Protein 7CDY (pdb70)

B-factor: mean 17.16, std 8.3, range [7.38, 62.44]

Sequence (690 aa):
PTVSQLQDGLEHPWSLAFFLPAEQGLLLITERPGRLRRLLWQQDKGLSPPIAGVPQVYAEGQGGLLEVLPAPDFAASRRVYLSFAEPGEGGKAGTAVGYGRLSDDDARLENFKVIFRQQPKLSVGNHFGGKLAFDRQGYLFIALGENNQRPTAQETDKLQGKLLVRLTAEGAVPPDNPWVVGQAGKRPEVWSYGHRNPQGLALNPWSGAIWEHEHGPRGGDELNIPLPGKNYGWPLATYGINYSGQPIPEAKGERVPGTEEQPLHYWRVSPGLSGMMAFYDGQRFPAWRHSLFIGALAQKALIRLTLEGDKVVAEERLLGDDRGERIREVRSGPDGYLYLLTDERDGKLLKVGASPTVSQLQDGLEHPWSLAFLPAEQGLLITERPGRLRLWQQDKGLSPPIAGVPQVYAEGQGGLLEVLPAPDFAASRRVYLSFAEPGEGGKAGTAVGYGRLSDDDDARLENFKVIFRQQPKLSVGNHFGGKLAFDRQGYLFIALGENNQRRPTAQETDKLQGKLVRLTAEGAVPPDNPWVGQAGKRPEVWSYGHRRNPQGLALNPWSGAIWEHEHGGGGGGDDELNIPLPGKNYGWPLATYGINYSGQPIPEAKGERVPGTEQPLHYWRRVSPGLSGMMAFYDGQRFPAWRHSLFIGALAQKALIRLTLEGDKVVAEERLLGDRGERIREVRSGPDGYLYLLTDERDGKLLKVGAS

Foldseek 3Di:
DDKDFQDWQQAQKFEKADDPDQQAIWIDRFQWFIWGAGNVPGIDDGAADTDFADSAAQFGWHYWDQAPVCVPQQKIKTKGWHADPPQFTAIWMWIFHQDPVNRHGHPIDTQDTFPPGHANHDQRQTDWEAFPVRKIKGAGAQNPPFVVLVQQQGRHQFIFIAHPRNHQDCVQPCHPPPRGDRRGFETAHHHWQEWYQDPPPRFIKTWHDDAQFFTAIARGGGPAHQQTPQAGLEAHPVPHRDVNHPYNDDPRHDHGLDITRHAQQWHAKEAQCDDPAVVRHQWMWTWGQNQAWIWIFHDDDSHGDDIDTGPNPVNFGWHYWYQDPVRWIWTWTRHRGITIMTHDDD/DDKDFQDWQAAQKFEKDDDPDQQAMWIDRFQEFIWGAGNVPGIDDTAADTDAADSAAQFGWHYWDAAPVCVPQQKIKTKGWHDDPPQFTAIWMWIFHQDPVRRYGHPIDTLDTFPPGQANHDARQTDWEAFPVQKIKGAGAQNPPFVVLVQQLGRHQFIFIAHPNNHQDCVQPCRPPPRHDSRGFETAHHHWQEWYQDPPPRFIKTKHDDCKIFIARGGGPAHQQTPQADLHAPPVPHRDVNHVYNDDPRHDHGLDMDNHYLQWHAKEAACDPPAVVLHQWIWTWGQNQAWIWIFRDDDSHGDDIDTHDSVVSFGWHYWYQDPVRWIWTWTRDSGITIMTHDDD

Organism: Serratia sp. (strain FS14) (NCBI:txid1327989)

Nearest PDB structures (foldseek):
  7cdy-assembly1_A  TM=1.003E+00  e=7.917E-71  Serratia sp. FS14
  7cdy-assembly2_B  TM=1.000E+00  e=1.013E-66  Serratia sp. FS14
  7cgz-assembly1_B  TM=1.001E+00  e=2.035E-65  Serratia sp. FS14
  7cgz-assembly1_A  TM=9.939E-01  e=5.706E-59  Serratia sp. FS14
  2g8s-assembly2_B  TM=9.939E-01  e=1.162E-51  Escherichia coli K-12

Secondary structure (DSSP, 8-state):
-EEEEEEEEESSEEEEEEPSTTS-EEEEETTTEEEEEETTTEEPPPPBTPPP---STT-SEEEEEE-TTHHHH-EEEEEEEEE-GGG-EEEEEEEEEE-TTSSBEEEEEEEEE-SS--BSSS-----EEE-TT-PEEEE---TT-GGGGG-TTS-TT-EEEE-TTSPPPTTSTTTT-TTS-TTEEEB---EEEEEEE-TTT--EEEEEE-SBS-EEEE-PPTT-B--TTTB-S-B-TTSSPPTT--BSS-TTSPPPSEEESS---EEEEEEE--SS-GGGTTEEEEEETTTTEEEEEEEETTEEEEEEEE-TTS---EEEEEE-TTS-EEEEE-SSSEEEEEEE--/-EEEEEEEEESSEEEEEEPSTTS-EEEEETTTEEEEEETTTEEPPPPBTPPP---STT-SEEEEEE-TTHHHH-EEEEEEEEE-STT-EEEEEEEEEE-TTSSBEEEEEEEEE-SS--BSSS-----EEE-TT-PEEEE---TT-GGGGG-TTS-TT-EEEE-TTSPPPTTSTTTT-TTS-TTEEEB--SEEEEEEE-TTT--EEEEEE---EEEE-PPTT-B--TTTB-SS--TTSSPPTT--BSS-TT-PPPSEEESS---EEEEEEE--SS-GGGTTEEEEEETTTTEEEEEEEETTEEEEEEEE-GGG---EEEEEE-TTS-EEEEE-SSSEEEEEEE--

Structure (mmCIF, N/CA/C/O backbone):
data_7CDY
#
_entry.id   7CDY
#
_cell.length_a   55.364
_cell.length_b   88.612
_cell.length_c   80.770
_cell.angle_alpha   90.000
_cell.angle_beta   106.422
_cell.angle_gamma   90.000
#
_symmetry.space_group_name_H-M   'P 1 21 1'
#
loop_
_entity.id
_entity.type
_entity.pdbx_description
1 polymer 'glucose dehydrogenase'
2 non-polymer GLYCEROL
3 non-polymer 'CALCIUM ION'
4 water water
#
loop_
_atom_site.group_PDB
_atom_site.id
_atom_site.type_symbol
_atom_site.label_atom_id
_atom_site.label_alt_id
_atom_site.label_comp_id
_atom_site.label_asym_id
_atom_site.label_entity_id
_atom_site.label_seq_id
_atom_site.pdbx_PDB_ins_code
_atom_site.Cartn_x
_atom_site.Cartn_y
_atom_site.Cartn_z
_atom_site.occupancy
_atom_site.B_iso_or_equiv
_atom_site.auth_seq_id
_atom_site.auth_comp_id
_atom_site.auth_asym_id
_atom_site.auth_atom_id
_atom_site.pdbx_PDB_model_num
ATOM 1 N N . PRO A 1 2 ? -12.576 -3.395 -38.874 1.000 26.250 2 PRO A N 1
ATOM 2 C CA . PRO A 1 2 ? -11.720 -3.383 -37.686 1.000 20.380 2 PRO A CA 1
ATOM 3 C C . PRO A 1 2 ? -10.298 -3.806 -38.020 1.000 22.470 2 PRO A C 1
ATOM 4 O O . PRO A 1 2 ? -10.073 -4.460 -39.037 1.000 27.830 2 PRO A O 1
ATOM 16 N N . THR A 1 3 ? -9.348 -3.439 -37.169 1.000 18.840 3 THR A N 1
ATOM 17 C CA . THR A 1 3 ? -7.976 -3.901 -37.315 1.000 19.160 3 THR A CA 1
ATOM 18 C C . THR A 1 3 ? -7.806 -5.202 -36.543 1.000 18.530 3 THR A C 1
ATOM 19 O O . THR A 1 3 ? -8.388 -5.377 -35.469 1.000 18.360 3 THR A O 1
ATOM 30 N N . VAL A 1 4 ? -7.016 -6.118 -37.099 1.000 15.770 4 VAL A N 1
ATOM 31 C CA . VAL A 1 4 ? -6.700 -7.382 -36.442 1.000 15.830 4 VAL A CA 1
ATOM 32 C C . VAL A 1 4 ? -5.201 -7.613 -36.533 1.000 20.340 4 VAL A C 1
ATOM 33 O O . VAL A 1 4 ? -4.628 -7.579 -37.628 1.000 20.610 4 VAL A O 1
ATOM 46 N N . SER A 1 5 ? -4.578 -7.873 -35.390 1.000 15.830 5 SER A N 1
ATOM 47 C CA . SER A 1 5 ? -3.185 -8.281 -35.314 1.000 16.640 5 SER A CA 1
ATOM 48 C C . SER A 1 5 ? -3.133 -9.661 -34.684 1.000 17.030 5 SER A C 1
ATOM 49 O O . SER A 1 5 ? -3.679 -9.869 -33.594 1.000 15.690 5 SER A O 1
ATOM 57 N N . GLN A 1 6 ? -2.494 -10.600 -35.364 1.000 15.060 6 GLN A N 1
ATOM 58 C CA . GLN A 1 6 ? -2.272 -11.924 -34.799 1.000 15.090 6 GLN A CA 1
ATOM 59 C C . GLN A 1 6 ? -1.040 -11.855 -33.910 1.000 15.000 6 GLN A C 1
ATOM 60 O O . GLN A 1 6 ? 0.071 -11.618 -34.395 1.000 19.120 6 GLN A O 1
ATOM 74 N N . LEU A 1 7 ? -1.228 -12.046 -32.606 1.000 13.760 7 LEU A N 1
ATOM 75 C CA . LEU A 1 7 ? -0.129 -11.950 -31.655 1.000 13.780 7 LEU A CA 1
ATOM 76 C C . LEU A 1 7 ? 0.558 -13.278 -31.400 1.000 12.530 7 LEU A C 1
ATOM 77 O O . LEU A 1 7 ? 1.734 -13.287 -31.016 1.000 15.610 7 LEU A O 1
ATOM 93 N N . GLN A 1 8 ? -0.143 -14.393 -31.581 1.000 12.300 8 GLN A N 1
ATOM 94 C CA . GLN A 1 8 ? 0.413 -15.697 -31.263 1.000 12.460 8 GLN A CA 1
ATOM 95 C C . GLN A 1 8 ? -0.387 -16.755 -32.005 1.000 13.140 8 GLN A C 1
ATOM 96 O O . GLN A 1 8 ? -1.599 -16.608 -32.179 1.000 12.680 8 GLN A O 1
ATOM 110 N N . ASP A 1 9 ? 0.294 -17.814 -32.429 1.000 12.600 9 ASP A N 1
ATOM 111 C CA . ASP A 1 9 ? -0.345 -18.983 -33.020 1.000 12.650 9 ASP A CA 1
ATOM 112 C C . ASP A 1 9 ? 0.078 -20.240 -32.266 1.000 12.540 9 ASP A C 1
ATOM 113 O O . ASP A 1 9 ? 0.722 -20.153 -31.214 1.000 14.130 9 ASP A O 1
ATOM 122 N N . GLY A 1 10 ? -0.287 -21.408 -32.785 1.000 13.720 10 GLY A N 1
ATOM 123 C CA . GLY A 1 10 ? 0.152 -22.657 -32.185 1.000 15.290 10 GLY A CA 1
ATOM 124 C C . GLY A 1 10 ? -0.422 -22.956 -30.817 1.000 14.180 10 GLY A C 1
ATOM 125 O O . GLY A 1 10 ? 0.207 -23.672 -30.032 1.000 18.020 10 GLY A O 1
ATOM 129 N N . LEU A 1 11 ? -1.598 -22.424 -30.501 1.000 13.860 11 LEU A N 1
ATOM 130 C CA . LEU A 1 11 ? -2.265 -22.720 -29.239 1.000 14.010 11 LEU A CA 1
ATOM 131 C C . LEU A 1 11 ? -3.298 -23.798 -29.520 1.000 12.000 11 LEU A C 1
ATOM 132 O O . LEU A 1 11 ? -4.159 -23.611 -30.379 1.000 13.170 11 LEU A O 1
ATOM 148 N N . GLU A 1 12 ? -3.216 -24.922 -28.817 1.000 11.730 12 GLU A N 1
ATOM 149 C CA . GLU A 1 12 ? -4.106 -26.047 -29.116 1.000 11.680 12 GLU A CA 1
ATOM 150 C C . GLU A 1 12 ? -5.438 -25.850 -28.399 1.000 10.820 12 GLU A C 1
ATOM 151 O O . GLU A 1 12 ? -5.528 -26.021 -27.175 1.000 11.330 12 GLU A O 1
ATOM 163 N N . HIS A 1 13 ? -6.470 -25.488 -29.151 1.000 10.830 13 HIS A N 1
ATOM 164 C CA . HIS A 1 13 ? -7.793 -25.226 -28.600 1.000 11.050 13 HIS A CA 1
ATOM 165 C C . HIS A 1 13 ? -7.745 -24.328 -27.356 1.000 8.850 13 HIS A C 1
ATOM 166 O O . HIS A 1 13 ? -8.151 -24.731 -26.267 1.000 9.970 13 HIS A O 1
ATOM 181 N N . PRO A 1 14 ? -7.228 -23.114 -27.493 1.000 9.120 14 PRO A N 1
ATOM 182 C CA . PRO A 1 14 ? -7.211 -22.200 -26.348 1.000 9.860 14 PRO A CA 1
ATOM 183 C C . PRO A 1 14 ? -8.632 -21.874 -25.923 1.000 9.060 14 PRO A C 1
ATOM 184 O O . PRO A 1 14 ? -9.559 -21.851 -26.739 1.000 10.590 14 PRO A O 1
ATOM 195 N N . TRP A 1 15 ? -8.810 -21.645 -24.624 1.000 9.440 15 TRP A N 1
ATOM 196 C CA . TRP A 1 15 ? -10.161 -21.519 -24.088 1.000 9.540 15 TRP A CA 1
ATOM 197 C C . TRP A 1 15 ? -10.390 -20.217 -23.346 1.000 8.280 15 TRP A C 1
ATOM 198 O O . TRP A 1 15 ? -11.447 -19.609 -23.499 1.000 9.290 15 TRP A O 1
ATOM 219 N N . SER A 1 16 ? -9.419 -19.762 -22.563 1.000 8.680 16 SER A N 1
ATOM 220 C CA . SER A 1 16 ? -9.593 -18.593 -21.714 1.000 8.680 16 SER A CA 1
ATOM 221 C C . SER A 1 16 ? -8.318 -17.772 -21.736 1.000 8.300 16 SER A C 1
ATOM 222 O O . SER A 1 16 ? -7.218 -18.310 -21.869 1.000 9.100 16 SER A O 1
ATOM 230 N N . LEU A 1 17 ? -8.471 -16.460 -21.590 1.000 8.730 17 LEU A N 1
ATOM 231 C CA . LEU A 1 17 ? -7.320 -15.604 -21.342 1.000 9.140 17 LEU A CA 1
ATOM 232 C C . LEU A 1 17 ? -7.642 -14.616 -20.239 1.000 7.520 17 LEU A C 1
ATOM 233 O O . LEU A 1 17 ? -8.797 -14.255 -20.012 1.000 9.900 17 LEU A O 1
ATOM 249 N N . ALA A 1 18 ? -6.582 -14.128 -19.601 1.000 9.420 18 ALA A N 1
ATOM 250 C CA . ALA A 1 18 ? -6.726 -13.137 -18.548 1.000 9.350 18 ALA A CA 1
ATOM 251 C C . ALA A 1 18 ? -5.483 -12.267 -18.484 1.000 10.910 18 ALA A C 1
ATOM 252 O O . ALA A 1 18 ? -4.359 -12.770 -18.514 1.000 12.320 18 ALA A O 1
ATOM 259 N N A PHE A 1 19 ? -5.688 -10.961 -18.394 0.620 11.220 19 PHE A N 1
ATOM 260 N N B PHE A 1 19 ? -5.690 -10.961 -18.369 0.380 11.300 19 PHE A N 1
ATOM 261 C CA A PHE A 1 19 ? -4.566 -10.043 -18.273 0.620 11.960 19 PHE A CA 1
ATOM 262 C CA B PHE A 1 19 ? -4.572 -10.034 -18.258 0.380 11.970 19 PHE A CA 1
ATOM 263 C C A PHE A 1 19 ? -4.017 -10.027 -16.853 0.620 12.480 19 PHE A C 1
ATOM 264 C C B PHE A 1 19 ? -4.013 -10.016 -16.844 0.380 12.510 19 PHE A C 1
ATOM 265 O O A PHE A 1 19 ? -4.768 -10.091 -15.872 0.620 13.450 19 PHE A O 1
ATOM 266 O O B PHE A 1 19 ? -4.757 -10.064 -15.858 0.380 13.470 19 PHE A O 1
ATOM 299 N N . LEU A 1 20 ? -2.692 -9.956 -16.756 1.000 11.980 20 LEU A N 1
ATOM 300 C CA . LEU A 1 20 ? -1.985 -9.667 -15.527 1.000 14.640 20 LEU A CA 1
ATOM 301 C C . LEU A 1 20 ? -1.711 -8.168 -15.480 1.000 14.710 20 LEU A C 1
ATOM 302 O O . LEU A 1 20 ? -1.835 -7.476 -16.500 1.000 15.420 20 LEU A O 1
ATOM 318 N N . PRO A 1 21 ? -1.366 -7.627 -14.305 1.000 15.590 21 PRO A N 1
ATOM 319 C CA . PRO A 1 21 ? -1.199 -6.172 -14.182 1.000 17.560 21 PRO A CA 1
ATOM 320 C C . PRO A 1 21 ? -0.064 -5.623 -15.038 1.000 20.130 21 PRO A C 1
ATOM 321 O O . PRO A 1 21 ? 0.891 -6.326 -15.383 1.000 19.200 21 PRO A O 1
ATOM 332 N N . ALA A 1 22 ? -0.193 -4.341 -15.374 1.000 22.160 22 ALA A N 1
ATOM 333 C CA . ALA A 1 22 ? 0.843 -3.551 -16.055 1.000 25.470 22 ALA A CA 1
ATOM 334 C C . ALA A 1 22 ? 1.172 -4.223 -17.386 1.000 23.690 22 ALA A C 1
ATOM 335 O O . ALA A 1 22 ? 0.250 -4.510 -18.165 1.000 30.330 22 ALA A O 1
ATOM 342 N N . GLU A 1 23 ? 2.440 -4.482 -17.693 1.000 33.130 23 GLU A N 1
ATOM 343 C CA . GLU A 1 23 ? 2.832 -5.186 -18.906 1.000 30.970 23 GLU A CA 1
ATOM 344 C C . GLU A 1 23 ? 3.363 -6.583 -18.601 1.000 28.680 23 GLU A C 1
ATOM 345 O O . GLU A 1 23 ? 4.236 -7.093 -19.307 1.000 32.000 23 GLU A O 1
ATOM 351 N N . GLN A 1 24 ? 2.836 -7.213 -17.546 1.000 21.370 24 GLN A N 1
ATOM 352 C CA . GLN A 1 24 ? 3.299 -8.532 -17.136 1.000 17.480 24 GLN A CA 1
ATOM 353 C C . GLN A 1 24 ? 2.803 -9.643 -18.049 1.000 17.860 24 GLN A C 1
ATOM 354 O O . GLN A 1 24 ? 3.337 -10.758 -17.991 1.000 20.810 24 GLN A O 1
ATOM 368 N N . GLY A 1 25 ? 1.806 -9.369 -18.868 1.000 17.740 25 GLY A N 1
ATOM 369 C CA . GLY A 1 25 ? 1.377 -10.294 -19.888 1.000 16.050 25 GLY A CA 1
ATOM 370 C C . GLY A 1 25 ? -0.027 -10.820 -19.668 1.000 14.580 25 GLY A C 1
ATOM 371 O O . GLY A 1 25 ? -0.840 -10.253 -18.929 1.000 16.060 25 GLY A O 1
ATOM 375 N N A LEU A 1 26 ? -0.304 -11.942 -20.336 0.500 13.200 26 LEU A N 1
ATOM 376 N N B LEU A 1 26 ? -0.323 -11.928 -20.330 0.500 13.220 26 LEU A N 1
ATOM 377 C CA A LEU A 1 26 ? -1.606 -12.589 -20.376 0.500 13.260 26 LEU A CA 1
ATOM 378 C CA B LEU A 1 26 ? -1.644 -12.511 -20.173 0.500 12.900 26 LEU A CA 1
ATOM 379 C C A LEU A 1 26 ? -1.424 -14.064 -20.046 0.500 11.580 26 LEU A C 1
ATOM 380 C C B LEU A 1 26 ? -1.564 -14.029 -20.154 0.500 11.770 26 LEU A C 1
ATOM 381 O O A LEU A 1 26 ? -0.477 -14.700 -20.520 0.500 11.730 26 LEU A O 1
ATOM 382 O O B LEU A 1 26 ? -0.824 -14.646 -20.929 0.500 12.250 26 LEU A O 1
ATOM 413 N N . LEU A 1 27 ? -2.338 -14.620 -19.254 1.000 9.800 27 LEU A N 1
ATOM 414 C CA . LEU A 1 27 ? -2.396 -16.061 -19.093 1.000 10.220 27 LEU A CA 1
ATOM 415 C C . LEU A 1 27 ? -3.404 -16.623 -20.083 1.000 10.470 27 LEU A C 1
ATOM 416 O O . LEU A 1 27 ? -4.435 -16.000 -20.347 1.000 10.470 27 LEU A O 1
ATOM 432 N N . ILE A 1 28 ? -3.099 -17.802 -20.626 1.000 8.850 28 ILE A N 1
ATOM 433 C CA . ILE A 1 28 ? -3.941 -18.463 -21.618 1.000 8.980 28 ILE A CA 1
ATOM 434 C C . ILE A 1 28 ? -4.052 -19.925 -21.238 1.000 8.890 28 ILE A C 1
ATOM 435 O O . ILE A 1 28 ? -3.037 -20.568 -20.964 1.000 9.530 28 ILE A O 1
ATOM 451 N N . THR A 1 29 ? -5.266 -20.468 -21.259 1.000 8.630 29 THR A N 1
ATOM 452 C CA . THR A 1 29 ? -5.438 -21.905 -21.134 1.000 7.970 29 THR A CA 1
ATOM 453 C C . THR A 1 29 ? -5.561 -22.547 -22.508 1.000 8.080 29 THR A C 1
ATOM 454 O O . THR A 1 29 ? -6.188 -21.997 -23.419 1.000 8.860 29 THR A O 1
ATOM 465 N N . GLU A 1 30 ? -4.956 -23.722 -22.639 1.000 9.220 30 GLU A N 1
ATOM 466 C CA . GLU A 1 30 ? -5.213 -24.628 -23.750 1.000 9.780 30 GLU A CA 1
ATOM 467 C C . GLU A 1 30 ? -6.067 -25.751 -23.181 1.000 9.550 30 GLU A C 1
ATOM 468 O O . GLU A 1 30 ? -5.687 -26.380 -22.179 1.000 9.960 30 GLU A O 1
ATOM 480 N N . ARG A 1 31 ? -7.230 -25.974 -23.789 1.000 8.730 31 ARG A N 1
ATOM 481 C CA . ARG A 1 31 ? -8.172 -26.964 -23.270 1.000 9.620 31 ARG A CA 1
ATOM 482 C C . ARG A 1 31 ? -7.559 -28.329 -22.979 1.000 10.020 31 ARG A C 1
ATOM 483 O O . ARG A 1 31 ? -7.938 -28.934 -21.962 1.000 9.670 31 ARG A O 1
ATOM 504 N N . PRO A 1 32 ? -6.630 -28.868 -23.778 1.000 10.500 32 PRO A N 1
ATOM 505 C CA . PRO A 1 32 ? -6.048 -30.172 -23.425 1.000 10.430 32 PRO A CA 1
ATOM 506 C C . PRO A 1 32 ? -5.404 -30.235 -22.047 1.000 11.650 32 PRO A C 1
ATOM 507 O O . PRO A 1 32 ? -5.185 -31.346 -21.543 1.000 13.900 32 PRO A O 1
ATOM 518 N N . GLY A 1 33 ? -5.066 -29.096 -21.432 1.000 10.170 33 GLY A N 1
ATOM 519 C CA . GLY A 1 33 ? -4.654 -29.100 -20.038 1.000 10.260 33 GLY A CA 1
ATOM 520 C C . GLY A 1 33 ? -3.415 -28.301 -19.692 1.000 11.910 33 GLY A C 1
ATOM 521 O O . GLY A 1 33 ? -2.745 -28.624 -18.708 1.000 13.980 33 GLY A O 1
ATOM 525 N N . ARG A 1 34 ? -3.096 -27.254 -20.448 1.000 10.360 34 ARG A N 1
ATOM 526 C CA . ARG A 1 34 ? -1.897 -26.463 -20.199 1.000 11.300 34 ARG A CA 1
ATOM 527 C C . ARG A 1 34 ? -2.241 -24.999 -19.966 1.000 9.910 34 ARG A C 1
ATOM 528 O O . ARG A 1 34 ? -3.168 -24.455 -20.575 1.000 10.320 34 ARG A O 1
ATOM 549 N N . LEU A 1 35 ? -1.468 -24.366 -19.080 1.000 9.150 35 LEU A N 1
ATOM 550 C CA . LEU A 1 35 ? -1.549 -22.937 -18.811 1.000 9.110 35 LEU A CA 1
ATOM 551 C C . LEU A 1 35 ? -0.256 -22.288 -19.291 1.000 9.730 35 LEU A C 1
ATOM 552 O O . LEU A 1 35 ? 0.835 -22.784 -18.996 1.000 11.010 35 LEU A O 1
ATOM 568 N N A ARG A 1 36 ? -0.385 -21.204 -20.048 0.500 9.150 36 ARG A N 1
ATOM 569 N N B ARG A 1 36 ? -0.367 -21.181 -20.008 0.500 9.140 36 ARG A N 1
ATOM 570 C CA A ARG A 1 36 ? 0.747 -20.496 -20.626 0.500 9.860 36 ARG A CA 1
ATOM 571 C CA B ARG A 1 36 ? 0.810 -20.493 -20.515 0.500 9.780 36 ARG A CA 1
ATOM 572 C C A ARG A 1 36 ? 0.683 -19.029 -20.229 0.500 9.600 36 ARG A C 1
ATOM 573 C C B ARG A 1 36 ? 0.696 -18.998 -20.265 0.500 9.640 36 ARG A C 1
ATOM 574 O O A ARG A 1 36 ? -0.377 -18.502 -19.883 0.500 10.900 36 ARG A O 1
ATOM 575 O O B ARG A 1 36 ? -0.396 -18.446 -20.122 0.500 10.470 36 ARG A O 1
ATOM 616 N N A LEU A 1 37 ? 1.832 -18.360 -20.297 0.500 10.790 37 LEU A N 1
ATOM 617 N N B LEU A 1 37 ? 1.850 -18.344 -20.226 0.500 10.780 37 LEU A N 1
ATOM 618 C CA A LEU A 1 37 ? 1.915 -16.914 -20.130 0.500 11.420 37 LEU A CA 1
ATOM 619 C CA B LEU A 1 37 ? 1.933 -16.896 -20.120 0.500 11.410 37 LEU A CA 1
ATOM 620 C C A LEU A 1 37 ? 2.465 -16.324 -21.421 0.500 11.350 37 LEU A C 1
ATOM 621 C C B LEU A 1 37 ? 2.447 -16.351 -21.446 0.500 11.320 37 LEU A C 1
ATOM 622 O O A LEU A 1 37 ? 3.548 -16.716 -21.870 0.500 12.640 37 LEU A O 1
ATOM 623 O O B LEU A 1 37 ? 3.487 -16.800 -21.941 0.500 12.660 37 LEU A O 1
ATOM 654 N N . TRP A 1 38 ? 1.730 -15.388 -22.014 1.000 11.140 38 TRP A N 1
ATOM 655 C CA . TRP A 1 38 ? 2.175 -14.686 -23.213 1.000 11.100 38 TRP A CA 1
ATOM 656 C C . TRP A 1 38 ? 2.513 -13.251 -22.837 1.000 12.790 38 TRP A C 1
ATOM 657 O O . TRP A 1 38 ? 1.761 -12.599 -22.109 1.000 14.030 38 TRP A O 1
ATOM 678 N N . GLN A 1 39 ? 3.652 -12.761 -23.327 1.000 15.400 39 GLN A N 1
ATOM 679 C CA . GLN A 1 39 ? 4.003 -11.364 -23.149 1.000 16.650 39 GLN A CA 1
ATOM 680 C C . GLN A 1 39 ? 4.609 -10.840 -24.443 1.000 18.470 39 GLN A C 1
ATOM 681 O O . GLN A 1 39 ? 5.259 -11.582 -25.186 1.000 19.290 39 GLN A O 1
ATOM 695 N N . GLN A 1 40 ? 4.374 -9.553 -24.707 1.000 19.640 40 GLN A N 1
ATOM 696 C CA . GLN A 1 40 ? 4.698 -8.999 -26.019 1.000 22.010 40 GLN A CA 1
ATOM 697 C C . GLN A 1 40 ? 6.185 -9.122 -26.339 1.000 26.810 40 GLN A C 1
ATOM 698 O O . GLN A 1 40 ? 6.559 -9.410 -27.480 1.000 25.680 40 GLN A O 1
ATOM 712 N N . ASP A 1 41 ? 7.051 -8.911 -25.356 1.000 22.270 41 ASP A N 1
ATOM 713 C CA . ASP A 1 41 ? 8.480 -9.045 -25.625 1.000 32.640 41 ASP A CA 1
ATOM 714 C C . ASP A 1 41 ? 8.979 -10.477 -25.493 1.000 35.980 41 ASP A C 1
ATOM 715 O O . ASP A 1 41 ? 9.901 -10.870 -26.217 1.000 44.720 41 ASP A O 1
ATOM 724 N N . LYS A 1 42 ? 8.389 -11.270 -24.601 1.000 25.690 42 LYS A N 1
ATOM 725 C CA . LYS A 1 42 ? 8.900 -12.600 -24.308 1.000 23.120 42 LYS A CA 1
ATOM 726 C C . LYS A 1 42 ? 8.216 -13.716 -25.093 1.000 25.490 42 LYS A C 1
ATOM 727 O O . LYS A 1 42 ? 8.687 -14.855 -25.048 1.000 26.420 42 LYS A O 1
ATOM 746 N N . GLY A 1 43 ? 7.128 -13.434 -25.810 1.000 21.330 43 GLY A N 1
ATOM 747 C CA . GLY A 1 43 ? 6.460 -14.519 -26.510 1.000 20.450 43 GLY A CA 1
ATOM 748 C C . GLY A 1 43 ? 5.690 -15.425 -25.556 1.000 13.780 43 GLY A C 1
ATOM 749 O O . GLY A 1 43 ? 5.297 -15.025 -24.460 1.000 15.250 43 GLY A O 1
ATOM 753 N N . LEU A 1 44 ? 5.508 -16.673 -25.972 1.000 13.280 44 LEU A N 1
ATOM 754 C CA . LEU A 1 44 ? 4.716 -17.656 -25.238 1.000 14.120 44 LEU A CA 1
ATOM 755 C C . LEU A 1 44 ? 5.615 -18.543 -24.381 1.000 14.010 44 LEU A C 1
ATOM 756 O O . LEU A 1 44 ? 6.584 -19.124 -24.888 1.000 13.800 44 LEU A O 1
ATOM 772 N N . SER A 1 45 ? 5.280 -18.668 -23.089 1.000 11.960 45 SER A N 1
ATOM 773 C CA . SER A 1 45 ? 6.079 -19.478 -22.174 1.000 11.310 45 SER A CA 1
ATOM 774 C C . SER A 1 45 ? 5.856 -20.966 -22.433 1.000 11.840 45 SER A C 1
ATOM 775 O O . SER A 1 45 ? 4.861 -21.361 -23.051 1.000 11.880 45 SER A O 1
ATOM 783 N N . PRO A 1 46 ? 6.732 -21.822 -21.908 1.000 11.410 46 PRO A N 1
ATOM 784 C CA . PRO A 1 46 ? 6.404 -23.245 -21.797 1.000 11.730 46 PRO A CA 1
ATOM 785 C C . PRO A 1 46 ? 5.216 -23.439 -20.868 1.000 11.480 46 PRO A C 1
ATOM 786 O O . PRO A 1 46 ? 4.779 -22.494 -20.194 1.000 11.820 46 PRO A O 1
ATOM 797 N N . PRO A 1 47 ? 4.663 -24.641 -20.800 1.000 10.910 47 PRO A N 1
ATOM 798 C CA . PRO A 1 47 ? 3.551 -24.881 -19.867 1.000 12.730 47 PRO A CA 1
ATOM 799 C C . PRO A 1 47 ? 3.963 -24.608 -18.426 1.000 12.240 47 PRO A C 1
ATOM 800 O O . PRO A 1 47 ? 5.039 -25.012 -17.980 1.000 12.840 47 PRO A O 1
ATOM 811 N N . ILE A 1 48 ? 3.099 -23.899 -17.703 1.000 10.460 48 ILE A N 1
ATOM 812 C CA . ILE A 1 48 ? 3.339 -23.600 -16.300 1.000 10.270 48 ILE A CA 1
ATOM 813 C C . ILE A 1 48 ? 3.116 -24.853 -15.464 1.000 11.230 48 ILE A C 1
ATOM 814 O O . ILE A 1 48 ? 2.178 -25.625 -15.698 1.000 12.210 48 ILE A O 1
ATOM 830 N N . ALA A 1 49 ? 3.998 -25.081 -14.491 1.000 11.110 49 ALA A N 1
ATOM 831 C CA . ALA A 1 49 ? 3.918 -26.259 -13.635 1.000 11.250 49 ALA A CA 1
ATOM 832 C C . ALA A 1 49 ? 2.817 -26.108 -12.582 1.000 11.420 49 ALA A C 1
ATOM 833 O O . ALA A 1 49 ? 2.368 -25.004 -12.269 1.000 11.370 49 ALA A O 1
ATOM 840 N N . GLY A 1 50 ? 2.365 -27.244 -12.050 1.000 12.520 50 GLY A N 1
ATOM 841 C CA . GLY A 1 50 ? 1.429 -27.242 -10.935 1.000 13.690 50 GLY A CA 1
ATOM 842 C C . GLY A 1 50 ? -0.035 -27.143 -11.304 1.000 11.610 50 GLY A C 1
ATOM 843 O O . GLY A 1 50 ? -0.876 -26.990 -10.411 1.000 14.220 50 GLY A O 1
ATOM 847 N N . VAL A 1 51 ? -0.360 -27.201 -12.587 1.000 11.090 51 VAL A N 1
ATOM 848 C CA . VAL A 1 51 ? -1.733 -27.103 -13.074 1.000 11.590 51 VAL A CA 1
ATOM 849 C C . VAL A 1 51 ? -2.425 -28.441 -12.828 1.000 12.410 51 VAL A C 1
ATOM 850 O O . VAL A 1 51 ? -1.800 -29.495 -13.014 1.000 13.170 51 VAL A O 1
ATOM 863 N N . PRO A 1 52 ? -3.697 -28.461 -12.426 1.000 10.790 52 PRO A N 1
ATOM 864 C CA . PRO A 1 52 ? -4.376 -29.745 -12.199 1.000 11.200 52 PRO A CA 1
ATOM 865 C C . PRO A 1 52 ? -4.472 -30.557 -13.483 1.000 10.360 52 PRO A C 1
ATOM 866 O O . PRO A 1 52 ? -4.551 -30.010 -14.583 1.000 11.370 5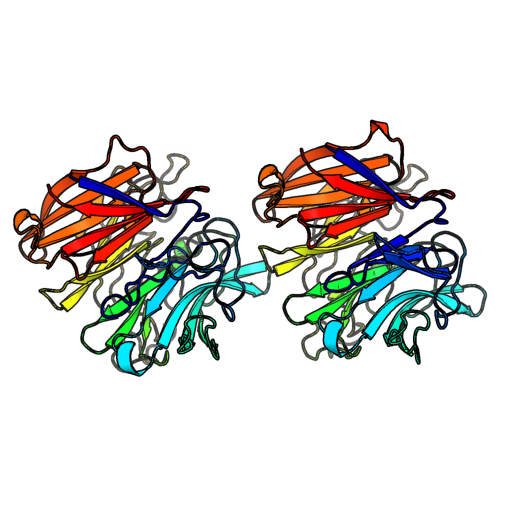2 PRO A O 1
ATOM 877 N N . GLN A 1 53 ? -4.461 -31.877 -13.333 1.000 11.220 53 GLN A N 1
ATOM 878 C CA . GLN A 1 53 ? -4.867 -32.739 -14.433 1.000 10.240 53 GLN A CA 1
ATOM 879 C C . GLN A 1 53 ? -6.370 -32.597 -14.651 1.000 10.270 53 GLN A C 1
ATOM 880 O O . GLN A 1 53 ? -7.121 -32.230 -13.740 1.000 11.830 53 GLN A O 1
ATOM 894 N N . VAL A 1 54 ? -6.811 -32.850 -15.887 1.000 9.370 54 VAL A N 1
ATOM 895 C CA . VAL A 1 54 ? -8.171 -32.527 -16.293 1.000 10.300 54 VAL A CA 1
ATOM 896 C C . VAL A 1 54 ? -8.793 -33.714 -17.021 1.000 10.130 54 VAL A C 1
ATOM 897 O O . VAL A 1 54 ? -8.115 -34.660 -17.422 1.000 10.950 54 VAL A O 1
ATOM 910 N N . TYR A 1 55 ? -10.103 -33.626 -17.221 1.000 10.370 55 TYR A N 1
ATOM 911 C CA . TYR A 1 55 ? -10.842 -34.543 -18.083 1.000 9.380 55 TYR A CA 1
ATOM 912 C C . TYR A 1 55 ? -10.862 -33.902 -19.464 1.000 9.980 55 TYR A C 1
ATOM 913 O O . TYR A 1 55 ? -11.705 -33.050 -19.761 1.000 11.120 55 TYR A O 1
ATOM 931 N N . ALA A 1 56 ? -9.908 -34.290 -20.301 1.000 10.390 56 ALA A N 1
ATOM 932 C CA . ALA A 1 56 ? -9.714 -33.658 -21.606 1.000 10.210 56 ALA A CA 1
ATOM 933 C C . ALA A 1 56 ? -10.406 -34.467 -22.698 1.000 11.370 56 ALA A C 1
ATOM 934 O O . ALA A 1 56 ? -9.775 -34.977 -23.632 1.000 12.920 56 ALA A O 1
ATOM 941 N N . GLU A 1 57 ? -11.716 -34.561 -22.576 1.000 11.010 57 GLU A N 1
ATOM 942 C CA . GLU A 1 57 ? -12.556 -35.302 -23.542 1.000 10.840 57 GLU A CA 1
ATOM 943 C C . GLU A 1 57 ? -13.705 -34.391 -23.990 1.000 11.980 57 GLU A C 1
ATOM 944 O O . GLU A 1 57 ? -14.210 -33.637 -23.190 1.000 12.710 57 GLU A O 1
ATOM 956 N N . GLY A 1 58 ? -14.065 -34.464 -25.276 1.000 13.300 58 GLY A N 1
ATOM 957 C CA . GLY A 1 58 ? -15.169 -33.643 -25.809 1.000 13.750 58 GLY A CA 1
ATOM 958 C C . GLY A 1 58 ? -14.929 -32.149 -25.629 1.000 12.510 58 GLY A C 1
ATOM 959 O O . GLY A 1 58 ? -13.961 -31.657 -26.142 1.000 14.870 58 GLY A O 1
ATOM 963 N N . GLN A 1 59 ? -15.870 -31.478 -24.966 1.000 13.110 59 GLN A N 1
ATOM 964 C CA . GLN A 1 59 ? -15.771 -30.023 -24.678 1.000 13.400 59 GLN A CA 1
ATOM 965 C C . GLN A 1 59 ? -15.046 -29.793 -23.346 1.000 12.300 59 GLN A C 1
ATOM 966 O O . GLN A 1 59 ? -14.927 -28.651 -22.963 1.000 13.690 59 GLN A O 1
ATOM 980 N N . GLY A 1 60 ? -14.597 -30.839 -22.650 1.000 11.150 60 GLY A N 1
ATOM 981 C CA . GLY A 1 60 ? -13.971 -30.628 -21.367 1.000 10.230 60 GLY A CA 1
ATOM 982 C C . GLY A 1 60 ? -12.463 -30.504 -21.436 1.000 9.750 60 GLY A C 1
ATOM 983 O O . GLY A 1 60 ? -11.812 -30.889 -22.405 1.000 11.010 60 GLY A O 1
ATOM 987 N N . GLY A 1 61 ? -11.905 -29.968 -20.362 1.000 9.150 61 GLY A N 1
ATOM 988 C CA . GLY A 1 61 ? -10.468 -29.907 -20.174 1.000 9.370 61 GLY A CA 1
ATOM 989 C C . GLY A 1 61 ? -10.138 -28.790 -19.212 1.000 8.870 61 GLY A C 1
ATOM 990 O O . GLY A 1 61 ? -10.870 -28.570 -18.239 1.000 9.670 61 GLY A O 1
ATOM 994 N N . LEU A 1 62 ? -9.056 -28.065 -19.473 1.000 8.010 62 LEU A N 1
ATOM 995 C CA . LEU A 1 62 ? -8.749 -26.879 -18.693 1.000 8.630 62 LEU A CA 1
ATOM 996 C C . LEU A 1 62 ? -9.513 -25.721 -19.311 1.000 8.600 62 LEU A C 1
ATOM 997 O O . LEU A 1 62 ? -9.412 -25.488 -20.524 1.000 10.030 62 LEU A O 1
ATOM 1013 N N . LEU A 1 63 ? -10.316 -25.037 -18.491 1.000 8.230 63 LEU A N 1
ATOM 1014 C CA . LEU A 1 63 ? -11.279 -24.054 -18.971 1.000 8.640 63 LEU A CA 1
ATOM 1015 C C . LEU A 1 63 ? -10.851 -22.636 -18.590 1.000 8.410 63 LEU A C 1
ATOM 1016 O O . LEU A 1 63 ? -9.935 -22.097 -19.217 1.000 9.820 63 LEU A O 1
ATOM 1032 N N . GLU A 1 64 ? -11.484 -22.003 -17.600 1.000 8.330 64 GLU A N 1
ATOM 1033 C CA . GLU A 1 64 ? -11.222 -20.593 -17.324 1.000 7.960 64 GLU A CA 1
ATOM 1034 C C . GLU A 1 64 ? -9.952 -20.397 -16.507 1.000 8.030 64 GLU A C 1
ATOM 1035 O O . GLU A 1 64 ? -9.657 -21.175 -15.597 1.000 9.020 64 GLU A O 1
ATOM 1047 N N . VAL A 1 65 ? -9.239 -19.308 -16.795 1.000 8.680 65 VAL A N 1
ATOM 1048 C CA . VAL A 1 65 ? -8.210 -18.768 -15.912 1.000 9.310 65 VAL A CA 1
ATOM 1049 C C . VAL A 1 65 ? -8.650 -17.374 -15.484 1.000 8.180 65 VAL A C 1
ATOM 1050 O O . VAL A 1 65 ? -9.045 -16.553 -16.319 1.000 10.340 65 VAL A O 1
ATOM 1063 N N . LEU A 1 66 ? -8.610 -17.113 -14.177 1.000 8.190 66 LEU A N 1
ATOM 1064 C CA . LEU A 1 66 ? -9.049 -15.829 -13.635 1.000 9.870 66 LEU A CA 1
ATOM 1065 C C . LEU A 1 66 ? -8.179 -15.427 -12.450 1.000 9.580 66 LEU A C 1
ATOM 1066 O O . LEU A 1 66 ? -8.346 -15.951 -11.335 1.000 8.940 66 LEU A O 1
AT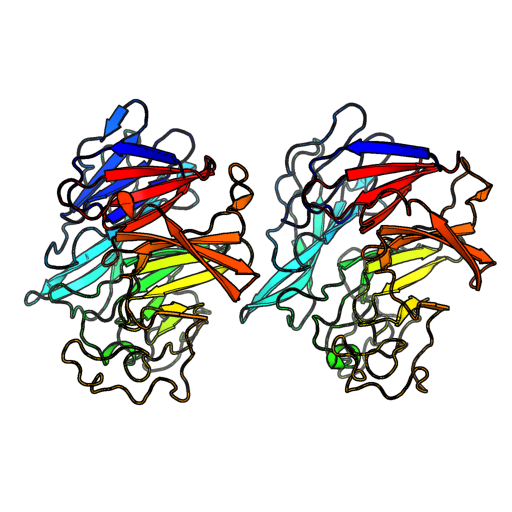OM 1082 N N . PRO A 1 67 ? -7.253 -14.497 -12.650 1.000 9.220 67 PRO A N 1
ATOM 1083 C CA . PRO A 1 67 ? -6.535 -13.912 -11.516 1.000 10.080 67 PRO A CA 1
ATOM 1084 C C . PRO A 1 67 ? -7.509 -13.290 -10.533 1.000 11.520 67 PRO A C 1
ATOM 1085 O O . PRO A 1 67 ? -8.566 -12.772 -10.898 1.000 10.450 67 PRO A O 1
ATOM 1096 N N . ALA A 1 68 ? -7.160 -13.378 -9.258 1.000 10.190 68 ALA A N 1
ATOM 1097 C CA . ALA A 1 68 ? -7.961 -12.717 -8.241 1.000 9.600 68 ALA A CA 1
ATOM 1098 C C . ALA A 1 68 ? -7.952 -11.206 -8.477 1.000 10.430 68 ALA A C 1
ATOM 1099 O O . ALA A 1 68 ? -7.004 -10.664 -9.067 1.000 11.080 68 ALA A O 1
ATOM 1106 N N . PRO A 1 69 ? -8.991 -10.493 -8.024 1.000 11.080 69 PRO A N 1
ATOM 1107 C CA . PRO A 1 69 ? -8.979 -9.030 -8.173 1.000 12.710 69 PRO A CA 1
ATOM 1108 C C . PRO A 1 69 ? -7.737 -8.391 -7.582 1.000 12.590 69 PRO A C 1
ATOM 1109 O O . PRO A 1 69 ? -7.232 -7.403 -8.133 1.000 15.080 69 PRO A O 1
ATOM 1120 N N . ASP A 1 70 ? -7.192 -8.967 -6.507 1.000 11.300 70 ASP A N 1
ATOM 1121 C CA . ASP A 1 70 ? -5.992 -8.451 -5.855 1.000 11.720 70 ASP A CA 1
ATOM 1122 C C . ASP A 1 70 ? -4.719 -9.177 -6.281 1.000 12.370 70 ASP A C 1
ATOM 1123 O O . ASP A 1 70 ? -3.772 -9.254 -5.489 1.000 12.090 70 ASP A O 1
ATOM 1132 N N . PHE A 1 71 ? -4.666 -9.676 -7.524 1.000 11.900 71 PHE A N 1
ATOM 1133 C CA . PHE A 1 71 ? -3.509 -10.439 -7.994 1.000 11.070 71 PHE A CA 1
ATOM 1134 C C . PHE A 1 71 ? -2.189 -9.705 -7.765 1.000 12.320 71 PHE A C 1
ATOM 1135 O O . PHE A 1 71 ? -1.181 -10.335 -7.437 1.000 11.160 71 PHE A O 1
ATOM 1152 N N . ALA A 1 72 ? -2.160 -8.385 -7.971 1.000 12.300 72 ALA A N 1
ATOM 1153 C CA . ALA A 1 72 ? -0.909 -7.650 -7.794 1.000 14.700 72 ALA A CA 1
ATOM 1154 C C . ALA A 1 72 ? -0.300 -7.926 -6.426 1.000 13.300 72 ALA A C 1
ATOM 1155 O O . ALA A 1 72 ? 0.924 -8.058 -6.294 1.000 15.510 72 ALA A O 1
ATOM 1162 N N . ALA A 1 73 ? -1.142 -8.050 -5.405 1.000 12.290 73 ALA A N 1
ATOM 1163 C CA . ALA A 1 73 ? -0.706 -8.395 -4.059 1.000 12.520 73 ALA A CA 1
ATOM 1164 C C . ALA A 1 73 ? -0.578 -9.905 -3.845 1.000 11.990 73 ALA A C 1
ATOM 1165 O O . ALA A 1 73 ? 0.468 -10.382 -3.392 1.000 11.940 73 ALA A O 1
ATOM 1172 N N . SER A 1 74 ? -1.620 -10.682 -4.177 1.000 11.860 74 SER A N 1
ATOM 1173 C CA . SER A 1 74 ? -1.690 -12.085 -3.764 1.000 9.550 74 SER A CA 1
ATOM 1174 C C . SER A 1 74 ? -1.118 -13.059 -4.788 1.000 9.100 74 SER A C 1
ATOM 1175 O O . SER A 1 74 ? -0.787 -14.193 -4.425 1.000 10.310 74 SER A O 1
ATOM 1183 N N . ARG A 1 75 ? -1.025 -12.643 -6.049 1.000 8.910 75 ARG A N 1
ATOM 1184 C CA . ARG A 1 75 ? -0.678 -13.516 -7.168 1.000 10.210 75 ARG A CA 1
ATOM 1185 C C . ARG A 1 75 ? -1.593 -14.735 -7.268 1.000 9.780 75 ARG A C 1
ATOM 1186 O O . ARG A 1 75 ? -1.237 -15.745 -7.879 1.000 9.790 75 ARG A O 1
ATOM 1207 N N . ARG A 1 76 ? -2.794 -14.654 -6.705 1.000 9.230 76 ARG A N 1
ATOM 1208 C CA . ARG A 1 76 ? -3.710 -15.784 -6.724 1.000 9.190 76 ARG A CA 1
ATOM 1209 C C . ARG A 1 76 ? -4.381 -15.916 -8.091 1.000 8.380 76 ARG A C 1
ATOM 1210 O O . ARG A 1 76 ? -4.828 -14.927 -8.673 1.000 9.200 76 ARG A O 1
ATOM 1231 N N . VAL A 1 77 ? -4.444 -17.151 -8.583 1.000 8.660 77 VAL A N 1
ATOM 1232 C CA . VAL A 1 77 ? -5.024 -17.460 -9.888 1.000 9.080 77 VAL A CA 1
ATOM 1233 C C . VAL A 1 77 ? -6.052 -18.567 -9.697 1.000 8.550 77 VAL A C 1
ATOM 1234 O O . VAL A 1 77 ? -5.717 -19.655 -9.213 1.000 9.360 77 VAL A O 1
ATOM 1247 N N . TYR A 1 78 ? -7.301 -18.286 -10.078 1.000 8.160 78 TYR A N 1
ATOM 1248 C CA . TYR A 1 78 ? -8.364 -19.285 -10.096 1.000 8.340 78 TYR A CA 1
ATOM 1249 C C . TYR A 1 78 ? -8.405 -19.986 -11.450 1.000 7.380 78 TYR A C 1
ATOM 1250 O O . TYR A 1 78 ? -8.139 -19.373 -12.497 1.000 9.100 78 TYR A O 1
ATOM 1268 N N . LEU A 1 79 ? -8.748 -21.280 -11.427 1.000 8.230 79 LEU A N 1
ATOM 1269 C CA . LEU A 1 79 ? -8.950 -22.064 -12.643 1.000 8.390 79 LEU A CA 1
ATOM 1270 C C . LEU A 1 79 ? -10.246 -22.839 -12.525 1.000 8.160 79 LEU A C 1
ATOM 1271 O O . LEU A 1 79 ? -10.584 -23.332 -11.445 1.000 9.010 79 LEU A O 1
ATOM 1287 N N . SER A 1 80 ? -10.960 -22.971 -13.635 1.000 8.850 80 SER A N 1
ATOM 1288 C CA . SER A 1 80 ? -12.028 -23.949 -13.731 1.000 7.400 80 SER A CA 1
ATOM 1289 C C . SER A 1 80 ? -11.614 -25.033 -14.718 1.000 7.760 80 SER A C 1
ATOM 1290 O O . SER A 1 80 ? -10.795 -24.792 -15.619 1.000 8.640 80 SER A O 1
ATOM 1298 N N . PHE A 1 81 ? -12.145 -26.242 -14.527 1.000 7.630 81 PHE A N 1
ATOM 1299 C CA . PHE A 1 81 ? -11.750 -27.374 -15.360 1.000 7.750 81 PHE A CA 1
ATOM 1300 C C . PHE A 1 81 ? -12.762 -28.496 -15.229 1.000 9.100 81 PHE A C 1
ATOM 1301 O O . PHE A 1 81 ? -13.511 -28.579 -14.255 1.000 9.470 81 PHE A O 1
ATOM 1318 N N . ALA A 1 82 ? -12.783 -29.362 -16.237 1.000 8.470 82 ALA A N 1
ATOM 1319 C CA . ALA A 1 82 ? -13.530 -30.604 -16.122 1.000 10.000 82 ALA A CA 1
ATOM 1320 C C . ALA A 1 82 ? -12.686 -31.591 -15.329 1.000 9.430 82 ALA A C 1
ATOM 1321 O O . ALA A 1 82 ? -11.499 -31.778 -15.623 1.000 9.370 82 ALA A O 1
ATOM 1328 N N . GLU A 1 83 ? -13.295 -32.214 -14.322 1.000 9.250 83 GLU A N 1
ATOM 1329 C CA . GLU A 1 83 ? -12.600 -33.096 -13.402 1.000 10.580 83 GLU A CA 1
ATOM 1330 C C . GLU A 1 83 ? -13.246 -34.476 -13.425 1.000 10.150 83 GLU A C 1
ATOM 1331 O O . GLU A 1 83 ? -14.470 -34.581 -13.252 1.000 11.250 83 GLU A O 1
ATOM 1343 N N . PRO A 1 84 ? -12.477 -35.546 -13.630 1.000 10.640 84 PRO A N 1
ATOM 1344 C CA . PRO A 1 84 ? -13.058 -36.892 -13.628 1.000 11.130 84 PRO A CA 1
ATOM 1345 C C . PRO A 1 84 ? -13.577 -37.267 -12.254 1.000 13.320 84 PRO A C 1
ATOM 1346 O O . PRO A 1 84 ? -13.163 -36.735 -11.228 1.000 14.760 84 PRO A O 1
ATOM 1357 N N . GLY A 1 85 ? -14.487 -38.219 -12.248 1.000 15.600 85 GLY A N 1
ATOM 1358 C CA . GLY A 1 85 ? -14.995 -38.710 -10.989 1.000 17.700 85 GLY A CA 1
ATOM 1359 C C . GLY A 1 85 ? -15.402 -40.156 -11.035 1.000 24.160 85 GLY A C 1
ATOM 1360 O O . GLY A 1 85 ? -14.946 -40.916 -11.895 1.000 24.530 85 GLY A O 1
ATOM 1364 N N . GLU A 1 86 ? -16.275 -40.533 -10.107 1.000 33.490 86 GLU A N 1
ATOM 1365 C CA . GLU A 1 86 ? -16.753 -41.902 -10.006 1.000 33.360 86 GLU A CA 1
ATOM 1366 C C . GLU A 1 86 ? -17.583 -42.274 -11.226 1.000 28.510 86 GLU A C 1
ATOM 1367 O O . GLU A 1 86 ? -18.221 -41.428 -11.862 1.000 30.410 86 GLU A O 1
ATOM 1373 N N . GLY A 1 87 ? -17.563 -43.562 -11.552 1.000 26.890 87 GLY A N 1
ATOM 1374 C CA . GLY A 1 87 ? -18.382 -44.090 -12.623 1.000 28.740 87 GLY A CA 1
ATOM 1375 C C . GLY A 1 87 ? -18.016 -43.620 -14.010 1.000 26.020 87 GLY A C 1
ATOM 1376 O O . GLY A 1 87 ? -18.804 -43.818 -14.936 1.000 36.340 87 GLY A O 1
ATOM 1380 N N . GLY A 1 88 ? -16.845 -43.014 -14.188 1.000 24.550 88 GLY A N 1
ATOM 1381 C CA . GLY A 1 88 ? -16.486 -42.488 -15.488 1.000 28.420 88 GLY A CA 1
ATOM 1382 C C . GLY A 1 88 ? -17.318 -41.302 -15.923 1.000 27.920 88 GLY A C 1
ATOM 1383 O O . GLY A 1 88 ? -17.506 -41.093 -17.126 1.000 32.380 88 GLY A O 1
ATOM 1387 N N . LYS A 1 89 ? -17.849 -40.536 -14.973 1.000 19.060 89 LYS A N 1
ATOM 1388 C CA . LYS A 1 89 ? -18.528 -39.280 -15.257 1.000 17.790 89 LYS A CA 1
ATOM 1389 C C . LYS A 1 89 ? -17.700 -38.139 -14.689 1.000 16.810 89 LYS A C 1
ATOM 1390 O O . LYS A 1 89 ? -17.047 -38.282 -13.651 1.000 22.550 89 LYS A O 1
ATOM 1409 N N . ALA A 1 90 ? -17.755 -36.999 -15.359 1.000 13.420 90 ALA A N 1
ATOM 1410 C CA . ALA A 1 90 ? -16.992 -35.825 -14.975 1.000 11.590 90 ALA A CA 1
ATOM 1411 C C . ALA A 1 90 ? -17.926 -34.676 -14.610 1.000 9.350 90 ALA A C 1
ATOM 1412 O O . ALA A 1 90 ? -19.123 -34.685 -14.917 1.000 10.920 90 ALA A O 1
ATOM 1419 N N . GLY A 1 91 ? -17.356 -33.668 -13.951 1.000 9.250 91 GLY A N 1
ATOM 1420 C CA . GLY A 1 91 ? -18.073 -32.445 -13.663 1.000 10.320 91 GLY A CA 1
ATOM 1421 C C . GLY A 1 91 ? -17.090 -31.308 -13.526 1.000 8.150 91 GLY A C 1
ATOM 1422 O O . GLY A 1 91 ? -15.881 -31.513 -13.425 1.000 9.870 91 GLY A O 1
ATOM 1426 N N . THR A 1 92 ? -17.621 -30.094 -13.520 1.000 8.400 92 THR A N 1
ATOM 1427 C CA . THR A 1 92 ? -16.772 -28.919 -13.416 1.000 8.610 92 THR A CA 1
ATOM 1428 C C . THR A 1 92 ? -16.239 -28.751 -11.996 1.000 9.260 92 THR A C 1
ATOM 1429 O O . THR A 1 92 ? -16.925 -29.055 -11.014 1.000 10.950 92 THR A O 1
ATOM 1440 N N . ALA A 1 93 ? -14.994 -28.286 -11.888 1.000 7.840 93 ALA A N 1
ATOM 1441 C CA . ALA A 1 93 ? -14.390 -27.950 -10.608 1.000 8.580 93 ALA A CA 1
ATOM 1442 C C . ALA A 1 93 ? -13.705 -26.600 -10.729 1.000 8.610 93 ALA A C 1
ATOM 1443 O O . ALA A 1 93 ? -13.330 -26.174 -11.831 1.000 8.960 93 ALA A O 1
ATOM 1450 N N . VAL A 1 94 ? -13.577 -25.913 -9.595 1.000 9.300 94 VAL A N 1
ATOM 1451 C CA . VAL A 1 94 ? -12.939 -24.605 -9.526 1.000 9.110 94 VAL A CA 1
ATOM 1452 C C . VAL A 1 94 ? -11.957 -24.636 -8.364 1.000 8.160 94 VAL A C 1
ATOM 1453 O O . VAL A 1 94 ? -12.292 -25.132 -7.275 1.000 8.990 94 VAL A O 1
ATOM 1466 N N . GLY A 1 95 ? -10.746 -24.133 -8.587 1.000 8.590 95 GLY A N 1
ATOM 1467 C CA . GLY A 1 95 ? -9.770 -24.037 -7.521 1.000 9.570 95 GLY A CA 1
ATOM 1468 C C . GLY A 1 95 ? -8.905 -22.812 -7.711 1.000 8.850 95 GLY A C 1
ATOM 1469 O O . GLY A 1 95 ? -9.093 -22.037 -8.651 1.000 9.960 95 GLY A O 1
ATOM 1473 N N . TYR A 1 96 ? -7.927 -22.652 -6.820 1.000 8.810 96 TYR A N 1
ATOM 1474 C CA . TYR A 1 96 ? -6.945 -21.604 -7.014 1.000 9.780 96 TYR A CA 1
ATOM 1475 C C . TYR A 1 96 ? -5.592 -22.056 -6.499 1.000 10.010 96 TYR A C 1
ATOM 1476 O O . TYR A 1 96 ? -5.490 -22.961 -5.665 1.000 10.180 96 TYR A O 1
ATOM 1494 N N . GLY A 1 97 ? -4.559 -21.423 -7.041 1.000 8.930 97 GLY A N 1
ATOM 1495 C CA . GLY A 1 97 ? -3.211 -21.495 -6.515 1.000 10.040 97 GLY A CA 1
ATOM 1496 C C . GLY A 1 97 ? -2.562 -20.135 -6.611 1.000 10.510 97 GLY A C 1
ATOM 1497 O O . GLY A 1 97 ? -3.227 -19.143 -6.939 1.000 11.150 97 GLY A O 1
ATOM 1501 N N . ARG A 1 98 ? -1.269 -20.053 -6.309 1.000 10.820 98 ARG A N 1
ATOM 1502 C CA . ARG A 1 98 ? -0.540 -18.798 -6.399 1.000 11.330 98 ARG A CA 1
ATOM 1503 C C . ARG A 1 98 ? 0.482 -18.906 -7.519 1.000 11.080 98 ARG A C 1
ATOM 1504 O O . ARG A 1 98 ? 1.303 -19.831 -7.521 1.000 12.400 98 ARG A O 1
ATOM 1525 N N . LEU A 1 99 ? 0.449 -17.965 -8.452 1.000 9.930 99 LEU A N 1
ATOM 1526 C CA . LEU A 1 99 ? 1.462 -17.958 -9.498 1.000 10.400 99 LEU A CA 1
ATOM 1527 C C . LEU A 1 99 ? 2.789 -17.511 -8.893 1.000 13.120 99 LEU A C 1
ATOM 1528 O O . LEU A 1 99 ? 2.878 -16.432 -8.297 1.000 11.200 99 LEU A O 1
ATOM 1544 N N . SER A 1 100 ? 3.818 -18.339 -9.041 1.000 10.860 100 SER A N 1
ATOM 1545 C CA . SER A 1 100 ? 5.100 -18.025 -8.419 1.000 11.740 100 SER A CA 1
ATOM 1546 C C . SER A 1 100 ? 5.649 -16.710 -8.968 1.000 11.700 100 SER A C 1
ATOM 1547 O O . SER A 1 100 ? 5.317 -16.276 -10.068 1.000 12.450 100 SER A O 1
ATOM 1555 N N . ASP A 1 101 ? 6.536 -16.087 -8.184 1.000 13.480 101 ASP A N 1
ATOM 1556 C CA . ASP A 1 101 ? 7.080 -14.783 -8.556 1.000 13.010 101 ASP A CA 1
ATOM 1557 C C . ASP A 1 101 ? 7.764 -14.812 -9.917 1.000 12.800 101 ASP A C 1
ATOM 1558 O O . ASP A 1 101 ? 7.737 -13.810 -10.640 1.000 15.260 101 ASP A O 1
ATOM 1567 N N . ASP A 1 102 ? 8.386 -15.934 -10.271 1.000 13.400 102 ASP A N 1
ATOM 1568 C CA . ASP A 1 102 ? 9.077 -16.063 -11.548 1.000 15.060 102 ASP A CA 1
ATOM 1569 C C . ASP A 1 102 ? 8.193 -16.560 -12.691 1.000 13.910 102 ASP A C 1
ATOM 1570 O O . ASP A 1 102 ? 8.704 -16.792 -13.792 1.000 16.550 102 ASP A O 1
ATOM 1579 N N . ASP A 1 103 ? 6.888 -16.729 -12.463 1.000 13.080 103 ASP A N 1
ATOM 1580 C CA . ASP A 1 103 ? 5.899 -17.182 -13.443 1.000 12.430 103 ASP A CA 1
ATOM 1581 C C . ASP A 1 103 ? 6.033 -18.653 -13.830 1.000 13.360 103 ASP A C 1
ATOM 1582 O O . ASP A 1 103 ? 5.347 -19.094 -14.762 1.000 13.580 103 ASP A O 1
ATOM 1591 N N . ALA A 1 104 ? 6.887 -19.431 -13.157 1.000 12.110 104 ALA A N 1
ATOM 1592 C CA . ALA A 1 104 ? 7.145 -20.795 -13.607 1.000 14.090 104 ALA A CA 1
ATOM 1593 C C . ALA A 1 104 ? 6.129 -21.806 -13.095 1.000 12.460 104 ALA A C 1
ATOM 1594 O O . ALA A 1 104 ? 5.956 -22.862 -13.717 1.000 12.620 104 ALA A O 1
ATOM 1601 N N . ARG A 1 105 ? 5.494 -21.542 -11.954 1.000 11.460 105 ARG A N 1
ATOM 1602 C CA . ARG A 1 105 ? 4.723 -22.579 -11.291 1.000 12.830 105 ARG A CA 1
ATOM 1603 C C . ARG A 1 105 ? 3.484 -21.991 -10.636 1.000 11.940 105 ARG A C 1
ATOM 1604 O O . ARG A 1 105 ? 3.532 -20.911 -10.045 1.000 12.300 105 ARG A O 1
ATOM 1610 N N . LEU A 1 106 ? 2.385 -22.729 -10.721 1.000 12.040 106 LEU A N 1
ATOM 1611 C CA . LEU A 1 106 ? 1.207 -22.466 -9.905 1.000 12.810 106 LEU A CA 1
ATOM 1612 C C . LEU A 1 106 ? 1.403 -23.225 -8.599 1.000 13.230 106 LEU A C 1
ATOM 1613 O O . LEU A 1 106 ? 1.490 -24.457 -8.595 1.000 16.610 106 LEU A O 1
ATOM 1629 N N . GLU A 1 107 ? 1.511 -22.485 -7.499 1.000 11.920 107 GLU A N 1
ATOM 1630 C CA . GLU A 1 107 ? 1.862 -23.058 -6.202 1.000 15.180 107 GLU A CA 1
ATOM 1631 C C . GLU A 1 107 ? 0.601 -23.465 -5.442 1.000 13.250 107 GLU A C 1
ATOM 1632 O O . GLU A 1 107 ? -0.356 -22.690 -5.366 1.000 13.110 107 GLU A O 1
ATOM 1644 N N . ASN A 1 108 ? 0.603 -24.675 -4.881 1.000 13.430 108 ASN A N 1
ATOM 1645 C CA . ASN A 1 108 ? -0.404 -25.088 -3.895 1.000 13.900 108 ASN A CA 1
ATOM 1646 C C . ASN A 1 108 ? -1.830 -25.058 -4.442 1.000 12.530 108 ASN A C 1
ATOM 1647 O O . ASN A 1 108 ? -2.762 -24.672 -3.734 1.000 13.220 108 ASN A O 1
ATOM 1658 N N . PHE A 1 109 ? -2.015 -25.460 -5.700 1.000 11.850 109 PHE A N 1
ATOM 1659 C CA . PHE A 1 109 ? -3.363 -25.436 -6.258 1.000 10.870 109 PHE A CA 1
ATOM 1660 C C . PHE A 1 109 ? -4.282 -26.357 -5.460 1.000 12.060 109 PHE A C 1
ATOM 1661 O O . PHE A 1 109 ? -3.937 -27.508 -5.178 1.000 13.980 109 PHE A O 1
ATOM 1678 N N . LYS A 1 110 ? -5.480 -25.865 -5.138 1.000 10.000 110 LYS A N 1
ATOM 1679 C CA . LYS A 1 110 ? -6.470 -26.665 -4.428 1.000 12.870 110 LYS A CA 1
ATOM 1680 C C . LYS A 1 110 ? -7.867 -26.341 -4.937 1.000 10.790 110 LYS A C 1
ATOM 1681 O O . LYS A 1 110 ? -8.179 -25.180 -5.203 1.000 11.410 110 LYS A O 1
ATOM 1700 N N . VAL A 1 111 ? -8.700 -27.377 -5.051 1.000 11.230 111 VAL A N 1
ATOM 1701 C CA . VAL A 1 111 ? -10.093 -27.201 -5.443 1.000 10.640 111 VAL A CA 1
ATOM 1702 C C . VAL A 1 111 ? -10.889 -26.620 -4.282 1.000 11.210 111 VAL A C 1
ATOM 1703 O O . VAL A 1 111 ? -10.742 -27.039 -3.123 1.000 12.910 111 VAL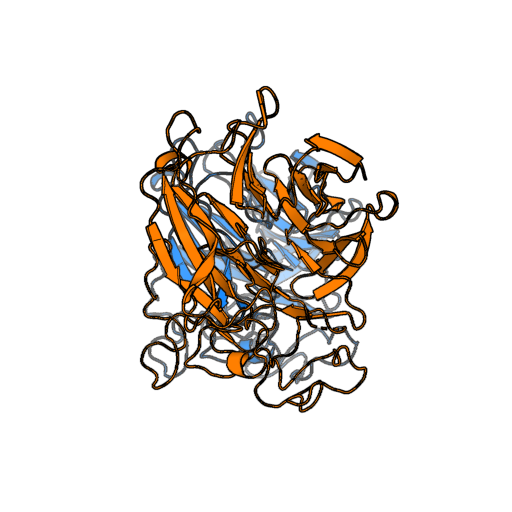 A O 1
ATOM 1716 N N . ILE A 1 112 ? -11.748 -25.654 -4.587 1.000 10.090 112 ILE A N 1
ATOM 1717 C CA . ILE A 1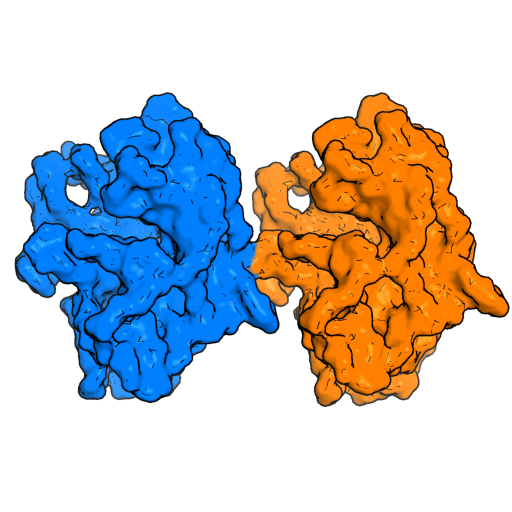 112 ? -12.621 -25.026 -3.600 1.000 11.550 112 ILE A CA 1
ATOM 1718 C C . ILE A 1 112 ? -14.094 -25.281 -3.869 1.000 11.330 112 ILE A C 1
ATOM 1719 O O . ILE A 1 112 ? -14.930 -24.963 -3.007 1.000 12.720 112 ILE A O 1
ATOM 1735 N N . PHE A 1 113 ? -14.450 -25.799 -5.042 1.000 9.900 113 PHE A N 1
ATOM 1736 C CA . PHE A 1 113 ? -15.841 -26.038 -5.399 1.000 8.720 113 PHE A CA 1
ATOM 1737 C C . PHE A 1 113 ? -15.888 -27.120 -6.465 1.000 10.410 113 PHE A C 1
ATOM 1738 O O . PHE A 1 113 ? -15.095 -27.094 -7.416 1.000 10.560 113 PHE A O 1
ATOM 1755 N N . ARG A 1 114 ? -16.854 -28.027 -6.334 1.000 9.940 114 ARG A N 1
ATOM 1756 C CA . ARG A 1 114 ? -17.072 -29.078 -7.316 1.000 12.090 114 ARG A CA 1
ATOM 1757 C C . ARG A 1 114 ? -18.544 -29.143 -7.658 1.000 10.440 114 ARG A C 1
ATOM 1758 O O . ARG A 1 114 ? -19.395 -29.179 -6.764 1.000 12.440 114 ARG A O 1
ATOM 1779 N N . GLN A 1 115 ? -18.841 -29.176 -8.947 1.000 10.680 115 GLN A N 1
ATOM 1780 C CA . GLN A 1 115 ? -20.173 -29.535 -9.387 1.000 9.680 115 GLN A CA 1
ATOM 1781 C C . GLN A 1 115 ? -20.481 -30.959 -8.939 1.000 10.500 115 GLN A C 1
ATOM 1782 O O . GLN A 1 115 ? -19.687 -31.882 -9.162 1.000 12.540 115 GLN A O 1
ATOM 1796 N N . GLN A 1 116 ? -21.643 -31.143 -8.313 1.000 10.950 116 GLN A N 1
ATOM 1797 C CA . GLN A 1 116 ? -22.107 -32.453 -7.909 1.000 11.570 116 GLN A CA 1
ATOM 1798 C C . GLN A 1 116 ? -23.595 -32.548 -8.211 1.000 12.140 116 GLN A C 1
ATOM 1799 O O . GLN A 1 116 ? -24.322 -31.555 -8.066 1.000 13.090 116 GLN A O 1
ATOM 1813 N N . PRO A 1 117 ? -24.076 -33.718 -8.643 1.000 11.430 117 PRO A N 1
ATOM 1814 C CA . PRO A 1 117 ? -23.273 -34.894 -8.983 1.000 14.430 117 PRO A CA 1
ATOM 1815 C C . PRO A 1 117 ? -22.464 -34.651 -10.255 1.000 12.550 117 PRO A C 1
ATOM 1816 O O . PRO A 1 117 ? -22.657 -33.643 -10.935 1.000 14.600 117 PRO A O 1
ATOM 1827 N N . LYS A 1 118 ? -21.533 -35.545 -10.554 1.000 12.180 118 LYS A N 1
ATOM 1828 C CA . LYS A 1 118 ? -20.814 -35.506 -11.821 1.000 12.850 118 LYS A CA 1
ATOM 1829 C C . LYS A 1 118 ? -21.597 -36.331 -12.836 1.000 13.440 118 LYS A C 1
ATOM 1830 O O . LYS A 1 118 ? -21.770 -37.541 -12.650 1.000 15.540 118 LYS A O 1
ATOM 1849 N N . LEU A 1 119 ? -22.084 -35.684 -13.907 1.000 11.770 119 LEU A N 1
ATOM 1850 C CA . LEU A 1 119 ? -22.927 -36.371 -14.874 1.000 12.630 119 LEU A CA 1
ATOM 1851 C C . LEU A 1 119 ? -22.446 -36.275 -16.314 1.000 12.730 119 LEU A C 1
ATOM 1852 O O . LEU A 1 119 ? -23.100 -36.836 -17.200 1.000 15.450 119 LEU A O 1
ATOM 1868 N N . SER A 1 120 ? -21.348 -35.578 -16.585 1.000 11.160 120 SER A N 1
ATOM 1869 C CA . SER A 1 120 ? -20.921 -35.362 -17.957 1.000 12.010 120 SER A CA 1
ATOM 1870 C C . SER A 1 120 ? -20.068 -36.510 -18.480 1.000 11.040 120 SER A C 1
ATOM 1871 O O . SER A 1 120 ? -19.279 -37.110 -17.745 1.000 12.900 120 SER A O 1
ATOM 1879 N N . VAL A 1 121 ? -20.211 -36.785 -19.777 1.000 13.280 121 VAL A N 1
ATOM 1880 C CA . VAL A 1 121 ? -19.282 -37.630 -20.518 1.000 13.650 121 VAL A CA 1
ATOM 1881 C C . VAL A 1 121 ? -18.557 -36.834 -21.596 1.000 15.170 121 VAL A C 1
ATOM 1882 O O . VAL A 1 121 ? -18.039 -37.407 -22.562 1.000 18.840 121 VAL A O 1
ATOM 1895 N N . GLY A 1 122 ? -18.512 -35.514 -21.450 1.000 13.210 122 GLY A N 1
ATOM 1896 C CA . GLY A 1 122 ? -17.777 -34.681 -22.378 1.000 13.070 122 GLY A CA 1
ATOM 1897 C C . GLY A 1 122 ? -18.433 -33.362 -22.736 1.000 12.490 122 GLY A C 1
ATOM 1898 O O . GLY A 1 122 ? -17.774 -32.478 -23.287 1.000 14.040 122 GLY A O 1
ATOM 1902 N N . ASN A 1 123 ? -19.718 -33.204 -22.428 1.000 11.970 123 ASN A N 1
ATOM 1903 C CA . ASN A 1 123 ? -20.451 -32.014 -22.838 1.000 12.410 123 ASN A CA 1
ATOM 1904 C C . ASN A 1 123 ? -20.987 -31.205 -21.655 1.000 10.320 123 ASN A C 1
ATOM 1905 O O . ASN A 1 123 ? -21.248 -31.739 -20.571 1.000 12.300 123 ASN A O 1
ATOM 1916 N N . HIS A 1 124 ? -21.125 -29.897 -21.883 1.000 11.640 124 HIS A N 1
ATOM 1917 C CA . HIS A 1 124 ? -21.905 -28.976 -21.040 1.000 8.910 124 HIS A CA 1
ATOM 1918 C C . HIS A 1 124 ? -21.336 -28.838 -19.626 1.000 9.870 124 HIS A C 1
ATOM 1919 O O . HIS A 1 124 ? -22.014 -29.062 -18.616 1.000 10.140 124 HIS A O 1
ATOM 1934 N N . PHE A 1 125 ? -20.065 -28.439 -19.568 1.000 8.700 125 PHE A N 1
ATOM 1935 C CA . PHE A 1 125 ? -19.436 -28.082 -18.308 1.000 9.300 125 PHE A CA 1
ATOM 1936 C C . PHE A 1 125 ? -19.706 -26.638 -17.915 1.000 8.820 125 PHE A C 1
ATOM 1937 O O . PHE A 1 125 ? -19.562 -26.291 -16.738 1.000 11.370 125 PHE A O 1
ATOM 1954 N N . GLY A 1 126 ? -20.085 -25.787 -18.863 1.000 9.920 126 GLY A N 1
ATOM 1955 C CA . GLY A 1 126 ? -20.037 -24.357 -18.586 1.000 10.690 126 GLY A CA 1
ATOM 1956 C C . GLY A 1 126 ? -18.593 -23.958 -18.354 1.000 10.500 126 GLY A C 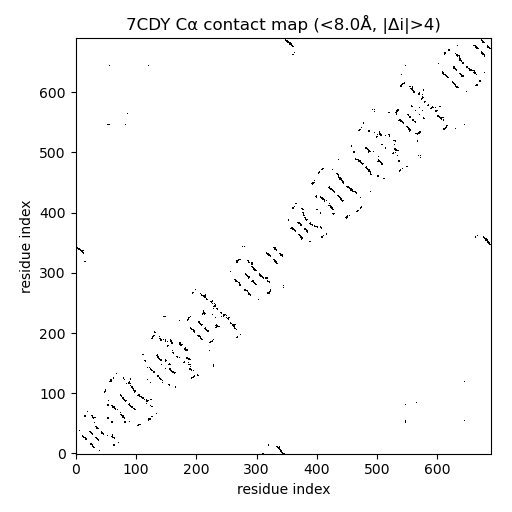1
ATOM 1957 O O . GLY A 1 126 ? -17.704 -24.257 -19.164 1.000 13.550 126 GLY A O 1
ATOM 1961 N N . GLY A 1 127 ? -18.320 -23.304 -17.230 1.000 9.570 127 GLY A N 1
ATOM 1962 C CA . GLY A 1 127 ? -16.949 -23.087 -16.800 1.000 10.400 127 GLY A CA 1
ATOM 1963 C C . GLY A 1 127 ? -16.520 -21.644 -16.687 1.000 9.630 127 GLY A C 1
ATOM 1964 O O . GLY A 1 127 ? -15.435 -21.385 -16.140 1.000 10.400 127 GLY A O 1
ATOM 1968 N N . LYS A 1 128 ? -17.297 -20.686 -17.172 1.000 9.650 128 LYS A N 1
ATOM 1969 C CA . LYS A 1 128 ? -16.875 -19.297 -17.052 1.000 9.620 128 LYS A CA 1
ATOM 1970 C C . LYS A 1 128 ? -16.945 -18.826 -15.600 1.000 9.820 128 LYS A C 1
ATOM 1971 O O . LYS A 1 128 ? -17.760 -19.302 -14.799 1.000 10.230 128 LYS A O 1
ATOM 1990 N N . LEU A 1 129 ? -16.064 -17.885 -15.274 1.000 8.410 129 LEU A N 1
ATOM 1991 C CA . LEU A 1 129 ? -15.937 -17.328 -13.931 1.000 8.210 129 LEU A CA 1
ATOM 1992 C C . LEU A 1 129 ? -15.962 -15.812 -14.029 1.000 9.780 129 LEU A C 1
ATOM 1993 O O . LEU A 1 129 ? -15.507 -15.239 -15.024 1.000 10.480 129 LEU A O 1
ATOM 2009 N N . ALA A 1 130 ? -16.451 -15.149 -12.974 1.000 10.210 130 ALA A N 1
ATOM 2010 C CA . ALA A 1 130 ? -16.383 -13.695 -12.923 1.000 9.790 130 ALA A CA 1
ATOM 2011 C C . ALA A 1 130 ? -16.532 -13.228 -11.484 1.000 9.360 130 ALA A C 1
ATOM 2012 O O . ALA A 1 130 ? -17.354 -13.764 -10.733 1.000 11.630 130 ALA A O 1
ATOM 2019 N N . PHE A 1 131 ? -15.765 -12.205 -11.122 1.000 9.180 131 PHE A N 1
ATOM 2020 C CA . PHE A 1 131 ? -15.940 -11.561 -9.830 1.000 10.730 131 PHE A CA 1
ATOM 2021 C C . PHE A 1 131 ? -16.911 -10.388 -9.955 1.000 11.800 131 PHE A C 1
ATOM 2022 O O . PHE A 1 131 ? -16.956 -9.697 -10.973 1.000 13.030 131 PHE A O 1
ATOM 2039 N N . ASP A 1 132 ? -17.707 -10.174 -8.910 1.000 12.810 132 ASP A N 1
ATOM 2040 C CA . ASP A 1 132 ? -18.530 -8.973 -8.846 1.000 14.120 132 ASP A CA 1
ATOM 2041 C C . ASP A 1 132 ? -17.760 -7.847 -8.143 1.000 12.110 132 ASP A C 1
ATOM 2042 O O . ASP A 1 132 ? -16.589 -7.994 -7.794 1.000 16.050 132 ASP A O 1
ATOM 2051 N N . ARG A 1 133 ? -18.426 -6.707 -7.922 1.000 18.100 133 ARG A N 1
ATOM 2052 C CA . ARG A 1 133 ? -17.737 -5.543 -7.357 1.000 18.270 133 ARG A CA 1
ATOM 2053 C C . ARG A 1 133 ? -17.255 -5.781 -5.930 1.000 20.780 133 ARG A C 1
ATOM 2054 O O . ARG A 1 133 ? -16.279 -5.153 -5.500 1.000 22.960 133 ARG A O 1
ATOM 2075 N N . GLN A 1 134 ? -17.916 -6.668 -5.185 1.000 19.220 134 GLN A N 1
ATOM 2076 C CA . GLN A 1 134 ? -17.556 -6.967 -3.803 1.000 19.440 134 GLN A CA 1
ATOM 2077 C C . GLN A 1 134 ? -16.596 -8.140 -3.681 1.000 22.760 134 GLN A C 1
ATOM 2078 O O . GLN A 1 134 ? -16.296 -8.572 -2.563 1.000 22.130 134 GLN A O 1
ATOM 2092 N N . GLY A 1 135 ? -16.117 -8.674 -4.797 1.000 16.220 135 GLY A N 1
ATOM 2093 C CA . GLY A 1 135 ? -15.194 -9.779 -4.732 1.000 17.350 135 GLY A CA 1
ATOM 2094 C C . GLY A 1 135 ? -15.823 -11.141 -4.553 1.000 11.760 135 GLY A C 1
ATOM 2095 O O . GLY A 1 135 ? -15.103 -12.095 -4.244 1.000 14.900 135 GLY A O 1
ATOM 2099 N N . TYR A 1 136 ? -17.137 -11.271 -4.737 1.000 12.600 136 TYR A N 1
ATOM 2100 C CA . TYR A 1 136 ? -17.744 -12.596 -4.759 1.000 11.230 136 TYR A CA 1
ATOM 2101 C C . TYR A 1 136 ? -17.501 -13.255 -6.112 1.000 9.710 136 TYR A C 1
ATOM 2102 O O . TYR A 1 136 ? -17.443 -12.589 -7.155 1.000 11.600 136 TYR A O 1
ATOM 2120 N N . LEU A 1 137 ? -17.347 -14.571 -6.083 1.000 9.410 137 LEU A N 1
ATOM 2121 C CA . LEU A 1 137 ? -17.014 -15.349 -7.270 1.000 10.150 137 LEU A CA 1
ATOM 2122 C C . LEU A 1 137 ? -18.276 -15.974 -7.846 1.000 10.150 137 LEU A C 1
ATOM 2123 O O . LEU A 1 137 ? -18.953 -16.751 -7.165 1.000 10.450 137 LEU A O 1
ATOM 2139 N N . PHE A 1 138 ? -18.584 -15.644 -9.101 1.000 9.130 138 PHE A N 1
ATOM 2140 C CA . PHE A 1 138 ? -19.657 -16.287 -9.850 1.000 9.390 138 PHE A CA 1
ATOM 2141 C C . PHE A 1 138 ? -19.107 -17.383 -10.758 1.000 8.600 138 PHE A C 1
ATOM 2142 O O . PHE A 1 138 ? -18.080 -17.203 -11.423 1.000 9.320 138 PHE A O 1
ATOM 2159 N N . ILE A 1 139 ? -19.788 -18.525 -10.766 1.000 9.110 139 ILE A N 1
ATOM 2160 C CA . ILE A 1 139 ? -19.367 -19.705 -11.513 1.000 9.740 139 ILE A CA 1
ATOM 2161 C C . ILE A 1 139 ? -20.556 -20.178 -12.341 1.000 8.420 139 ILE A C 1
ATOM 2162 O O . ILE A 1 139 ? -21.611 -20.504 -11.786 1.000 10.750 139 ILE A O 1
ATOM 2178 N N . ALA A 1 140 ? -20.382 -20.256 -13.661 1.000 9.240 140 ALA A N 1
ATOM 2179 C CA . ALA A 1 140 ? -21.452 -20.668 -14.569 1.000 10.290 140 ALA A CA 1
ATOM 2180 C C . ALA A 1 140 ? -21.284 -22.147 -14.897 1.000 9.650 140 ALA A C 1
ATOM 2181 O O . ALA A 1 140 ? -20.231 -22.559 -15.396 1.000 13.170 140 ALA A O 1
ATOM 2188 N N . LEU A 1 141 ? -22.318 -22.942 -14.639 1.000 9.180 141 LEU A N 1
ATOM 2189 C CA . LEU A 1 141 ? -22.263 -24.390 -14.806 1.000 8.870 141 LEU A CA 1
ATOM 2190 C C . LEU A 1 141 ? -23.289 -24.876 -15.818 1.000 9.390 141 LEU A C 1
ATOM 2191 O O . LEU A 1 141 ? -24.474 -24.535 -15.726 1.000 10.660 141 LEU A O 1
ATOM 2207 N N . GLY A 1 142 ? -22.835 -25.697 -16.776 1.000 9.270 142 GLY A N 1
ATOM 2208 C CA . GLY A 1 142 ? -23.753 -26.379 -17.662 1.000 9.640 142 GLY A CA 1
ATOM 2209 C C . GLY A 1 142 ? -24.443 -27.540 -16.965 1.000 8.370 142 GLY A C 1
ATOM 2210 O O . GLY A 1 142 ? -24.130 -27.918 -15.837 1.000 9.580 142 GLY A O 1
ATOM 2214 N N . GLU A 1 143 ? -25.423 -28.113 -17.662 1.000 8.940 143 GLU A N 1
ATOM 2215 C CA . GLU A 1 143 ? -26.190 -29.253 -17.081 1.000 7.880 143 GLU A CA 1
ATOM 2216 C C . GLU A 1 143 ? -25.641 -30.621 -17.530 1.000 11.010 143 GLU A C 1
ATOM 2217 O O . GLU A 1 143 ? -26.359 -31.576 -17.376 1.000 9.050 143 GLU A O 1
ATOM 2229 N N . ASN A 1 144 ? -24.394 -30.671 -18.032 1.000 8.410 144 ASN A N 1
ATOM 2230 C CA . ASN A 1 144 ? -23.706 -31.930 -18.314 1.000 8.690 144 ASN A CA 1
ATOM 2231 C C . ASN A 1 144 ? -24.405 -32.757 -19.393 1.000 11.950 144 ASN A C 1
ATOM 2232 O O . ASN A 1 144 ? -24.121 -33.964 -19.529 1.000 12.280 144 ASN A O 1
ATOM 2243 N N . ASN A 1 145 ? -25.323 -32.145 -20.145 1.000 10.470 145 ASN A N 1
ATOM 2244 C CA . ASN A 1 145 ? -26.135 -32.800 -21.169 1.000 11.030 145 ASN A CA 1
ATOM 2245 C C . ASN A 1 145 ? -27.212 -33.708 -20.588 1.000 13.320 145 ASN A C 1
ATOM 2246 O O . ASN A 1 145 ? -27.692 -34.612 -21.273 1.000 15.360 145 ASN A O 1
ATOM 2257 N N . GLN A 1 146 ? -27.609 -33.481 -19.341 1.000 11.030 146 GLN A N 1
ATOM 2258 C CA . GLN A 1 146 ? -28.771 -34.136 -18.737 1.000 11.650 146 GLN A CA 1
ATOM 2259 C C . GLN A 1 146 ? -29.819 -33.040 -18.536 1.000 12.130 146 GLN A C 1
ATOM 2260 O O . GLN A 1 146 ? -29.877 -32.396 -17.489 1.000 11.920 146 GLN A O 1
ATOM 2274 N N . ARG A 1 147 ? -30.650 -32.831 -19.556 1.000 12.210 147 ARG A N 1
ATOM 2275 C CA . ARG A 1 147 ? -31.471 -31.619 -19.632 1.000 10.340 147 ARG A CA 1
ATOM 2276 C C . ARG A 1 147 ? -32.307 -31.333 -18.387 1.000 11.070 147 ARG A C 1
ATOM 2277 O O . ARG A 1 147 ? -32.277 -30.188 -17.903 1.000 11.230 147 ARG A O 1
ATOM 2298 N N . PRO A 1 148 ? -33.071 -32.285 -17.832 1.000 11.960 148 PRO A N 1
ATOM 2299 C CA . PRO A 1 148 ? -33.956 -31.937 -16.707 1.000 12.270 148 PRO A CA 1
ATOM 2300 C C . PRO A 1 148 ? -33.225 -31.512 -15.451 1.000 11.430 148 PRO A C 1
ATOM 2301 O O . PRO A 1 148 ? -33.838 -30.858 -14.596 1.000 12.250 148 PRO A O 1
ATOM 2312 N N . THR A 1 149 ? -31.941 -31.851 -15.308 1.000 11.220 149 THR A N 1
ATOM 2313 C CA . THR A 1 149 ? -31.251 -31.542 -14.060 1.000 10.720 149 THR A CA 1
ATOM 2314 C C . THR A 1 149 ? -31.076 -30.041 -13.842 1.000 10.280 149 THR A C 1
ATOM 2315 O O . THR A 1 149 ? -30.886 -29.617 -12.697 1.000 11.150 149 THR A O 1
ATOM 2326 N N . ALA A 1 150 ? -31.185 -29.223 -14.898 1.000 9.990 150 ALA A N 1
ATOM 2327 C CA . ALA A 1 150 ? -31.088 -27.775 -14.723 1.000 10.180 150 ALA A CA 1
ATOM 2328 C C . ALA A 1 150 ? -32.200 -27.241 -13.828 1.000 10.320 150 ALA A C 1
ATOM 2329 O O . ALA A 1 150 ? -32.024 -26.212 -13.168 1.000 10.690 150 ALA A O 1
ATOM 2336 N N . GLN A 1 151 ? -33.345 -27.929 -13.785 1.000 10.160 151 GLN A N 1
ATOM 2337 C CA . GLN A 1 151 ? -34.483 -27.534 -12.967 1.000 10.700 151 GLN A CA 1
ATOM 2338 C C . GLN A 1 151 ? -34.411 -28.085 -11.554 1.000 11.210 151 GLN A C 1
ATOM 2339 O O . GLN A 1 151 ? -35.187 -27.648 -10.699 1.000 13.760 151 GLN A O 1
ATOM 2353 N N . GLU A 1 152 ? -33.520 -29.030 -11.283 1.000 10.360 152 GLU A N 1
ATOM 2354 C CA . GLU A 1 152 ? -33.524 -29.739 -10.011 1.000 11.070 152 GLU A CA 1
ATOM 2355 C C . GLU A 1 152 ? -32.718 -28.949 -8.987 1.000 12.770 152 GLU A C 1
ATOM 2356 O O . GLU A 1 152 ? -31.537 -28.654 -9.200 1.000 12.200 152 GLU A O 1
ATOM 2368 N N . THR A 1 153 ? -33.366 -28.579 -7.882 1.000 12.230 153 THR A N 1
ATOM 2369 C CA . THR A 1 153 ? -32.741 -27.673 -6.928 1.000 13.130 153 THR A CA 1
ATOM 2370 C C . THR A 1 153 ? -31.653 -28.338 -6.099 1.000 11.580 153 THR A C 1
ATOM 2371 O O . THR A 1 153 ? -30.859 -27.629 -5.474 1.000 13.950 153 THR A O 1
ATOM 2382 N N . ASP A 1 154 ? -31.595 -29.667 -6.079 1.000 11.760 154 ASP A N 1
ATOM 2383 C CA . ASP A 1 154 ? -30.577 -30.389 -5.329 1.000 13.660 154 ASP A CA 1
ATOM 2384 C C . ASP A 1 154 ? -29.376 -30.788 -6.182 1.000 13.150 154 ASP A C 1
ATOM 2385 O O . ASP A 1 154 ? -28.506 -31.519 -5.703 1.000 15.240 154 ASP A O 1
ATOM 2394 N N . LYS A 1 155 ? -29.304 -30.317 -7.429 1.000 12.990 155 LYS A N 1
ATOM 2395 C CA . LYS A 1 155 ? -28.223 -30.664 -8.344 1.000 12.730 155 LYS A CA 1
ATOM 2396 C C . LYS A 1 155 ? -27.557 -29.399 -8.864 1.000 10.730 155 LYS A C 1
ATOM 2397 O O . LYS A 1 155 ? -28.229 -28.405 -9.142 1.000 13.170 155 LYS A O 1
ATOM 2416 N N . LEU A 1 156 ? -26.231 -29.436 -9.005 1.000 10.660 156 LEU A N 1
ATOM 2417 C CA . LEU A 1 156 ? -25.476 -28.269 -9.447 1.000 10.340 156 LEU A CA 1
ATOM 2418 C C . LEU A 1 156 ? -25.356 -28.167 -10.970 1.000 11.890 156 LEU A C 1
ATOM 2419 O O . LEU A 1 156 ? -24.566 -27.364 -11.481 1.000 14.800 156 LEU A O 1
ATOM 2435 N N . GLN A 1 157 ? -26.166 -28.915 -11.699 1.000 11.290 157 GLN A N 1
ATOM 2436 C CA . GLN A 1 157 ? -26.245 -28.811 -13.146 1.000 10.240 157 GLN A CA 1
ATOM 2437 C C . GLN A 1 157 ? -27.088 -27.611 -13.550 1.000 9.370 157 GLN A C 1
ATOM 2438 O O . GLN A 1 157 ? -28.169 -27.381 -12.998 1.000 10.300 157 GLN A O 1
ATOM 2452 N N . GLY A 1 158 ? -26.633 -26.881 -14.568 1.000 9.130 158 GLY A N 1
ATOM 2453 C CA . GLY A 1 158 ? -27.440 -25.803 -15.129 1.000 11.160 158 GLY A CA 1
ATOM 2454 C C . GLY A 1 158 ? -27.693 -24.672 -14.163 1.000 9.800 158 GLY A C 1
ATOM 2455 O O . GLY A 1 158 ? -28.781 -24.083 -14.163 1.000 9.810 158 GLY A O 1
ATOM 2459 N N . LYS A 1 159 ? -26.713 -24.373 -13.325 1.000 10.090 159 LYS A N 1
ATOM 2460 C CA . LYS A 1 159 ? -26.826 -23.367 -12.286 1.000 9.220 159 LYS A CA 1
ATOM 2461 C C . LYS A 1 159 ? -25.737 -22.322 -12.469 1.000 10.290 159 LYS A C 1
ATOM 2462 O O . LYS A 1 159 ? -24.635 -22.615 -12.956 1.000 11.930 159 LYS A O 1
ATOM 2481 N N . LEU A 1 160 ? -26.054 -21.094 -12.093 1.000 8.430 160 LEU A N 1
ATOM 2482 C CA A LEU A 1 160 ? -25.053 -20.089 -11.775 0.590 9.640 160 LEU A CA 1
ATOM 2483 C CA B LEU A 1 160 ? -25.047 -20.094 -11.774 0.410 9.630 160 LEU A CA 1
ATOM 2484 C C . LEU A 1 160 ? -24.865 -20.113 -10.265 1.000 8.470 160 LEU A C 1
ATOM 2485 O O . LEU A 1 160 ? -25.851 -20.110 -9.521 1.000 10.760 160 LEU A O 1
ATOM 2515 N N . VAL A 1 161 ? -23.612 -20.160 -9.815 1.000 8.190 161 VAL A N 1
ATOM 2516 C CA . VAL A 1 161 ? -23.271 -20.293 -8.404 1.000 8.710 161 VAL A CA 1
ATOM 2517 C C . VAL A 1 161 ? -22.555 -19.021 -7.969 1.000 9.220 161 VAL A C 1
ATOM 2518 O O . VAL A 1 161 ? -21.815 -18.421 -8.754 1.000 9.880 161 VAL A O 1
ATOM 2531 N N . ARG A 1 162 ? -22.796 -18.588 -6.725 1.000 9.280 162 ARG A N 1
ATOM 2532 C CA . ARG A 1 162 ? -22.072 -17.465 -6.128 1.000 9.690 162 ARG A CA 1
ATOM 2533 C C . ARG A 1 162 ? -21.438 -17.919 -4.825 1.000 10.420 162 ARG A C 1
ATOM 2534 O O . ARG A 1 162 ? -22.139 -18.415 -3.931 1.000 10.740 162 ARG A O 1
ATOM 2555 N N . LEU A 1 163 ? -20.121 -17.728 -4.705 1.000 9.500 163 LEU A N 1
ATOM 2556 C CA . LEU A 1 163 ? -19.341 -18.112 -3.532 1.000 9.600 163 LEU A CA 1
ATOM 2557 C C . LEU A 1 163 ? -18.480 -16.944 -3.070 1.000 11.370 163 LEU A C 1
ATOM 2558 O O . LEU A 1 163 ? -18.280 -15.964 -3.787 1.000 10.440 163 LEU A O 1
ATOM 2574 N N . THR A 1 164 ? -17.948 -17.072 -1.853 1.000 11.300 164 THR A N 1
ATOM 2575 C CA . THR A 1 164 ? -16.901 -16.154 -1.422 1.000 10.820 164 THR A CA 1
ATOM 2576 C C . THR A 1 164 ? -15.596 -16.471 -2.147 1.000 14.510 164 THR A C 1
ATOM 2577 O O . THR A 1 164 ? -15.465 -17.480 -2.847 1.000 12.000 164 THR A O 1
ATOM 2588 N N . ALA A 1 165 ? -14.603 -15.604 -1.924 1.000 13.570 165 ALA A N 1
ATOM 2589 C CA . ALA A 1 165 ? -13.267 -15.802 -2.481 1.000 14.400 165 ALA A CA 1
ATOM 2590 C C . ALA A 1 165 ? -12.654 -17.139 -2.085 1.000 12.790 165 ALA A C 1
ATOM 2591 O O . ALA A 1 165 ? -11.761 -17.636 -2.788 1.000 13.690 165 ALA A O 1
ATOM 2598 N N . GLU A 1 166 ? -13.078 -17.718 -0.967 1.000 11.400 166 GLU A N 1
ATOM 2599 C CA . GLU A 1 166 ? -12.556 -18.990 -0.497 1.000 11.450 166 GLU A CA 1
ATOM 2600 C C . GLU A 1 166 ? -13.468 -20.160 -0.823 1.000 11.670 166 GLU A C 1
ATOM 2601 O O . GLU A 1 166 ? -13.197 -21.283 -0.390 1.000 14.790 166 GLU A O 1
ATOM 2613 N N . GLY A 1 167 ? -14.552 -19.925 -1.553 1.000 11.590 167 GLY A N 1
ATOM 2614 C CA . GLY A 1 167 ? -15.477 -20.988 -1.885 1.000 11.950 167 GLY A CA 1
ATOM 2615 C C . GLY A 1 167 ? -16.560 -21.243 -0.862 1.000 12.080 167 GLY A C 1
ATOM 2616 O O . GLY A 1 167 ? -17.288 -22.229 -0.996 1.000 13.940 167 GLY A O 1
ATOM 2620 N N . ALA A 1 168 ? -16.697 -20.389 0.150 1.000 11.280 168 ALA A N 1
ATOM 2621 C CA . ALA A 1 168 ? -17.759 -20.571 1.124 1.000 13.160 168 ALA A CA 1
ATOM 2622 C C . ALA A 1 168 ? -19.078 -20.028 0.580 1.000 13.150 168 ALA A C 1
ATOM 2623 O O . ALA A 1 168 ? -19.112 -19.228 -0.353 1.000 12.440 168 ALA A O 1
ATOM 2630 N N . VAL A 1 169 ? -20.176 -20.464 1.192 1.000 13.420 169 VAL A N 1
ATOM 2631 C CA . VAL A 1 169 ? -21.511 -19.994 0.822 1.000 14.750 169 VAL A CA 1
ATOM 2632 C C . VAL A 1 169 ? -21.805 -18.662 1.499 1.000 14.400 169 VAL A C 1
ATOM 2633 O O . VAL A 1 169 ? -21.814 -18.598 2.740 1.000 15.230 169 VAL A O 1
ATOM 2646 N N . PRO A 1 170 ? -22.069 -17.591 0.757 1.000 12.320 170 PRO A N 1
ATOM 2647 C CA . PRO A 1 170 ? -22.549 -16.353 1.376 1.000 14.950 170 PRO A CA 1
ATOM 2648 C C . PRO A 1 170 ? -23.919 -16.567 1.994 1.000 16.010 170 PRO A C 1
ATOM 2649 O O . PRO A 1 170 ? -24.808 -17.171 1.370 1.000 15.610 170 PRO A O 1
ATOM 2660 N N . PRO A 1 171 ? -24.141 -16.085 3.220 1.000 15.020 171 PRO A N 1
ATOM 2661 C CA . PRO A 1 171 ? -25.403 -16.404 3.911 1.000 14.720 171 PRO A CA 1
ATOM 2662 C C . PRO A 1 171 ? -26.633 -15.750 3.303 1.000 14.500 171 PRO A C 1
ATOM 2663 O O . PRO A 1 171 ? -27.750 -16.146 3.656 1.000 16.370 171 PRO A O 1
ATOM 2674 N N . ASP A 1 172 ? -26.482 -14.766 2.423 1.000 12.660 172 ASP A N 1
ATOM 2675 C CA . ASP A 1 172 ? -27.626 -14.171 1.748 1.000 15.910 172 ASP A CA 1
ATOM 2676 C C . ASP A 1 172 ? -27.886 -14.767 0.367 1.000 13.510 172 ASP A C 1
ATOM 2677 O O . ASP A 1 172 ? -28.716 -14.230 -0.378 1.000 16.160 172 ASP A O 1
ATOM 2686 N N . ASN A 1 173 ? -27.216 -15.867 0.015 1.000 12.820 173 ASN A N 1
ATOM 2687 C CA . ASN A 1 173 ? -27.586 -16.573 -1.205 1.000 11.060 173 ASN A CA 1
ATOM 2688 C C . ASN A 1 173 ? -29.056 -16.994 -1.111 1.000 13.310 173 ASN A C 1
ATOM 2689 O O . ASN A 1 173 ? -29.567 -17.269 -0.019 1.000 13.610 173 ASN A O 1
ATOM 2700 N N . PRO A 1 174 ? -29.753 -17.072 -2.245 1.000 10.840 174 PRO A N 1
ATOM 2701 C CA . PRO A 1 174 ? -31.229 -17.137 -2.205 1.000 12.420 174 PRO A CA 1
ATOM 2702 C C . PRO A 1 174 ? -31.787 -18.393 -1.577 1.000 12.640 174 PRO A C 1
ATOM 2703 O O . PRO A 1 174 ? -32.904 -18.348 -1.036 1.000 14.350 174 PRO A O 1
ATOM 2714 N N . TRP A 1 175 ? -31.075 -19.511 -1.637 1.000 11.620 175 TRP A N 1
ATOM 2715 C CA . TRP A 1 175 ? -31.588 -20.793 -1.184 1.000 13.020 175 TRP A CA 1
ATOM 2716 C C . TRP A 1 175 ? -31.016 -21.237 0.162 1.000 13.550 175 TRP A C 1
ATOM 2717 O O . TRP A 1 175 ? -31.290 -22.363 0.590 1.000 14.520 175 TRP A O 1
ATOM 2738 N N A VAL A 1 176 ? -30.226 -20.396 0.832 0.160 13.210 176 VAL A N 1
ATOM 2739 N N B VAL A 1 176 ? -30.233 -20.384 0.834 0.840 13.150 176 VAL A N 1
ATOM 2740 C CA A VAL A 1 176 ? -29.654 -20.815 2.104 0.160 13.680 176 VAL A CA 1
ATOM 2741 C CA B VAL A 1 176 ? -29.664 -20.749 2.131 0.840 13.580 176 VAL A CA 1
ATOM 2742 C C A VAL A 1 176 ? -30.767 -21.149 3.087 0.160 14.950 176 VAL A C 1
ATOM 2743 C C B VAL A 1 176 ? -30.772 -21.125 3.109 0.840 14.810 176 VAL A C 1
ATOM 2744 O O A VAL A 1 176 ? -31.791 -20.457 3.172 0.160 15.180 176 VAL A O 1
ATOM 2745 O O B VAL A 1 176 ? -31.792 -20.431 3.223 0.840 15.110 176 VAL A O 1
ATOM 2770 N N . GLY A 1 177 ? -30.581 -22.246 3.808 1.000 15.020 177 GLY A N 1
ATOM 2771 C CA . GLY A 1 177 ? -31.534 -22.694 4.797 1.000 18.960 177 GLY A CA 1
ATOM 2772 C C . GLY A 1 177 ? -32.782 -23.366 4.263 1.000 17.600 177 GLY A C 1
ATOM 2773 O O . GLY A 1 177 ? -33.654 -23.724 5.065 1.000 21.200 177 GLY A O 1
ATOM 2777 N N . GLN A 1 178 ? -32.909 -23.552 2.947 1.000 17.260 178 GLN A N 1
ATOM 2778 C CA . GLN A 1 178 ? -34.122 -24.102 2.344 1.000 17.910 178 GLN A CA 1
ATOM 2779 C C . GLN A 1 178 ? -33.913 -25.571 1.996 1.000 20.100 178 GLN A C 1
ATOM 2780 O O . GLN A 1 178 ? -32.988 -25.915 1.251 1.000 17.740 178 GLN A O 1
ATOM 2794 N N . ALA A 1 179 ? -34.783 -26.431 2.527 1.000 20.650 179 ALA A N 1
ATOM 2795 C CA . ALA A 1 179 ? -34.590 -27.869 2.415 1.000 21.600 179 ALA A CA 1
ATOM 2796 C C . ALA A 1 179 ? -34.621 -28.311 0.957 1.000 18.420 179 ALA A C 1
ATOM 2797 O O . ALA A 1 179 ? -35.451 -27.852 0.168 1.000 21.770 179 ALA A O 1
ATOM 2804 N N . GLY A 1 180 ? -33.703 -29.211 0.605 1.000 22.300 180 GLY A N 1
ATOM 2805 C CA . GLY A 1 180 ? -33.663 -29.783 -0.728 1.000 21.340 180 GLY A CA 1
ATOM 2806 C C . GLY A 1 180 ? -33.079 -28.894 -1.803 1.000 18.220 180 GLY A C 1
ATOM 2807 O O . GLY A 1 180 ? -33.245 -29.199 -2.991 1.000 19.530 180 GLY A O 1
ATOM 2811 N N . LYS A 1 181 ? -32.411 -27.806 -1.428 1.000 16.590 181 LYS A N 1
ATOM 2812 C CA . LYS A 1 181 ? -31.839 -26.870 -2.382 1.000 14.890 181 LYS A CA 1
ATOM 2813 C C . LYS A 1 181 ? -30.367 -26.673 -2.063 1.000 14.200 181 LYS A C 1
ATOM 2814 O O . LYS A 1 181 ? -29.993 -26.543 -0.895 1.000 15.710 181 LYS A O 1
ATOM 2833 N N . ARG A 1 182 ? -29.534 -26.656 -3.096 1.000 13.080 182 ARG A N 1
ATOM 2834 C CA . ARG A 1 182 ? -28.105 -26.418 -2.900 1.000 11.670 182 ARG A CA 1
ATOM 2835 C C . ARG A 1 182 ? -27.864 -24.946 -2.584 1.000 12.010 182 ARG A C 1
ATOM 2836 O O . ARG A 1 182 ? -28.230 -24.070 -3.386 1.000 11.770 182 ARG A O 1
ATOM 2857 N N . PRO A 1 183 ? -27.235 -24.625 -1.450 1.000 11.560 183 PRO A N 1
ATOM 2858 C CA . PRO A 1 183 ? -27.117 -23.218 -1.046 1.000 11.130 183 PRO A CA 1
ATOM 2859 C C . PRO A 1 183 ? -26.109 -22.419 -1.861 1.000 10.360 183 PRO A C 1
ATOM 2860 O O . PRO A 1 183 ? -26.119 -21.185 -1.780 1.000 10.950 183 PRO A O 1
ATOM 2871 N N . GLU A 1 184 ? -25.274 -23.081 -2.667 1.000 10.540 184 GLU A N 1
ATOM 2872 C CA . GLU A 1 184 ? -24.338 -22.381 -3.546 1.000 11.100 184 GLU A CA 1
ATOM 2873 C C . GLU A 1 184 ? -25.026 -21.654 -4.700 1.000 9.330 184 GLU A C 1
ATOM 2874 O O . GLU A 1 184 ? -24.404 -20.788 -5.325 1.000 10.530 184 GLU A O 1
ATOM 2886 N N . VAL A 1 185 ? -26.292 -21.957 -4.984 1.000 9.500 185 VAL A N 1
ATOM 2887 C CA . VAL A 1 185 ? -26.915 -21.555 -6.244 1.000 9.450 185 VAL A CA 1
ATOM 2888 C C . VAL A 1 185 ? -27.348 -20.099 -6.197 1.000 8.870 185 VAL A C 1
ATOM 2889 O O . VAL A 1 185 ? -27.970 -19.638 -5.226 1.000 11.730 185 VAL A O 1
ATOM 2902 N N . TRP A 1 186 ? -27.070 -19.374 -7.279 1.000 9.250 186 TRP A N 1
ATOM 2903 C CA . TRP A 1 186 ? -27.603 -18.044 -7.527 1.000 10.530 186 TRP A CA 1
ATOM 2904 C C . TRP A 1 186 ? -28.854 -18.107 -8.390 1.000 9.150 186 TRP A C 1
ATOM 2905 O O . TRP A 1 186 ? -29.899 -17.574 -8.011 1.000 10.650 186 TRP A O 1
ATOM 2926 N N . SER A 1 187 ? -28.771 -18.752 -9.558 1.000 9.000 187 SER A N 1
ATOM 2927 C CA . SER A 1 187 ? -29.907 -18.918 -10.459 1.000 8.710 187 SER A CA 1
ATOM 2928 C C . SER A 1 187 ? -29.841 -20.298 -11.096 1.000 8.180 187 SER A C 1
ATOM 2929 O O . SER A 1 187 ? -28.802 -20.964 -11.082 1.000 8.260 187 SER A O 1
ATOM 2937 N N . TYR A 1 188 ? -30.966 -20.724 -11.668 1.000 8.960 188 TYR A N 1
ATOM 2938 C CA . TYR A 1 188 ? -31.074 -22.079 -12.190 1.000 8.650 188 TYR A CA 1
ATOM 2939 C C . TYR A 1 188 ? -31.779 -22.062 -13.541 1.000 8.320 188 TYR A C 1
ATOM 2940 O O . TYR A 1 188 ? -32.160 -21.008 -14.049 1.000 8.960 188 TYR A O 1
ATOM 2958 N N . GLY A 1 189 ? -31.931 -23.243 -14.140 1.000 8.620 189 GLY A N 1
ATOM 2959 C CA . GLY A 1 189 ? -32.532 -23.321 -15.461 1.000 8.960 189 GLY A CA 1
ATOM 2960 C C . GLY A 1 189 ? -31.664 -22.812 -16.589 1.000 8.600 189 GLY A C 1
ATOM 2961 O O . GLY A 1 189 ? -32.185 -22.236 -17.555 1.000 9.180 189 GLY A O 1
ATOM 2965 N N . HIS A 1 190 ? -30.352 -23.028 -16.501 1.000 8.210 190 HIS A N 1
ATOM 2966 C CA . HIS A 1 190 ? -29.404 -22.680 -17.548 1.000 8.810 190 HIS A CA 1
ATOM 2967 C C . HIS A 1 190 ? -28.979 -23.939 -18.299 1.000 8.260 190 HIS A C 1
ATOM 2968 O O . HIS A 1 190 ? -28.986 -25.043 -17.746 1.000 10.200 190 HIS A O 1
ATOM 2983 N N . ARG A 1 191 ? -28.633 -23.767 -19.582 1.000 9.360 191 ARG A N 1
ATOM 2984 C CA . ARG A 1 191 ? -28.231 -24.905 -20.407 1.000 9.250 191 ARG A CA 1
ATOM 2985 C C . ARG A 1 191 ? -26.714 -25.112 -20.430 1.000 9.110 191 ARG A C 1
ATOM 2986 O O . ARG A 1 191 ? -26.202 -25.997 -19.737 1.000 10.540 191 ARG A O 1
ATOM 3007 N N . ASN A 1 192 ? -25.978 -24.344 -21.237 1.000 9.470 192 ASN A N 1
ATOM 3008 C CA . ASN A 1 192 ? -24.519 -24.417 -21.250 1.000 8.790 192 ASN A CA 1
ATOM 3009 C C . ASN A 1 192 ? -23.945 -23.020 -21.386 1.000 8.910 192 ASN A C 1
ATOM 3010 O O . ASN A 1 192 ? -23.750 -22.515 -22.501 1.000 9.770 192 ASN A O 1
ATOM 3021 N N . PRO A 1 193 ? -23.662 -22.362 -20.261 1.000 8.170 193 PRO A N 1
ATOM 3022 C CA . PRO A 1 193 ? -23.214 -20.958 -20.294 1.000 9.500 193 PRO A CA 1
ATOM 3023 C C . PRO A 1 193 ? -21.729 -20.855 -20.599 1.000 9.140 193 PRO A C 1
ATOM 3024 O O . PRO A 1 193 ? -20.892 -21.357 -19.842 1.000 12.510 193 PRO A O 1
ATOM 3035 N N . GLN A 1 194 ? -21.401 -20.162 -21.692 1.000 8.800 194 GLN A N 1
ATOM 3036 C CA . GLN A 1 194 ? -20.014 -19.883 -22.033 1.000 8.500 194 GLN A CA 1
ATOM 3037 C C . GLN A 1 194 ? -19.738 -18.382 -22.094 1.000 8.530 194 GLN A C 1
ATOM 3038 O O . GLN A 1 194 ? -18.741 -17.953 -22.689 1.000 9.570 194 GLN A O 1
ATOM 3052 N N . GLY A 1 195 ? -20.566 -17.576 -21.425 1.000 8.620 195 GLY A N 1
ATOM 3053 C CA . GLY A 1 195 ? -20.284 -16.166 -21.255 1.000 9.450 195 GLY A CA 1
ATOM 3054 C C . GLY A 1 195 ? -20.715 -15.710 -19.878 1.000 7.940 195 GLY A C 1
ATOM 3055 O O . GLY A 1 195 ? -21.814 -16.063 -19.433 1.000 8.890 195 GLY A O 1
ATOM 3059 N N . LEU A 1 196 ? -19.875 -14.924 -19.208 1.000 9.790 196 LEU A N 1
ATOM 3060 C CA . LEU A 1 196 ? -20.208 -14.419 -17.877 1.000 9.190 196 LEU A CA 1
ATOM 3061 C C . LEU A 1 196 ? -19.371 -13.177 -17.625 1.000 9.230 196 LEU A C 1
ATOM 3062 O O . LEU A 1 196 ? -18.138 -13.252 -17.652 1.000 10.130 196 LEU A O 1
ATOM 3078 N N . ALA A 1 197 ? -20.012 -12.047 -17.351 1.000 9.800 197 ALA A N 1
ATOM 3079 C CA . ALA A 1 197 ? -19.229 -10.827 -17.195 1.000 9.890 197 ALA A CA 1
ATOM 3080 C C . ALA A 1 197 ? -19.990 -9.790 -16.387 1.000 10.280 197 ALA A C 1
ATOM 3081 O O . ALA A 1 197 ? -21.220 -9.723 -16.429 1.000 11.920 197 ALA A O 1
ATOM 3088 N N . LEU A 1 198 ? -19.230 -8.962 -15.677 1.000 12.450 198 LEU A N 1
ATOM 3089 C CA . LEU A 1 198 ? -19.776 -7.888 -14.859 1.000 12.670 198 LEU A CA 1
ATOM 3090 C C . LEU A 1 198 ? -19.984 -6.649 -15.719 1.000 12.030 198 LEU A C 1
ATOM 3091 O O . LEU A 1 198 ? -19.039 -6.145 -16.334 1.000 13.380 198 LEU A O 1
ATOM 3107 N N . ASN A 1 199 ? -21.213 -6.165 -15.768 1.000 12.040 199 ASN A N 1
ATOM 3108 C CA . ASN A 1 199 ? -21.498 -4.912 -16.457 1.000 13.240 199 ASN A CA 1
ATOM 3109 C C . ASN A 1 199 ? -20.802 -3.783 -15.699 1.000 14.030 199 ASN A C 1
ATOM 3110 O O . ASN A 1 199 ? -21.101 -3.562 -14.515 1.000 15.400 199 ASN A O 1
ATOM 3121 N N . PRO A 1 200 ? -19.863 -3.063 -16.322 1.000 13.970 200 PRO A N 1
ATOM 3122 C CA . PRO A 1 200 ? -19.067 -2.072 -15.580 1.000 16.710 200 PRO A CA 1
ATOM 3123 C C . PRO A 1 200 ? -19.843 -0.830 -15.197 1.000 18.280 200 PRO A C 1
ATOM 3124 O O . PRO A 1 200 ? -19.367 -0.057 -14.355 1.000 25.020 200 PRO A O 1
ATOM 3135 N N . TRP A 1 201 ? -21.018 -0.619 -15.772 1.000 16.080 201 TRP A N 1
ATOM 3136 C CA . TRP A 1 201 ? -21.831 0.551 -15.481 1.000 18.520 201 TRP A CA 1
ATOM 3137 C C . TRP A 1 201 ? -22.902 0.283 -14.437 1.000 22.910 201 TRP A C 1
ATOM 3138 O O . TRP A 1 201 ? -23.132 1.131 -13.568 1.000 24.000 201 TRP A O 1
ATOM 3159 N N . SER A 1 202 ? -23.540 -0.893 -14.472 1.000 18.680 202 SER A N 1
ATOM 3160 C CA . SER A 1 202 ? -24.604 -1.202 -13.522 1.000 17.340 202 SER A CA 1
ATOM 3161 C C . SER A 1 202 ? -24.133 -2.042 -12.346 1.000 16.630 202 SER A C 1
ATOM 3162 O O . SER A 1 202 ? -24.819 -2.078 -11.318 1.000 19.140 202 SER A O 1
ATOM 3170 N N . GLY A 1 203 ? -23.025 -2.762 -12.487 1.000 15.080 203 GLY A N 1
ATOM 3171 C CA . GLY A 1 203 ? -22.601 -3.675 -11.450 1.000 16.200 203 GLY A CA 1
ATOM 3172 C C . GLY A 1 203 ? -23.302 -5.011 -11.450 1.000 14.090 203 GLY A C 1
ATOM 3173 O O . GLY A 1 203 ? -23.071 -5.814 -10.540 1.000 16.550 203 GLY A O 1
ATOM 3177 N N . ALA A 1 204 ? -24.131 -5.289 -12.450 1.000 13.490 204 ALA A N 1
ATOM 3178 C CA . ALA A 1 204 ? -24.827 -6.566 -12.537 1.000 11.650 204 ALA A CA 1
ATOM 3179 C C . ALA A 1 204 ? -24.020 -7.577 -13.341 1.000 10.760 204 ALA A C 1
ATOM 3180 O O . ALA A 1 204 ? -23.402 -7.238 -14.356 1.000 12.690 204 ALA A O 1
ATOM 3187 N N . ILE A 1 205 ? -24.053 -8.830 -12.891 1.000 10.350 205 ILE A N 1
ATOM 3188 C CA . ILE A 1 205 ? -23.537 -9.943 -13.685 1.000 10.140 205 ILE A CA 1
ATOM 3189 C C . ILE A 1 205 ? -24.492 -10.243 -14.833 1.000 10.840 205 ILE A C 1
ATOM 3190 O O . ILE A 1 205 ? -25.702 -10.406 -14.627 1.000 11.350 205 ILE A O 1
ATOM 3206 N N . TRP A 1 206 ? -23.956 -10.313 -16.050 1.000 10.040 206 TRP A N 1
ATOM 3207 C CA . TRP A 1 206 ? -24.677 -10.792 -17.223 1.000 9.830 206 TRP A CA 1
ATOM 3208 C C . TRP A 1 206 ? -24.088 -12.131 -17.653 1.000 9.940 206 TRP A C 1
ATOM 3209 O O . TRP A 1 206 ? -22.925 -12.450 -17.363 1.000 9.750 206 TRP A O 1
ATOM 3230 N N . GLU A 1 207 ? -24.898 -12.908 -18.373 1.000 9.560 207 GLU A N 1
ATOM 3231 C CA . GLU A 1 207 ? -24.556 -14.279 -18.724 1.000 9.010 207 GLU A CA 1
ATOM 3232 C C . GLU A 1 207 ? -25.054 -14.556 -20.131 1.000 9.260 207 GLU A C 1
ATOM 3233 O O . GLU A 1 207 ? -26.044 -13.966 -20.573 1.000 10.180 207 GLU A O 1
ATOM 3245 N N . HIS A 1 208 ? -24.384 -15.466 -20.837 1.000 8.190 208 HIS A N 1
ATOM 3246 C CA . HIS A 1 208 ? -24.964 -15.987 -22.071 1.000 7.750 208 HIS A CA 1
ATOM 3247 C C . HIS A 1 208 ? -24.760 -17.494 -22.150 1.000 8.320 208 HIS A C 1
ATOM 3248 O O . HIS A 1 208 ? -23.912 -18.065 -21.456 1.000 8.440 208 HIS A O 1
ATOM 3263 N N . GLU A 1 209 ? -25.563 -18.144 -22.993 1.000 8.510 209 GLU A N 1
ATOM 3264 C CA . GLU A 1 209 ? -25.528 -19.599 -23.046 1.000 8.240 209 GLU A CA 1
ATOM 3265 C C . GLU A 1 209 ? -25.972 -20.082 -24.416 1.000 8.360 209 GLU A C 1
ATOM 3266 O O . GLU A 1 209 ? -26.747 -19.423 -25.111 1.000 8.700 209 GLU A O 1
ATOM 3278 N N . HIS A 1 210 ? -25.503 -21.276 -24.758 1.000 8.850 210 HIS A N 1
ATOM 3279 C CA . HIS A 1 210 ? -25.909 -21.960 -25.976 1.000 8.140 210 HIS A CA 1
ATOM 3280 C C . HIS A 1 210 ? -27.314 -22.512 -25.825 1.000 7.960 210 HIS A C 1
ATOM 3281 O O . HIS A 1 210 ? -27.653 -23.120 -24.797 1.000 8.490 210 HIS A O 1
ATOM 3296 N N . GLY A 1 211 ? -28.127 -22.317 -26.859 1.000 8.250 211 GLY A N 1
ATOM 3297 C CA . GLY A 1 211 ? -29.295 -23.137 -27.049 1.000 9.520 211 GLY A CA 1
ATOM 3298 C C . GLY A 1 211 ? -28.915 -24.425 -27.722 1.000 9.860 211 GLY A C 1
ATOM 3299 O O . GLY A 1 211 ? -27.747 -24.669 -28.042 1.000 10.260 211 GLY A O 1
ATOM 3303 N N . PRO A 1 212 ? -29.906 -25.286 -27.936 1.000 9.390 212 PRO A N 1
ATOM 3304 C CA . PRO A 1 212 ? -29.654 -26.539 -28.663 1.000 10.290 212 PRO A CA 1
ATOM 3305 C C . PRO A 1 212 ? -29.575 -26.273 -30.162 1.000 10.040 212 PRO A C 1
ATOM 3306 O O . PRO A 1 212 ? -28.642 -25.598 -30.610 1.000 12.340 212 PRO A O 1
ATOM 3317 N N . ARG A 1 213 ? -30.526 -26.761 -30.957 1.000 11.150 213 ARG A N 1
ATOM 3318 C CA . ARG A 1 213 ? -30.575 -26.355 -32.360 1.000 12.310 213 ARG A CA 1
ATOM 3319 C C . ARG A 1 213 ? -31.342 -25.040 -32.405 1.000 10.380 213 ARG A C 1
ATOM 3320 O O . ARG A 1 213 ? -32.576 -25.009 -32.468 1.000 11.950 213 ARG A O 1
ATOM 3341 N N . GLY A 1 214 ? -30.600 -23.938 -32.341 1.000 11.590 214 GLY A N 1
ATOM 3342 C CA . GLY A 1 214 ? -31.187 -22.628 -32.190 1.000 9.800 214 GLY A CA 1
ATOM 3343 C C . GLY A 1 214 ? -31.360 -22.226 -30.734 1.000 8.910 214 GLY A C 1
ATOM 3344 O O . GLY A 1 214 ? -31.259 -23.031 -29.801 1.000 10.500 214 GLY A O 1
ATOM 3348 N N . GLY A 1 215 ? -31.623 -20.936 -30.550 1.000 9.240 215 GLY A N 1
ATOM 3349 C CA . GLY A 1 215 ? -32.026 -20.420 -29.256 1.000 9.550 215 GLY A CA 1
ATOM 3350 C C . GLY A 1 215 ? -30.925 -20.023 -28.293 1.000 9.100 215 GLY A C 1
ATOM 3351 O O . GLY A 1 215 ? -31.148 -20.063 -27.074 1.000 10.530 215 GLY A O 1
ATOM 3355 N N . ASP A 1 216 ? -29.758 -19.604 -28.780 1.000 8.860 216 ASP A N 1
ATOM 3356 C CA . ASP A 1 216 ? -28.757 -19.031 -27.883 1.000 9.240 216 ASP A CA 1
ATOM 3357 C C . ASP A 1 216 ? -29.350 -17.806 -27.192 1.000 8.330 216 ASP A C 1
ATOM 3358 O O . ASP A 1 216 ? -30.215 -17.118 -27.746 1.000 9.750 216 ASP A O 1
ATOM 3367 N N . GLU A 1 217 ? -28.885 -17.527 -25.971 1.000 8.490 217 GLU A N 1
ATOM 3368 C CA . GLU A 1 217 ? -29.520 -16.528 -25.116 1.000 8.810 217 GLU A CA 1
ATOM 3369 C C . GLU A 1 217 ? -28.500 -15.681 -24.378 1.000 8.220 217 GLU A C 1
ATOM 3370 O O . GLU A 1 217 ? -27.451 -16.169 -23.946 1.000 9.690 217 GLU A O 1
ATOM 3382 N N . LEU A 1 218 ? -28.882 -14.423 -24.158 1.000 8.290 218 LEU A N 1
ATOM 3383 C CA . LEU A 1 218 ? -28.226 -13.512 -23.227 1.000 10.590 218 LEU A CA 1
ATOM 3384 C C . LEU A 1 218 ? -29.203 -13.211 -22.094 1.000 8.910 218 LEU A C 1
ATOM 3385 O O . LEU A 1 218 ? -30.353 -12.846 -22.356 1.000 10.190 218 LEU A O 1
ATOM 3401 N N . ASN A 1 219 ? -28.759 -13.384 -20.842 1.000 9.310 219 ASN A N 1
ATOM 3402 C CA . ASN A 1 219 ? -29.587 -13.214 -19.649 1.000 9.840 219 ASN A CA 1
ATOM 3403 C C . ASN A 1 219 ? -28.925 -12.260 -18.660 1.000 10.360 219 ASN A C 1
ATOM 3404 O O . ASN A 1 219 ? -27.701 -12.118 -18.631 1.000 9.940 219 ASN A O 1
ATOM 3415 N N . ILE A 1 220 ? -29.741 -11.636 -17.811 1.000 10.170 220 ILE A N 1
ATOM 3416 C CA . ILE A 1 220 ? -29.259 -10.938 -16.615 1.000 11.520 220 ILE A CA 1
ATOM 3417 C C . ILE A 1 220 ? -29.773 -11.716 -15.408 1.000 11.350 220 ILE A C 1
ATOM 3418 O O . ILE A 1 220 ? -30.915 -11.507 -14.975 1.000 13.250 220 ILE A O 1
ATOM 3434 N N . PRO A 1 221 ? -28.998 -12.642 -14.853 1.000 10.770 221 PRO A N 1
ATOM 3435 C CA . PRO A 1 221 ? -29.567 -13.601 -13.888 1.000 11.070 221 PRO A CA 1
ATOM 3436 C C . PRO A 1 221 ? -29.800 -12.989 -12.515 1.000 11.950 221 PRO A C 1
ATOM 3437 O O . PRO A 1 221 ? -28.878 -12.467 -11.882 1.000 11.390 221 PRO A O 1
ATOM 3448 N N . LEU A 1 222 ? -31.026 -13.098 -12.046 1.000 11.080 222 LEU A N 1
ATOM 3449 C CA . LEU A 1 222 ? -31.446 -12.602 -10.745 1.000 12.130 222 LEU A CA 1
ATOM 3450 C C . LEU A 1 222 ? -31.486 -13.732 -9.716 1.000 11.750 222 LEU A C 1
ATOM 3451 O O . LEU A 1 222 ? -31.744 -14.889 -10.057 1.000 10.780 222 LEU A O 1
ATOM 3467 N N . PRO A 1 223 ? -31.231 -13.428 -8.439 1.000 10.980 223 PRO A N 1
ATOM 3468 C CA . PRO A 1 223 ? -31.085 -14.495 -7.436 1.000 10.970 223 PRO A CA 1
ATOM 3469 C C . PRO A 1 223 ? -32.389 -15.241 -7.195 1.000 10.550 223 PRO A C 1
ATOM 3470 O O . PRO A 1 223 ? -33.445 -14.633 -6.985 1.000 13.560 223 PRO A O 1
ATOM 3481 N N . GLY A 1 224 ? -32.311 -16.557 -7.254 1.000 10.600 224 GLY A N 1
ATOM 3482 C CA . GLY A 1 224 ? -33.450 -17.454 -7.033 1.000 11.100 224 GLY A CA 1
ATOM 3483 C C . GLY A 1 224 ? -34.327 -17.627 -8.269 1.000 11.560 224 GLY A C 1
ATOM 3484 O O . GLY A 1 224 ? -35.234 -18.343 -8.180 1.000 13.820 224 GLY A O 1
ATOM 3488 N N . LYS A 1 225 ? -33.994 -16.984 -9.371 1.000 10.780 225 LYS A N 1
ATOM 3489 C CA . LYS A 1 225 ? -34.829 -17.053 -10.595 1.000 10.610 225 LYS A CA 1
ATOM 3490 C C . LYS A 1 225 ? -34.462 -18.250 -11.489 1.000 9.940 225 LYS A C 1
ATOM 3491 O O . LYS A 1 225 ? -33.347 -18.712 -11.509 1.000 10.080 225 LYS A O 1
ATOM 3510 N N . ASN A 1 226 ? -35.468 -18.681 -12.202 1.000 9.760 226 ASN A N 1
ATOM 3511 C CA . ASN A 1 226 ? -35.449 -19.830 -13.131 1.000 9.940 226 ASN A CA 1
ATOM 3512 C C . ASN A 1 226 ? -35.347 -19.299 -14.562 1.000 10.340 226 ASN A C 1
ATOM 3513 O O . ASN A 1 226 ? -36.266 -18.678 -14.984 1.000 10.540 226 ASN A O 1
ATOM 3524 N N . TYR A 1 227 ? -34.305 -19.673 -15.299 1.000 9.130 227 TYR A N 1
ATOM 3525 C CA . TYR A 1 227 ? -34.036 -19.240 -16.702 1.000 8.800 227 TYR A CA 1
ATOM 3526 C C . TYR A 1 227 ? -34.674 -20.202 -17.730 1.000 9.680 227 TYR A C 1
ATOM 3527 O O . TYR A 1 227 ? -34.542 -20.073 -18.914 1.000 9.670 227 TYR A O 1
ATOM 3545 N N . GLY A 1 228 ? -35.370 -21.183 -17.174 1.000 9.600 228 GLY A N 1
ATOM 3546 C CA . GLY A 1 228 ? -36.328 -22.051 -17.889 1.000 9.830 228 GLY A CA 1
ATOM 3547 C C . GLY A 1 228 ? -35.844 -23.316 -18.557 1.000 9.740 228 GLY A C 1
ATOM 3548 O O . GLY A 1 228 ? -36.680 -24.132 -18.870 1.000 10.110 228 GLY A O 1
ATOM 3552 N N . TRP A 1 229 ? -34.551 -23.472 -18.764 1.000 9.050 229 TRP A N 1
ATOM 3553 C CA . TRP A 1 229 ? -34.114 -24.681 -19.509 1.000 8.970 229 TRP A CA 1
ATOM 3554 C C . TRP A 1 229 ? -34.424 -25.924 -18.684 1.000 9.420 229 TRP A C 1
ATOM 3555 O O . TRP A 1 229 ? -34.101 -25.929 -17.521 1.000 9.420 229 TRP A O 1
ATOM 3576 N N . PRO A 1 230 ? -34.985 -27.016 -19.241 1.000 9.100 230 PRO A N 1
ATOM 3577 C CA . PRO A 1 230 ? -35.424 -27.231 -20.626 1.000 9.240 230 PRO A CA 1
ATOM 3578 C C . PRO A 1 230 ? -36.931 -27.080 -20.837 1.000 9.970 230 PRO A C 1
ATOM 3579 O O . PRO A 1 230 ? -37.426 -27.476 -21.894 1.000 10.790 230 PRO A O 1
ATOM 3590 N N . LEU A 1 231 ? -37.642 -26.509 -19.857 1.000 9.940 231 LEU A N 1
ATOM 3591 C CA . LEU A 1 231 ? -39.083 -26.290 -20.005 1.000 9.720 231 LEU A CA 1
ATOM 3592 C C . LEU A 1 231 ? -39.385 -25.162 -20.977 1.000 9.560 231 LEU A C 1
ATOM 3593 O O . LEU A 1 231 ? -40.417 -25.190 -21.667 1.000 11.070 231 LEU A O 1
ATOM 3609 N N . ALA A 1 232 ? -38.523 -24.155 -21.034 1.000 10.150 232 ALA A N 1
ATOM 3610 C CA . ALA A 1 232 ? -38.660 -23.043 -21.960 1.000 10.580 232 ALA A CA 1
ATOM 3611 C C . ALA A 1 232 ? -37.393 -22.954 -22.796 1.000 9.110 232 ALA A C 1
ATOM 3612 O O . ALA A 1 232 ? -36.282 -23.069 -22.257 1.000 10.600 232 ALA A O 1
ATOM 3619 N N . THR A 1 233 ? -37.557 -22.787 -24.110 1.000 9.700 233 THR A N 1
ATOM 3620 C CA . THR A 1 233 ? -36.407 -22.643 -24.996 1.000 9.970 233 THR A CA 1
ATOM 3621 C C . THR A 1 233 ? -36.851 -22.025 -26.312 1.000 9.960 233 THR A C 1
ATOM 3622 O O . THR A 1 233 ? -38.004 -22.186 -26.729 1.000 11.160 233 THR A O 1
ATOM 3633 N N . TYR A 1 234 ? -35.937 -21.287 -26.941 1.000 9.950 234 TYR A N 1
ATOM 3634 C CA . TYR A 1 234 ? -36.111 -20.805 -28.306 1.000 10.680 234 TYR A CA 1
ATOM 3635 C C . TYR A 1 234 ? -35.512 -21.745 -29.345 1.000 11.790 234 TYR A C 1
ATOM 3636 O O . TYR A 1 234 ? -35.577 -21.439 -30.543 1.000 13.570 234 TYR A O 1
ATOM 3654 N N . GLY A 1 235 ? -34.968 -22.890 -28.938 1.000 10.550 235 GLY A N 1
ATOM 3655 C CA . GLY A 1 235 ? -34.413 -23.857 -29.854 1.000 10.930 235 GLY A CA 1
ATOM 3656 C C . GLY A 1 235 ? -35.256 -25.122 -29.934 1.000 11.340 235 GLY A C 1
ATOM 3657 O O . GLY A 1 235 ? -36.279 -25.281 -29.267 1.000 12.610 235 GLY A O 1
ATOM 3661 N N . ILE A 1 236 ? -34.794 -26.031 -30.792 1.000 10.220 236 ILE A N 1
ATOM 3662 C CA . ILE A 1 236 ? -35.367 -27.363 -30.947 1.000 11.450 236 ILE A CA 1
ATOM 3663 C C . ILE A 1 236 ? -34.240 -28.377 -30.776 1.000 11.380 236 ILE A C 1
ATOM 3664 O O . ILE A 1 236 ? -33.083 -28.008 -30.608 1.000 10.850 236 ILE A O 1
ATOM 3680 N N . ASN A 1 237 ? -34.583 -29.664 -30.782 1.000 12.110 237 ASN A N 1
ATOM 3681 C CA . ASN A 1 237 ? -33.532 -30.663 -30.684 1.000 13.260 237 ASN A CA 1
ATOM 3682 C C . ASN A 1 237 ? -32.800 -30.800 -32.022 1.000 12.520 237 ASN A C 1
ATOM 3683 O O . ASN A 1 237 ? -33.295 -30.392 -33.082 1.000 14.150 237 ASN A O 1
ATOM 3694 N N . TYR A 1 238 ? -31.585 -31.364 -31.954 1.000 16.100 238 TYR A N 1
ATOM 3695 C CA . TYR A 1 238 ? -30.726 -31.437 -33.137 1.000 15.920 238 TYR A CA 1
ATOM 3696 C C . TYR A 1 238 ? -31.360 -32.257 -34.257 1.000 19.740 238 TYR A C 1
ATOM 3697 O O . TYR A 1 238 ? -31.096 -32.003 -35.438 1.000 20.720 238 TYR A O 1
ATOM 3715 N N . SER A 1 239 ? -32.219 -33.215 -33.908 1.000 16.650 239 SER A N 1
ATOM 3716 C CA . SER A 1 239 ? -32.937 -34.007 -34.899 1.000 20.550 239 SER A CA 1
ATOM 3717 C C . SER A 1 239 ? -33.942 -33.184 -35.684 1.000 24.120 239 SER A C 1
ATOM 3718 O O . SER A 1 239 ? -34.380 -33.619 -36.756 1.000 25.020 239 SER A O 1
ATOM 3726 N N . GLY A 1 240 ? -34.326 -32.017 -35.180 1.000 18.230 240 GLY A N 1
ATOM 3727 C CA . GLY A 1 240 ? -35.415 -31.257 -35.742 1.000 18.000 240 GLY A CA 1
ATOM 3728 C C . GLY A 1 240 ? -36.727 -31.430 -35.011 1.000 17.100 240 GLY A C 1
ATOM 3729 O O . GLY A 1 240 ? -37.667 -30.679 -35.279 1.000 20.140 240 GLY A O 1
ATOM 3733 N N . GLN A 1 241 ? -36.817 -32.402 -34.106 1.000 17.300 241 GLN A N 1
ATOM 3734 C CA . GLN A 1 241 ? -37.966 -32.536 -33.227 1.000 17.130 241 GLN A CA 1
ATOM 3735 C C . GLN A 1 241 ? -37.843 -31.563 -32.056 1.000 14.970 241 GLN A C 1
ATOM 3736 O O . GLN A 1 241 ? -36.744 -31.124 -31.722 1.000 15.690 241 GLN A O 1
ATOM 3750 N N . PRO A 1 242 ? -38.957 -31.209 -31.414 1.000 13.900 242 PRO A N 1
ATOM 3751 C CA . PRO A 1 242 ? -38.881 -30.350 -30.225 1.000 14.520 242 PRO A CA 1
ATOM 3752 C C . PRO A 1 242 ? -38.050 -30.988 -29.121 1.000 15.560 242 PRO A C 1
ATOM 3753 O O . PRO A 1 242 ? -37.955 -32.212 -29.002 1.000 16.110 242 PRO A O 1
ATOM 3764 N N . ILE A 1 243 ? -37.447 -30.133 -28.303 1.000 13.110 243 ILE A N 1
ATOM 3765 C CA . ILE A 1 243 ? -36.861 -30.620 -27.050 1.000 12.980 243 ILE A CA 1
ATOM 3766 C C . ILE A 1 243 ? -37.964 -31.304 -26.245 1.000 11.880 243 ILE A C 1
ATOM 3767 O O . ILE A 1 243 ? -39.044 -30.713 -26.056 1.000 13.150 243 ILE A O 1
ATOM 3783 N N . PRO A 1 244 ? -37.765 -32.545 -25.782 1.000 14.240 244 PRO A N 1
ATOM 3784 C CA . PRO A 1 244 ? -38.887 -33.314 -25.213 1.000 16.310 244 PRO A CA 1
ATOM 3785 C C . PRO A 1 244 ? -39.556 -32.666 -24.017 1.000 16.290 244 PRO A C 1
ATOM 3786 O O . PRO A 1 244 ? -40.772 -32.827 -23.845 1.000 17.900 244 PRO A O 1
ATOM 3797 N N . GLU A 1 245 ? -38.803 -31.965 -23.174 1.000 12.730 245 GLU A N 1
ATOM 3798 C CA . GLU A 1 245 ? -39.332 -31.359 -21.959 1.000 12.060 245 GLU A CA 1
ATOM 3799 C C . GLU A 1 245 ? -39.951 -29.987 -22.192 1.000 12.330 245 GLU A C 1
ATOM 3800 O O . GLU A 1 245 ? -40.575 -29.441 -21.279 1.000 14.490 245 GLU A O 1
ATOM 3812 N N . ALA A 1 246 ? -39.795 -29.420 -23.384 1.000 10.840 246 ALA A N 1
ATOM 3813 C CA . ALA A 1 246 ? -40.155 -28.023 -23.588 1.000 11.040 246 ALA A CA 1
ATOM 3814 C C . ALA A 1 246 ? -41.668 -27.849 -23.638 1.000 13.030 246 ALA A C 1
ATOM 3815 O O . ALA A 1 246 ? -42.381 -28.601 -24.312 1.000 15.920 246 ALA A O 1
ATOM 3822 N N . LYS A 1 247 ? -42.152 -26.835 -22.932 1.000 12.340 247 LYS A N 1
ATOM 3823 C CA . LYS A 1 247 ? -43.560 -26.474 -22.950 1.000 14.400 247 LYS A CA 1
ATOM 3824 C C . LYS A 1 247 ? -43.832 -25.231 -23.775 1.000 15.980 247 LYS A C 1
ATOM 3825 O O . LYS A 1 247 ? -44.998 -24.944 -24.070 1.000 17.370 247 LYS A O 1
ATOM 3844 N N . GLY A 1 248 ? -42.802 -24.489 -24.153 1.000 15.470 248 GLY A N 1
ATOM 3845 C CA . GLY A 1 248 ? -43.007 -23.294 -24.944 1.000 15.790 248 GLY A CA 1
ATOM 3846 C C . GLY A 1 248 ? -41.734 -22.483 -25.030 1.000 12.330 248 GLY A C 1
ATOM 3847 O O . GLY A 1 248 ? -40.703 -22.833 -24.452 1.000 12.910 248 GLY A O 1
ATOM 3851 N N . GLU A 1 249 ? -41.827 -21.395 -25.789 1.000 11.880 249 GLU A N 1
ATOM 3852 C CA . GLU A 1 249 ? -40.791 -20.371 -25.768 1.000 12.130 249 GLU A CA 1
ATOM 3853 C C . GLU A 1 249 ? -40.920 -19.495 -24.530 1.000 12.090 249 GLU A C 1
ATOM 3854 O O . GLU A 1 249 ? -39.911 -19.014 -24.000 1.000 12.790 249 GLU A O 1
ATOM 3866 N N . ARG A 1 250 ? -42.148 -19.278 -24.069 1.000 13.580 250 ARG A N 1
ATOM 3867 C CA . ARG A 1 250 ? -42.450 -18.529 -22.857 1.000 13.210 250 ARG A CA 1
ATOM 3868 C C . ARG A 1 250 ? -43.209 -19.449 -21.917 1.000 17.270 250 ARG A C 1
ATOM 3869 O O . ARG A 1 250 ? -44.223 -20.047 -22.306 1.000 17.080 250 ARG A O 1
ATOM 3890 N N . VAL A 1 251 ? -42.729 -19.557 -20.679 1.000 12.520 251 VAL A N 1
ATOM 3891 C CA . VAL A 1 251 ? -43.294 -20.462 -19.691 1.000 12.640 251 VAL A CA 1
ATOM 3892 C C . VAL A 1 251 ? -43.419 -19.680 -18.389 1.000 13.400 251 VAL A C 1
ATOM 3893 O O . VAL A 1 251 ? -42.423 -19.144 -17.895 1.000 12.330 251 VAL A O 1
ATOM 3906 N N . PRO A 1 252 ? -44.611 -19.566 -17.803 1.000 11.020 252 PRO A N 1
ATOM 3907 C CA . PRO A 1 252 ? -44.747 -18.761 -16.586 1.000 12.360 252 PRO A CA 1
ATOM 3908 C C . PRO A 1 252 ? -43.925 -19.354 -15.455 1.000 13.980 252 PRO A C 1
ATOM 3909 O O . PRO A 1 252 ? -43.768 -20.572 -15.343 1.000 15.250 252 PRO A O 1
ATOM 3920 N N . GLY A 1 253 ? -43.386 -18.466 -14.624 1.000 13.140 253 GLY A N 1
ATOM 3921 C CA . GLY A 1 253 ? -42.451 -18.855 -13.593 1.000 15.750 253 GLY A CA 1
ATOM 3922 C C . GLY A 1 253 ? -41.019 -18.972 -14.064 1.000 14.360 253 GLY A C 1
ATOM 3923 O O . GLY A 1 253 ? -40.140 -19.273 -13.249 1.000 14.990 253 GLY A O 1
ATOM 3927 N N . THR A 1 254 ? -40.753 -18.735 -15.348 1.000 11.800 254 THR A N 1
ATOM 3928 C CA . THR A 1 254 ? -39.404 -18.725 -15.886 1.000 11.330 254 THR A CA 1
ATOM 3929 C C . THR A 1 254 ? -39.138 -17.372 -16.521 1.000 11.730 254 THR A C 1
ATOM 3930 O O . THR A 1 254 ? -40.039 -16.748 -17.091 1.000 14.200 254 THR A O 1
ATOM 3941 N N A GLU A 1 255 ? -37.890 -16.922 -16.419 0.570 10.670 255 GLU A N 1
ATOM 3942 N N B GLU A 1 255 ? -37.893 -16.921 -16.428 0.430 10.680 255 GLU A N 1
ATOM 3943 C CA A GLU A 1 255 ? -37.499 -15.598 -16.877 0.570 11.630 255 GLU A CA 1
ATOM 3944 C CA B GLU A 1 255 ? -37.530 -15.582 -16.864 0.430 11.630 255 GLU A CA 1
ATOM 3945 C C A GLU A 1 255 ? -37.076 -15.644 -18.338 0.570 11.600 255 GLU A C 1
ATOM 3946 C C B GLU A 1 255 ? -37.018 -15.597 -18.298 0.430 11.630 255 GLU A C 1
ATOM 3947 O O A GLU A 1 255 ? -36.354 -16.553 -18.767 0.570 10.940 255 GLU A O 1
ATOM 3948 O O B GLU A 1 255 ? -36.201 -16.444 -18.676 0.430 10.610 255 GLU A O 1
ATOM 3971 N N . GLN A 1 256 ? -37.495 -14.641 -19.088 1.000 11.930 256 GLN A N 1
ATOM 3972 C CA . GLN A 1 256 ? -37.107 -14.552 -20.483 1.000 12.210 256 GLN A CA 1
ATOM 3973 C C . GLN A 1 256 ? -35.665 -14.067 -20.612 1.000 13.850 256 GLN A C 1
ATOM 3974 O O . GLN A 1 256 ? -35.155 -13.345 -19.750 1.000 13.280 256 GLN A O 1
ATOM 3988 N N . PRO A 1 257 ? -34.984 -14.451 -21.685 1.000 11.680 257 PRO A N 1
ATOM 3989 C CA . PRO A 1 257 ? -33.682 -13.840 -21.967 1.000 11.880 257 PRO A CA 1
ATOM 3990 C C . PRO A 1 257 ? -33.833 -12.360 -22.272 1.000 13.160 257 PRO A C 1
ATOM 3991 O O . PRO A 1 257 ? -34.900 -11.882 -22.669 1.000 15.390 257 PRO A O 1
ATOM 4002 N N . LEU A 1 258 ? -32.760 -11.621 -22.024 1.000 12.740 258 LEU A N 1
ATOM 4003 C CA . LEU A 1 258 ? -32.687 -10.236 -22.460 1.000 14.270 258 LEU A CA 1
ATOM 4004 C C . LEU A 1 258 ? -32.680 -10.158 -23.979 1.000 13.950 258 LEU A C 1
ATOM 4005 O O . LEU A 1 258 ? -33.302 -9.269 -24.579 1.000 15.960 258 LEU A O 1
ATOM 4021 N N . HIS A 1 259 ? -31.993 -11.099 -24.617 1.000 12.040 259 HIS A N 1
ATOM 4022 C CA . HIS A 1 259 ? -31.853 -11.144 -26.056 1.000 12.020 259 HIS A CA 1
ATOM 4023 C C . HIS A 1 259 ? -31.634 -12.598 -26.432 1.000 11.780 259 HIS A C 1
ATOM 4024 O O . HIS A 1 259 ? -31.035 -13.361 -25.668 1.000 11.980 259 HIS A O 1
ATOM 4039 N N . TYR A 1 260 ? -32.127 -12.990 -27.601 1.000 12.040 260 TYR A N 1
ATOM 4040 C CA . TYR A 1 260 ? -31.988 -14.375 -28.028 1.000 11.490 260 TYR A CA 1
ATOM 4041 C C . TYR A 1 260 ? -31.748 -14.440 -29.527 1.000 11.550 260 TYR A C 1
ATOM 4042 O O . TYR A 1 260 ? -32.040 -13.497 -30.266 1.000 13.290 260 TYR A O 1
ATOM 4060 N N . TRP A 1 261 ? -31.226 -15.581 -29.967 1.000 9.380 261 TRP A N 1
ATOM 4061 C CA . TRP A 1 261 ? -30.914 -15.829 -31.370 1.000 9.380 261 TRP A CA 1
ATOM 4062 C C . TRP A 1 261 ? -31.610 -17.114 -31.787 1.000 10.060 261 TRP A C 1
ATOM 4063 O O . TRP A 1 261 ? -31.196 -18.210 -31.393 1.000 10.920 261 TRP A O 1
ATOM 4084 N N . ARG A 1 262 ? -32.646 -16.991 -32.618 1.000 10.130 262 ARG A N 1
ATOM 4085 C CA . ARG A 1 262 ? -33.331 -18.189 -33.090 1.000 10.510 262 ARG A CA 1
ATOM 4086 C C . ARG A 1 262 ? -32.417 -19.083 -33.920 1.000 10.760 262 ARG A C 1
ATOM 4087 O O . ARG A 1 262 ? -32.541 -20.311 -33.873 1.000 12.810 262 ARG A O 1
ATOM 4108 N N . VAL A 1 263 ? -31.471 -18.503 -34.653 1.000 9.880 263 VAL A N 1
ATOM 4109 C CA . VAL A 1 263 ? -30.414 -19.265 -35.305 1.000 10.700 263 VAL A CA 1
ATOM 4110 C C . VAL A 1 263 ? -29.144 -19.061 -34.486 1.000 10.590 263 VAL A C 1
ATOM 4111 O O . VAL A 1 263 ? -28.696 -17.923 -34.300 1.000 11.100 263 VAL A O 1
ATOM 4124 N N . SER A 1 264 ? -28.596 -20.147 -33.954 1.000 10.680 264 SER A N 1
ATOM 4125 C CA . SER A 1 264 ? -27.493 -20.041 -32.981 1.000 10.790 264 SER A CA 1
ATOM 4126 C C . SER A 1 264 ? -26.175 -19.626 -33.614 1.000 10.320 264 SER A C 1
ATOM 4127 O O . SER A 1 264 ? -25.659 -20.344 -34.475 1.000 11.510 264 SER A O 1
ATOM 4135 N N . PRO A 1 265 ? -25.567 -18.518 -33.187 1.000 9.550 265 PRO A N 1
ATOM 4136 C CA . PRO A 1 265 ? -24.181 -18.252 -33.602 1.000 10.180 265 PRO A CA 1
ATOM 4137 C C . PRO A 1 265 ? -23.164 -19.126 -32.890 1.000 9.680 265 PRO A C 1
ATOM 4138 O O . PRO A 1 265 ? -22.031 -19.246 -33.384 1.000 10.480 265 PRO A O 1
ATOM 4149 N N . GLY A 1 266 ? -23.533 -19.735 -31.754 1.000 9.270 266 GLY A N 1
ATOM 4150 C CA . GLY A 1 266 ? -22.591 -20.447 -30.915 1.000 10.370 266 GLY A CA 1
ATOM 4151 C C . GLY A 1 266 ? -21.865 -19.496 -29.983 1.000 9.340 266 GLY A C 1
ATOM 4152 O O . GLY A 1 266 ? -20.639 -19.387 -30.045 1.000 8.600 266 GLY A O 1
ATOM 4156 N N . LEU A 1 267 ? -22.604 -18.815 -29.103 1.000 9.180 267 LEU A N 1
ATOM 4157 C CA . LEU A 1 267 ? -22.028 -17.747 -28.290 1.000 8.710 267 LEU A CA 1
ATOM 4158 C C . LEU A 1 267 ? -20.939 -18.273 -27.365 1.000 9.040 267 LEU A C 1
ATOM 4159 O O . LEU A 1 267 ? -21.130 -19.267 -26.660 1.000 9.220 267 LEU A O 1
ATOM 4175 N N . SER A 1 268 ? -19.809 -17.571 -27.338 1.000 8.970 268 SER A N 1
ATOM 4176 C CA . SER A 1 268 ? -18.684 -17.971 -26.501 1.000 9.310 268 SER A CA 1
ATOM 4177 C C . SER A 1 268 ? -17.836 -16.752 -26.200 1.000 8.780 268 SER A C 1
ATOM 4178 O O . SER A 1 268 ? -17.383 -16.066 -27.122 1.000 9.490 268 SER A O 1
ATOM 4186 N N . GLY A 1 269 ? -17.609 -16.489 -24.914 1.000 9.120 269 GLY A N 1
ATOM 4187 C CA . GLY A 1 269 ? -16.840 -15.312 -24.547 1.000 9.820 269 GLY A CA 1
ATOM 4188 C C . GLY A 1 269 ? -17.700 -14.065 -24.516 1.000 9.240 269 GLY A C 1
ATOM 4189 O O . GLY A 1 269 ? -18.648 -13.927 -25.300 1.000 9.390 269 GLY A O 1
ATOM 4193 N N A MET A 1 270 ? -17.353 -13.133 -23.628 0.360 10.260 270 MET A N 1
ATOM 4194 N N B MET A 1 270 ? -17.414 -13.151 -23.594 0.640 10.350 270 MET A N 1
ATOM 4195 C CA A MET A 1 270 ? -18.170 -11.952 -23.389 0.360 11.450 270 MET A CA 1
ATOM 4196 C CA B MET A 1 270 ? -18.167 -11.907 -23.558 0.640 11.670 270 MET A CA 1
ATOM 4197 C C A MET A 1 270 ? -17.285 -10.867 -22.792 0.360 9.350 270 MET A C 1
ATOM 4198 C C B MET A 1 270 ? -17.381 -10.862 -22.787 0.640 9.360 270 MET A C 1
ATOM 4199 O O A MET A 1 270 ? -16.498 -11.148 -21.883 0.360 10.550 270 MET A O 1
ATOM 4200 O O B MET A 1 270 ? -16.777 -11.163 -21.755 0.640 9.990 270 MET A O 1
ATOM 4227 N N . ALA A 1 271 ? -17.403 -9.639 -23.301 1.000 9.800 271 ALA A N 1
ATOM 4228 C CA . ALA A 1 271 ? -16.703 -8.514 -22.692 1.000 11.420 271 ALA A CA 1
ATOM 4229 C C . ALA A 1 271 ? -17.447 -7.222 -22.987 1.000 9.200 271 ALA A C 1
ATOM 4230 O O . ALA A 1 271 ? -17.815 -6.968 -24.137 1.000 11.120 271 ALA A O 1
ATOM 4237 N N . PHE A 1 272 ? -17.646 -6.400 -21.959 1.000 11.220 272 PHE A N 1
ATOM 4238 C CA . PHE A 1 272 ? -18.155 -5.044 -22.117 1.000 10.430 272 PHE A CA 1
ATOM 4239 C C . PHE A 1 272 ? -16.995 -4.101 -22.414 1.000 12.610 272 PHE A C 1
ATOM 4240 O O . PHE A 1 272 ? -15.936 -4.186 -21.783 1.000 14.620 272 PHE A O 1
ATOM 4257 N N . TYR A 1 273 ? -17.183 -3.195 -23.375 1.000 12.470 273 TYR A N 1
ATOM 4258 C CA . TYR A 1 273 ? -16.123 -2.259 -23.744 1.000 13.150 273 TYR A CA 1
ATOM 4259 C C . TYR A 1 273 ? -16.316 -0.950 -22.981 1.000 15.420 273 TYR A C 1
ATOM 4260 O O . TYR A 1 273 ? -17.274 -0.213 -23.228 1.000 16.100 273 TYR A O 1
ATOM 4278 N N . ASP A 1 274 ? -15.393 -0.668 -22.058 1.000 16.990 274 ASP A N 1
ATOM 4279 C CA . ASP A 1 274 ? -15.399 0.550 -21.253 1.000 19.170 274 ASP A CA 1
ATOM 4280 C C . ASP A 1 274 ? -14.076 1.300 -21.385 1.000 23.700 274 ASP A C 1
ATOM 4281 O O . ASP A 1 274 ? -13.668 2.029 -20.475 1.000 24.870 274 ASP A O 1
ATOM 4290 N N . GLY A 1 275 ? -13.385 1.120 -22.512 1.000 19.740 275 GLY A N 1
ATOM 4291 C CA . GLY A 1 275 ? -12.122 1.788 -22.745 1.000 20.060 275 GLY A CA 1
ATOM 4292 C C . GLY A 1 275 ? -12.306 3.179 -23.322 1.000 21.000 275 GLY A C 1
ATOM 4293 O O . GLY A 1 275 ? -13.414 3.637 -23.590 1.000 23.450 275 GLY A O 1
ATOM 4297 N N . GLN A 1 276 ? -11.175 3.864 -23.511 1.000 21.580 276 GLN A N 1
ATOM 4298 C CA . GLN A 1 276 ? -11.171 5.184 -24.124 1.000 28.030 276 GLN A CA 1
ATOM 4299 C C . GLN A 1 276 ? -10.589 5.199 -25.528 1.000 26.700 276 GLN A C 1
ATOM 4300 O O . GLN A 1 276 ? -10.793 6.177 -26.252 1.000 25.950 276 GLN A O 1
ATOM 4314 N N . ARG A 1 277 ? -9.876 4.145 -25.930 1.000 20.200 277 ARG A N 1
ATOM 4315 C CA . ARG A 1 277 ? -9.187 4.175 -27.215 1.000 22.200 277 ARG A CA 1
ATOM 4316 C C . ARG A 1 277 ? -10.165 4.264 -28.380 1.000 22.750 277 ARG A C 1
ATOM 4317 O O . ARG A 1 277 ? -9.920 4.989 -29.350 1.000 21.580 277 ARG A O 1
ATOM 4338 N N . PHE A 1 278 ? -11.276 3.527 -28.312 1.000 21.430 278 PHE A N 1
ATOM 4339 C CA . PHE A 1 278 ? -12.262 3.467 -29.390 1.000 21.030 278 PHE A CA 1
ATOM 4340 C C . PHE A 1 278 ? -13.599 3.927 -28.824 1.000 25.640 278 PHE A C 1
ATOM 4341 O O . PHE A 1 278 ? -14.440 3.103 -28.430 1.000 19.840 278 PHE A O 1
ATOM 4358 N N . PRO A 1 279 ? -13.830 5.242 -28.768 1.000 23.420 279 PRO A N 1
ATOM 4359 C CA . PRO A 1 279 ? -15.059 5.746 -28.133 1.000 22.720 279 PRO A CA 1
ATOM 4360 C C . PRO A 1 279 ? -16.336 5.212 -28.754 1.000 21.540 279 PRO A C 1
ATOM 4361 O O . PRO A 1 279 ? -17.344 5.075 -28.050 1.000 23.350 279 PRO A O 1
ATOM 4372 N N . ALA A 1 280 ? -16.321 4.892 -30.050 1.000 23.190 280 ALA A N 1
ATOM 4373 C CA . ALA A 1 280 ? -17.514 4.361 -30.698 1.000 24.640 280 ALA A CA 1
ATOM 4374 C C . ALA A 1 280 ? -17.921 3.010 -30.131 1.000 22.480 280 ALA A C 1
ATOM 4375 O O . ALA A 1 280 ? -19.088 2.621 -30.252 1.000 22.700 280 ALA A O 1
ATOM 4382 N N . TRP A 1 281 ? -16.988 2.290 -29.517 1.000 19.770 281 TRP A N 1
ATOM 4383 C CA . TRP A 1 281 ? -17.277 0.983 -28.950 1.000 17.050 281 TRP A CA 1
ATOM 4384 C C . TRP A 1 281 ? -17.753 1.051 -27.508 1.000 17.910 281 TRP A C 1
ATOM 4385 O O . TRP A 1 281 ? -18.177 0.024 -26.968 1.000 18.100 281 TRP A O 1
ATOM 4406 N N . ARG A 1 282 ? -17.687 2.217 -26.867 1.000 19.180 282 ARG A N 1
ATOM 4407 C CA . ARG A 1 282 ? -18.129 2.316 -25.484 1.000 17.880 282 ARG A CA 1
ATOM 4408 C C . ARG A 1 282 ? -19.613 1.988 -25.390 1.000 16.900 282 ARG A C 1
ATOM 4409 O O . ARG A 1 282 ? -20.396 2.311 -26.288 1.000 18.620 282 ARG A O 1
ATOM 4430 N N . HIS A 1 283 ? -19.986 1.299 -24.311 1.000 15.080 283 HIS A N 1
ATOM 4431 C CA . HIS A 1 283 ? -21.358 0.852 -24.083 1.000 16.120 283 HIS A CA 1
ATOM 4432 C C . HIS A 1 283 ? -21.797 -0.236 -25.064 1.000 16.540 283 HIS A C 1
ATOM 4433 O O . HIS A 1 283 ? -22.987 -0.405 -25.325 1.000 17.250 283 HIS A O 1
ATOM 4448 N N . SER A 1 284 ? -20.836 -0.984 -25.595 1.000 13.300 284 SER A N 1
ATOM 4449 C CA . SER A 1 284 ? -21.100 -2.172 -26.390 1.000 14.380 284 SER A CA 1
ATOM 4450 C C . SER A 1 284 ? -20.681 -3.416 -25.615 1.000 12.020 284 SER A C 1
ATOM 4451 O O . SER A 1 284 ? -19.796 -3.367 -24.753 1.000 13.690 284 SER A O 1
ATOM 4459 N N . LEU A 1 285 ? -21.322 -4.534 -25.955 1.000 13.110 285 LEU A N 1
ATOM 4460 C CA . LEU A 1 285 ? -21.021 -5.850 -25.407 1.000 11.780 285 LEU A CA 1
ATOM 4461 C C . LEU A 1 285 ? -20.573 -6.726 -26.567 1.000 11.250 285 LEU A C 1
ATOM 4462 O O . LEU A 1 285 ? -21.289 -6.853 -27.566 1.000 11.070 285 LEU A O 1
ATOM 4478 N N . PHE A 1 286 ? -19.386 -7.296 -26.455 1.000 9.790 286 PHE A N 1
ATOM 4479 C CA . PHE A 1 286 ? -18.825 -8.132 -27.506 1.000 8.910 286 PHE A CA 1
ATOM 4480 C C . PHE A 1 286 ? -18.913 -9.603 -27.111 1.000 9.020 286 PHE A C 1
ATOM 4481 O O . PHE A 1 286 ? -18.604 -9.971 -25.970 1.000 10.610 286 PHE A O 1
ATOM 4498 N N . ILE A 1 287 ? -19.320 -10.446 -28.065 1.000 10.090 287 ILE A N 1
ATOM 4499 C CA . ILE A 1 287 ? -19.561 -11.866 -27.826 1.000 9.890 287 ILE A CA 1
ATOM 4500 C C . ILE A 1 287 ? -18.980 -12.662 -28.985 1.000 8.600 287 ILE A C 1
ATOM 4501 O O . ILE A 1 287 ? -19.215 -12.322 -30.146 1.000 9.440 287 ILE A O 1
ATOM 4517 N N . GLY A 1 288 ? -18.235 -13.723 -28.702 1.000 8.710 288 GLY A N 1
ATOM 4518 C CA . GLY A 1 288 ? -17.716 -14.549 -29.777 1.000 9.740 288 GLY A CA 1
ATOM 4519 C C . GLY A 1 288 ? -18.778 -15.479 -30.340 1.000 8.210 288 GLY A C 1
ATOM 4520 O O . GLY A 1 288 ? -19.716 -15.881 -29.651 1.000 9.300 288 GLY A O 1
ATOM 4524 N N . ALA A 1 289 ? -18.626 -15.819 -31.622 1.000 10.030 289 ALA A N 1
ATOM 4525 C CA . ALA A 1 289 ? -19.460 -16.819 -32.283 1.000 10.380 289 ALA A CA 1
ATOM 4526 C C . ALA A 1 289 ? -18.566 -17.956 -32.762 1.000 10.170 289 ALA A C 1
ATOM 4527 O O . ALA A 1 289 ? -17.665 -17.741 -33.588 1.000 12.030 289 ALA A O 1
ATOM 4534 N N . LEU A 1 290 ? -18.788 -19.154 -32.212 1.000 9.290 290 LEU A N 1
ATOM 4535 C CA . LEU A 1 290 ? -18.053 -20.336 -32.652 1.000 10.270 290 LEU A CA 1
ATOM 4536 C C . LEU A 1 290 ? -18.565 -20.843 -33.997 1.000 11.190 290 LEU A C 1
ATOM 4537 O O . LEU A 1 290 ? -17.819 -20.888 -34.982 1.000 13.730 290 LEU A O 1
ATOM 4553 N N . ALA A 1 291 ? -19.844 -21.212 -34.065 1.000 11.370 291 ALA A N 1
ATOM 4554 C CA . ALA A 1 291 ? -20.373 -21.825 -35.279 1.000 13.040 291 ALA A CA 1
ATOM 4555 C C . ALA A 1 291 ? -20.388 -20.839 -36.438 1.000 13.030 291 ALA A C 1
ATOM 4556 O O . ALA A 1 291 ? -20.084 -21.217 -37.579 1.000 14.950 291 ALA A O 1
ATOM 4563 N N . GLN A 1 292 ? -20.724 -19.576 -36.179 1.000 10.760 292 GLN A N 1
ATOM 4564 C CA . GLN A 1 292 ? -20.769 -18.576 -37.241 1.000 12.340 292 GLN A CA 1
ATOM 4565 C C . GLN A 1 292 ? -19.436 -17.868 -37.461 1.000 12.390 292 GLN A C 1
ATOM 4566 O O . GLN A 1 292 ? -19.344 -17.022 -38.357 1.000 13.060 292 GLN A O 1
ATOM 4580 N N . LYS A 1 293 ? -18.406 -18.199 -36.686 1.000 11.730 293 LYS A N 1
ATOM 4581 C CA . LYS A 1 293 ? -17.027 -17.767 -36.946 1.000 10.700 293 LYS A CA 1
ATOM 4582 C C . LYS A 1 293 ? -16.930 -16.246 -37.072 1.000 11.870 293 LYS A C 1
ATOM 4583 O O . LYS A 1 293 ? -16.504 -15.696 -38.091 1.000 12.720 293 LYS A O 1
ATOM 4602 N N . ALA A 1 294 ? -17.348 -15.558 -36.015 1.000 11.140 294 ALA A N 1
ATOM 4603 C CA . ALA A 1 294 ? -17.457 -14.107 -36.071 1.000 12.600 294 ALA A CA 1
ATOM 4604 C C . ALA A 1 294 ? -17.436 -13.526 -34.665 1.000 10.830 294 ALA A C 1
ATOM 4605 O O . ALA A 1 294 ? -17.440 -14.248 -33.663 1.000 11.170 294 ALA A O 1
ATOM 4612 N N . LEU A 1 295 ? -17.409 -12.201 -34.613 1.000 10.440 295 LEU A N 1
ATOM 4613 C CA . LEU A 1 295 ? -17.510 -11.446 -33.376 1.000 9.470 295 LEU A CA 1
ATOM 4614 C C . LEU A 1 295 ? -18.781 -10.613 -33.428 1.000 12.560 295 LEU A C 1
ATOM 4615 O O . LEU A 1 295 ? -19.016 -9.899 -34.408 1.000 12.400 295 LEU A O 1
ATOM 4631 N N . ILE A 1 296 ? -19.606 -10.727 -32.397 1.000 10.950 296 ILE A N 1
ATOM 4632 C CA . ILE A 1 296 ? -20.874 -10.018 -32.304 1.000 9.800 296 ILE A CA 1
ATOM 4633 C C . ILE A 1 296 ? -20.673 -8.787 -31.438 1.000 11.350 296 ILE A C 1
ATOM 4634 O O . ILE A 1 296 ? -20.063 -8.871 -30.364 1.000 11.010 296 ILE A O 1
ATOM 4650 N N . ARG A 1 297 ? -21.184 -7.640 -31.886 1.000 10.570 297 ARG A N 1
ATOM 4651 C CA . ARG A 1 297 ? -21.182 -6.429 -31.074 1.000 11.460 297 ARG A CA 1
ATOM 4652 C C . ARG A 1 297 ? -22.617 -5.983 -30.838 1.000 10.280 297 ARG A C 1
ATOM 4653 O O . ARG A 1 297 ? -23.339 -5.668 -31.792 1.000 13.190 297 ARG A O 1
ATOM 4674 N N . LEU A 1 298 ? -23.034 -5.950 -29.573 1.000 11.170 298 LEU A N 1
ATOM 4675 C CA . LEU A 1 298 ? -24.358 -5.470 -29.195 1.000 10.850 298 LEU A CA 1
ATOM 4676 C C . LEU A 1 298 ? -24.228 -4.066 -28.620 1.000 12.540 298 LEU A C 1
ATOM 4677 O O . LEU A 1 298 ? -23.481 -3.856 -27.657 1.000 12.540 298 LEU A O 1
ATOM 4693 N N . THR A 1 299 ? -24.955 -3.109 -29.194 1.000 11.630 299 THR A N 1
ATOM 4694 C CA . THR A 1 299 ? -25.002 -1.766 -28.632 1.000 12.850 299 THR A CA 1
ATOM 4695 C C . THR A 1 299 ? -26.034 -1.742 -27.513 1.000 14.710 299 THR A C 1
ATOM 4696 O O . THR A 1 299 ? -27.154 -2.225 -27.689 1.000 13.630 299 THR A O 1
ATOM 4707 N N . LEU A 1 300 ? -25.657 -1.188 -26.359 1.000 13.790 300 LEU A N 1
ATOM 4708 C CA . LEU A 1 300 ? -26.520 -1.183 -25.185 1.000 14.450 300 LEU A CA 1
ATOM 4709 C C . LEU A 1 300 ? -26.975 0.229 -24.852 1.000 15.600 300 LEU A C 1
ATOM 4710 O O . LEU A 1 300 ? -26.208 1.187 -24.968 1.000 17.960 300 LEU A O 1
ATOM 4726 N N . GLU A 1 301 ? -28.223 0.338 -24.425 1.000 16.020 301 GLU A N 1
ATOM 4727 C CA . GLU A 1 301 ? -28.749 1.540 -23.786 1.000 17.280 301 GLU A CA 1
ATOM 4728 C C . GLU A 1 301 ? -29.262 1.074 -22.427 1.000 13.800 301 GLU A C 1
ATOM 4729 O O . GLU A 1 301 ? -30.365 0.529 -22.321 1.000 16.420 301 GLU A O 1
ATOM 4741 N N . GLY A 1 302 ? -28.439 1.242 -21.397 1.000 18.320 302 GLY A N 1
ATOM 4742 C CA . GLY A 1 302 ? -28.760 0.633 -20.118 1.000 16.690 302 GLY A CA 1
ATOM 4743 C C . GLY A 1 302 ? -28.825 -0.875 -20.263 1.000 16.870 302 GLY A C 1
ATOM 4744 O O . GLY A 1 302 ? -27.886 -1.513 -20.756 1.000 19.970 302 GLY A O 1
ATOM 4748 N N . ASP A 1 303 ? -29.949 -1.459 -19.859 1.000 15.850 303 ASP A N 1
ATOM 4749 C CA . ASP A 1 303 ? -30.131 -2.899 -19.954 1.000 17.150 303 ASP A CA 1
ATOM 4750 C C . ASP A 1 303 ? -30.798 -3.327 -21.256 1.000 20.310 303 ASP A C 1
ATOM 4751 O O . ASP A 1 303 ? -31.207 -4.482 -21.373 1.000 23.590 303 ASP A O 1
ATOM 4760 N N . LYS A 1 304 ? -30.909 -2.434 -22.235 1.000 17.550 304 LYS A N 1
ATOM 4761 C CA . LYS A 1 304 ? -31.566 -2.740 -23.499 1.000 18.810 304 LYS A CA 1
ATOM 4762 C C . LYS A 1 304 ? -30.532 -2.955 -24.595 1.000 16.490 304 LYS A C 1
ATOM 4763 O O . LYS A 1 304 ? -29.574 -2.187 -24.727 1.000 17.670 304 LYS A O 1
ATOM 4769 N N . VAL A 1 305 ? -30.738 -3.998 -25.390 1.000 16.660 305 VAL A N 1
ATOM 4770 C CA . VAL A 1 305 ? -29.953 -4.217 -26.599 1.000 16.360 305 VAL A CA 1
ATOM 4771 C C . VAL A 1 305 ? -30.650 -3.483 -27.737 1.000 15.240 305 VAL A C 1
ATOM 4772 O O . VAL A 1 305 ? -31.804 -3.787 -28.058 1.000 17.520 305 VAL A O 1
ATOM 4785 N N . VAL A 1 306 ? -29.964 -2.515 -28.343 1.000 14.940 306 VAL A N 1
ATOM 4786 C CA . VAL A 1 306 ? -30.577 -1.688 -29.383 1.000 16.090 306 VAL A CA 1
ATOM 4787 C C . VAL A 1 306 ? -30.052 -1.953 -30.787 1.000 18.130 306 VAL A C 1
ATOM 4788 O O . VAL A 1 306 ? -30.673 -1.481 -31.756 1.000 18.490 306 VAL A O 1
ATOM 4801 N N . ALA A 1 307 ? -28.934 -2.659 -30.942 1.000 14.320 307 ALA A N 1
ATOM 4802 C CA . ALA A 1 307 ? -28.446 -3.003 -32.269 1.000 14.690 307 ALA A CA 1
ATOM 4803 C C . ALA A 1 307 ? -27.482 -4.172 -32.143 1.000 14.280 307 ALA A C 1
ATOM 4804 O O . ALA A 1 307 ? -26.837 -4.351 -31.102 1.000 13.190 307 ALA A O 1
ATOM 4811 N N . GLU A 1 308 ? -27.403 -4.966 -33.213 1.000 14.170 308 GLU A N 1
ATOM 4812 C CA . GLU A 1 308 ? -26.489 -6.100 -33.316 1.000 14.630 308 GLU A CA 1
ATOM 4813 C C . GLU A 1 308 ? -25.657 -5.946 -34.584 1.000 12.620 308 GLU A C 1
ATOM 4814 O O . GLU A 1 308 ? -26.212 -5.879 -35.690 1.000 13.260 308 GLU A O 1
ATOM 4826 N N . GLU A 1 309 ? -24.337 -5.919 -34.429 1.000 12.930 309 GLU A N 1
ATOM 4827 C CA . GLU A 1 309 ? -23.385 -5.834 -35.526 1.000 13.190 309 GLU A CA 1
ATOM 4828 C C . GLU A 1 309 ? -22.555 -7.108 -35.561 1.000 12.120 309 GLU A C 1
ATOM 4829 O O . GLU A 1 309 ? -22.363 -7.766 -34.531 1.000 13.260 309 GLU A O 1
ATOM 4841 N N . ARG A 1 310 ? -22.060 -7.455 -36.746 1.000 12.470 310 ARG A N 1
ATOM 4842 C CA . ARG A 1 310 ? -21.199 -8.613 -36.953 1.000 13.250 310 ARG A CA 1
ATOM 4843 C C . ARG A 1 310 ? -19.855 -8.145 -37.492 1.000 11.610 310 ARG A C 1
ATOM 4844 O O . ARG A 1 310 ? -19.803 -7.357 -38.446 1.000 14.320 310 ARG A O 1
ATOM 4865 N N . LEU A 1 311 ? -18.772 -8.656 -36.906 1.000 11.640 311 LEU A N 1
ATOM 4866 C CA . LEU A 1 311 ? -17.405 -8.342 -37.292 1.000 10.790 311 LEU A CA 1
ATOM 4867 C C . LEU A 1 311 ? -16.652 -9.642 -37.537 1.000 12.380 311 LEU A C 1
ATOM 4868 O O . LEU A 1 311 ? -17.007 -10.692 -36.999 1.000 11.600 311 LEU A O 1
ATOM 4884 N N . LEU A 1 312 ? -15.594 -9.565 -38.333 1.000 11.220 312 LEU A N 1
ATOM 4885 C CA . LEU A 1 312 ? -14.642 -10.686 -38.581 1.000 12.480 312 LEU A CA 1
ATOM 4886 C C . LEU A 1 312 ? -15.284 -11.866 -39.312 1.000 12.120 312 LEU A C 1
ATOM 4887 O O . LEU A 1 312 ? -14.696 -12.881 -39.369 1.000 12.730 312 LEU A O 1
ATOM 4903 N N . GLY A 1 313 ? -16.398 -11.635 -39.996 1.000 13.250 313 GLY A N 1
ATOM 4904 C CA . GLY A 1 313 ? -17.104 -12.714 -40.723 1.000 14.180 313 GLY A CA 1
ATOM 4905 C C . GLY A 1 313 ? -16.365 -13.277 -41.935 1.000 12.440 313 GLY A C 1
ATOM 4906 O O . GLY A 1 313 ? -16.787 -14.278 -42.401 1.000 15.360 313 GLY A O 1
ATOM 4910 N N A ASP A 1 314 ? -15.345 -12.616 -42.429 0.500 12.760 314 ASP A N 1
ATOM 4911 N N B ASP A 1 314 ? -15.338 -12.598 -42.432 0.500 12.760 314 ASP A N 1
ATOM 4912 C CA A ASP A 1 314 ? -14.555 -13.097 -43.586 0.500 15.780 314 ASP A CA 1
ATOM 4913 C CA B ASP A 1 314 ? -14.539 -13.088 -43.580 0.500 15.780 314 ASP A CA 1
ATOM 4914 C C A ASP A 1 314 ? -13.262 -13.774 -43.111 0.500 16.130 314 ASP A C 1
ATOM 4915 C C B ASP A 1 314 ? -13.245 -13.759 -43.108 0.500 16.130 314 ASP A C 1
ATOM 4916 O O A ASP A 1 314 ? -12.565 -14.310 -43.951 0.500 18.000 314 ASP A O 1
ATOM 4917 O O B ASP A 1 314 ? -12.563 -14.313 -43.948 0.500 18.000 314 ASP A O 1
ATOM 4934 N N . ARG A 1 315 ? -13.074 -13.959 -41.809 1.000 13.090 315 ARG A N 1
ATOM 4935 C CA . ARG A 1 315 ? -11.804 -14.531 -41.376 1.000 14.950 315 ARG A CA 1
ATOM 4936 C C . ARG A 1 315 ? -11.846 -16.039 -41.168 1.000 11.620 315 ARG A C 1
ATOM 4937 O O . ARG A 1 315 ? -10.788 -16.684 -41.193 1.000 16.040 315 ARG A O 1
ATOM 4958 N N . GLY A 1 316 ? -13.024 -16.621 -40.972 1.000 12.050 316 GLY A N 1
ATOM 4959 C CA . GLY A 1 316 ? -13.114 -18.064 -40.884 1.000 13.780 316 GLY A CA 1
ATOM 4960 C C . GLY A 1 316 ? -12.627 -18.663 -39.584 1.000 12.510 316 GLY A C 1
ATOM 4961 O O . GLY A 1 316 ? -12.320 -19.857 -39.554 1.000 14.250 316 GLY A O 1
ATOM 4965 N N . GLU A 1 317 ? -12.575 -17.881 -38.505 1.000 12.180 317 GLU A N 1
ATOM 4966 C CA . GLU A 1 317 ? -12.089 -18.349 -37.213 1.000 12.550 317 GLU A CA 1
ATOM 4967 C C . GLU A 1 317 ? -13.230 -18.435 -36.204 1.000 11.600 317 GLU A C 1
ATOM 4968 O O . GLU A 1 317 ? -14.042 -17.511 -36.084 1.000 11.390 317 GLU A O 1
ATOM 4980 N N . ARG A 1 318 ? -13.279 -19.555 -35.483 1.000 11.840 318 ARG A N 1
ATOM 4981 C CA . ARG A 1 318 ? -14.226 -19.753 -34.393 1.000 10.440 318 ARG A CA 1
ATOM 4982 C C . ARG A 1 318 ? -13.779 -18.931 -33.192 1.000 9.420 318 ARG A C 1
ATOM 4983 O O . ARG A 1 318 ? -12.690 -19.158 -32.657 1.000 11.990 318 ARG A O 1
ATOM 5004 N N . ILE A 1 319 ? -14.593 -17.974 -32.758 1.000 9.940 319 ILE A N 1
ATOM 5005 C CA . ILE A 1 319 ? -14.189 -17.065 -31.684 1.000 9.890 319 ILE A CA 1
ATOM 5006 C C . ILE A 1 319 ? -14.645 -17.639 -30.345 1.000 10.130 319 ILE A C 1
ATOM 5007 O O . ILE A 1 319 ? -15.845 -17.724 -30.071 1.000 10.130 319 ILE A O 1
ATOM 5023 N N . ARG A 1 320 ? -13.677 -18.040 -29.522 1.000 9.250 320 ARG A N 1
ATOM 5024 C CA . ARG A 1 320 ? -13.917 -18.743 -28.270 1.000 8.660 320 ARG A CA 1
ATOM 5025 C C . ARG A 1 320 ? -13.904 -17.827 -27.053 1.000 9.510 320 ARG A C 1
ATOM 5026 O O . ARG A 1 320 ? -14.627 -18.081 -26.074 1.000 9.420 320 ARG A O 1
ATOM 5047 N N . GLU A 1 321 ? -13.097 -16.772 -27.080 1.000 8.380 321 GLU A N 1
ATOM 5048 C CA . GLU A 1 321 ? -12.874 -15.937 -25.905 1.000 8.950 321 GLU A CA 1
ATOM 5049 C C . GLU A 1 321 ? -12.788 -14.488 -26.346 1.000 9.350 321 GLU A C 1
ATOM 5050 O O . GLU A 1 321 ? -12.267 -14.198 -27.429 1.000 10.790 321 GLU A O 1
ATOM 5062 N N . VAL A 1 322 ? -13.331 -13.589 -25.521 1.000 10.690 322 VAL A N 1
ATOM 5063 C CA . VAL A 1 322 ? -13.277 -12.147 -25.749 1.000 10.890 322 VAL A CA 1
ATOM 5064 C C . VAL A 1 322 ? -12.970 -11.463 -24.427 1.000 10.190 322 VAL A C 1
ATOM 5065 O O . VAL A 1 322 ? -13.690 -11.667 -23.443 1.000 11.110 322 VAL A O 1
ATOM 5078 N N . ARG A 1 323 ? -11.935 -10.623 -24.402 1.000 9.520 323 ARG A N 1
ATOM 5079 C CA . ARG A 1 323 ? -11.662 -9.816 -23.216 1.000 10.640 323 ARG A CA 1
ATOM 5080 C C . ARG A 1 323 ? -11.356 -8.388 -23.635 1.000 12.400 323 ARG A C 1
ATOM 5081 O O . ARG A 1 323 ? -10.745 -8.151 -24.681 1.000 12.750 323 ARG A O 1
ATOM 5102 N N . SER A 1 324 ? -11.781 -7.434 -22.809 1.000 11.810 324 SER A N 1
ATOM 5103 C CA . SER A 1 324 ? -11.460 -6.029 -23.040 1.000 14.150 324 SER A CA 1
ATOM 5104 C C . SER A 1 324 ? -10.147 -5.724 -22.332 1.000 16.030 324 SER A C 1
ATOM 5105 O O . SER A 1 324 ? -10.064 -5.823 -21.102 1.000 16.580 324 SER A O 1
ATOM 5113 N N . GLY A 1 325 ? -9.120 -5.370 -23.107 1.000 14.680 325 GLY A N 1
ATOM 5114 C CA . GLY A 1 325 ? -7.794 -5.162 -22.565 1.000 17.450 325 GLY A CA 1
ATOM 5115 C C . GLY A 1 325 ? -7.623 -3.797 -21.932 1.000 19.360 325 GLY A C 1
ATOM 5116 O O . GLY A 1 325 ? -8.279 -2.825 -22.309 1.000 17.070 325 GLY A O 1
ATOM 5120 N N . PRO A 1 326 ? -6.723 -3.696 -20.950 1.000 22.430 326 PRO A N 1
ATOM 5121 C CA . PRO A 1 326 ? -6.467 -2.387 -20.325 1.000 22.500 326 PRO A CA 1
ATOM 5122 C C . PRO A 1 326 ? -5.923 -1.343 -21.286 1.000 23.930 326 PRO A C 1
ATOM 5123 O O . PRO A 1 326 ? -5.996 -0.146 -20.981 1.000 28.920 326 PRO A O 1
ATOM 5134 N N . ASP A 1 327 ? -5.390 -1.755 -22.435 1.000 20.250 327 ASP A N 1
ATOM 5135 C CA . ASP A 1 327 ? -4.868 -0.845 -23.445 1.000 20.430 327 ASP A CA 1
ATOM 5136 C C . ASP A 1 327 ? -5.937 -0.338 -24.403 1.000 22.280 327 ASP A C 1
ATOM 5137 O O . ASP A 1 327 ? -5.612 0.406 -25.334 1.000 22.800 327 ASP A O 1
ATOM 5146 N N . GLY A 1 328 ? -7.193 -0.737 -24.216 1.000 18.550 328 GLY A N 1
ATOM 5147 C CA . GLY A 1 328 ? -8.270 -0.292 -25.068 1.000 18.350 328 GLY A CA 1
ATOM 5148 C C . GLY A 1 328 ? -8.553 -1.151 -26.283 1.000 16.570 328 GLY A C 1
ATOM 5149 O O . GLY A 1 328 ? -9.420 -0.782 -27.079 1.000 16.540 328 GLY A O 1
ATOM 5153 N N . TYR A 1 329 ? -7.851 -2.267 -26.464 1.000 15.700 329 TYR A N 1
ATOM 5154 C CA . TYR A 1 329 ? -8.135 -3.203 -27.543 1.000 16.940 329 TYR A CA 1
ATOM 5155 C C . TYR A 1 329 ? -8.911 -4.402 -27.009 1.000 13.600 329 TYR A C 1
ATOM 5156 O O . TYR A 1 329 ? -8.913 -4.683 -25.809 1.000 15.380 329 TYR A O 1
ATOM 5174 N N . LEU A 1 330 ? -9.578 -5.106 -27.919 1.000 13.780 330 LEU A N 1
ATOM 5175 C CA . LEU A 1 330 ? -10.164 -6.398 -27.588 1.000 12.480 330 LEU A CA 1
ATOM 5176 C C . LEU A 1 330 ? -9.150 -7.491 -27.872 1.000 14.470 330 LEU A C 1
ATOM 5177 O O . LEU A 1 330 ? -8.359 -7.394 -28.811 1.000 13.870 330 LEU A O 1
ATOM 5193 N N . TYR A 1 331 ? -9.183 -8.539 -27.055 1.000 11.570 331 TYR A N 1
ATOM 5194 C CA . TYR A 1 331 ? -8.307 -9.690 -27.207 1.000 12.080 331 TYR A CA 1
ATOM 5195 C C . TYR A 1 331 ? -9.162 -10.943 -27.350 1.000 10.620 331 TYR A C 1
ATOM 5196 O O . TYR A 1 331 ? -10.059 -11.184 -26.533 1.000 12.350 331 TYR A O 1
ATOM 5214 N N . LEU A 1 332 ? -8.900 -11.724 -28.397 1.000 10.130 332 LEU A N 1
ATOM 5215 C CA . LEU A 1 332 ? -9.690 -12.901 -28.723 1.000 9.600 332 LEU A CA 1
ATOM 5216 C C . LEU A 1 332 ? -8.806 -14.134 -28.781 1.000 8.510 332 LEU A C 1
ATOM 5217 O O . LEU A 1 332 ? -7.605 -14.044 -29.071 1.000 10.750 332 LEU A O 1
ATOM 5233 N N . LEU A 1 333 ? -9.418 -15.298 -28.528 1.000 9.230 333 LEU A N 1
ATOM 5234 C CA . LEU A 1 333 ? -8.812 -16.590 -28.823 1.000 9.590 333 LEU A CA 1
ATOM 5235 C C . LEU A 1 333 ? -9.667 -17.320 -29.841 1.000 9.040 333 LEU A C 1
ATOM 5236 O O . LEU A 1 333 ? -10.899 -17.230 -29.802 1.000 9.330 333 LEU A O 1
ATOM 5252 N N . THR A 1 334 ? -9.022 -18.046 -30.749 1.000 9.320 334 THR A N 1
ATOM 5253 C CA . THR A 1 334 ? -9.734 -18.826 -31.755 1.000 9.370 334 THR A CA 1
ATOM 5254 C C . THR A 1 334 ? -9.671 -20.308 -31.419 1.000 11.270 334 THR A C 1
ATOM 5255 O O . THR A 1 334 ? -8.634 -20.811 -30.976 1.000 13.260 334 THR A O 1
ATOM 5266 N N . ASP A 1 335 ? -10.794 -21.002 -31.617 1.000 11.230 335 ASP A N 1
ATOM 5267 C CA . ASP A 1 335 ? -10.931 -22.401 -31.194 1.000 11.190 335 ASP A CA 1
ATOM 5268 C C . ASP A 1 335 ? -10.591 -23.331 -32.352 1.000 13.080 335 ASP A C 1
ATOM 5269 O O . ASP A 1 335 ? -11.458 -23.818 -33.079 1.000 14.500 335 ASP A O 1
ATOM 5278 N N . GLU A 1 336 ? -9.300 -23.604 -32.494 1.000 12.690 336 GLU A N 1
ATOM 5279 C CA . GLU A 1 336 ? -8.810 -24.527 -33.508 1.000 13.770 336 GLU A CA 1
ATOM 5280 C C . GLU A 1 336 ? -7.517 -25.145 -33.007 1.000 13.390 336 GLU A C 1
ATOM 5281 O O . GLU A 1 336 ? -6.956 -24.722 -31.993 1.000 13.390 336 GLU A O 1
ATOM 5293 N N . ARG A 1 337 ? -7.050 -26.166 -33.731 1.000 14.260 337 ARG A N 1
ATOM 5294 C CA . ARG A 1 337 ? -5.792 -26.822 -33.380 1.000 14.830 337 ARG A CA 1
ATOM 5295 C C . ARG A 1 337 ? -4.621 -25.845 -33.437 1.000 14.310 337 ARG A C 1
ATOM 5296 O O . ARG A 1 337 ? -3.769 -25.822 -32.538 1.000 17.290 337 ARG A O 1
ATOM 5317 N N . ASP A 1 338 ? -4.554 -25.046 -34.501 1.000 14.640 338 ASP A N 1
ATOM 5318 C CA . ASP A 1 338 ? -3.606 -23.934 -34.594 1.000 12.560 338 ASP A CA 1
ATOM 5319 C C . ASP A 1 338 ? -4.307 -22.653 -34.141 1.000 13.620 338 ASP A C 1
ATOM 5320 O O . ASP A 1 338 ? -4.570 -21.729 -34.912 1.000 15.160 338 ASP A O 1
ATOM 5329 N N . GLY A 1 339 ? -4.624 -22.627 -32.847 1.000 12.810 339 GLY A N 1
ATOM 5330 C CA . GLY A 1 339 ? -5.385 -21.523 -32.298 1.000 12.710 339 GLY A CA 1
ATOM 5331 C C . GLY A 1 339 ? -4.558 -20.260 -32.197 1.000 10.180 339 GLY A C 1
ATOM 5332 O O . GLY A 1 339 ? -3.336 -20.298 -32.036 1.000 12.150 339 GLY A O 1
ATOM 5336 N N . LYS A 1 340 ? -5.250 -19.127 -32.266 1.000 11.450 340 LYS A N 1
ATOM 5337 C CA . LYS A 1 340 ? -4.621 -17.817 -32.341 1.000 11.340 340 LYS A CA 1
ATOM 5338 C C . LYS A 1 340 ? -5.059 -16.920 -31.187 1.000 11.220 340 LYS A C 1
ATOM 5339 O O . LYS A 1 340 ? -6.194 -17.008 -30.697 1.000 11.430 340 LYS A O 1
ATOM 5358 N N . LEU A 1 341 ? -4.146 -16.034 -30.782 1.000 11.290 341 LEU A N 1
ATOM 5359 C CA . LEU A 1 341 ? -4.451 -14.875 -29.957 1.000 10.830 341 LEU A CA 1
ATOM 5360 C C . LEU A 1 341 ? -4.495 -13.664 -30.882 1.000 10.740 341 LEU A C 1
ATOM 5361 O O . LEU A 1 341 ? -3.517 -13.390 -31.591 1.000 12.470 341 LEU A O 1
ATOM 5377 N N . LEU A 1 342 ? -5.620 -12.952 -30.888 1.000 11.270 342 LEU A N 1
ATOM 5378 C CA . LEU A 1 342 ? -5.831 -11.811 -31.772 1.000 12.400 342 LEU A CA 1
ATOM 5379 C C . LEU A 1 342 ? -6.055 -10.542 -30.967 1.000 11.500 342 LEU A C 1
ATOM 5380 O O . LEU A 1 342 ? -6.740 -10.555 -29.937 1.000 13.000 342 LEU A O 1
ATOM 5396 N N . LYS A 1 343 ? -5.516 -9.438 -31.467 1.000 12.840 343 LYS A N 1
ATOM 5397 C CA . LYS A 1 343 ? -5.737 -8.111 -30.909 1.000 12.790 343 LYS A CA 1
ATOM 5398 C C . LYS A 1 343 ? -6.570 -7.322 -31.916 1.000 13.680 343 LYS A C 1
ATOM 5399 O O . LYS A 1 343 ? -6.174 -7.181 -33.081 1.000 15.150 343 LYS A O 1
ATOM 5418 N N . VAL A 1 344 ? -7.709 -6.849 -31.451 1.000 13.250 344 VAL A N 1
ATOM 5419 C CA . VAL A 1 344 ? -8.716 -6.255 -32.365 1.000 13.120 344 VAL A CA 1
ATOM 5420 C C . VAL A 1 344 ? -9.082 -4.845 -31.940 1.000 14.700 344 VAL A C 1
ATOM 5421 O O . VAL A 1 344 ? -9.330 -4.612 -30.804 1.000 13.830 344 VAL A O 1
ATOM 5434 N N . GLY A 1 345 ? -9.082 -3.946 -32.920 1.000 15.110 345 GLY A N 1
ATOM 5435 C CA . GLY A 1 345 ? -9.405 -2.532 -32.698 1.000 17.200 345 GLY A CA 1
ATOM 5436 C C . GLY A 1 345 ? -10.429 -2.036 -33.702 1.000 17.400 345 GLY A C 1
ATOM 5437 O O . GLY A 1 345 ? -10.627 -2.635 -34.693 1.000 17.990 345 GLY A O 1
ATOM 5441 N N . ALA A 1 346 ? -11.023 -0.912 -33.406 1.000 19.190 346 ALA A N 1
ATOM 5442 C CA . ALA A 1 346 ? -12.078 -0.362 -34.278 1.000 23.460 346 ALA A CA 1
ATOM 5443 C C . ALA A 1 346 ? -11.549 0.192 -35.597 1.000 25.040 346 ALA A C 1
ATOM 5444 O O . ALA A 1 346 ? -12.300 0.062 -36.524 1.000 24.750 346 ALA A O 1
ATOM 5451 N N . SER A 1 347 ? -10.363 0.780 -35.652 1.000 30.000 347 SER A N 1
ATOM 5452 C CA . SER A 1 347 ? -9.744 1.317 -36.922 1.000 30.000 347 SER A CA 1
ATOM 5453 C C . SER A 1 347 ? -8.416 1.979 -36.581 1.000 30.000 347 SER A C 1
ATOM 5454 O O . SER A 1 347 ? -7.863 2.604 -37.506 1.000 30.000 347 SER A O 1
ATOM 5462 N N . PRO B 1 2 ? 3.970 -45.892 -42.164 1.000 25.050 2 PRO B N 1
ATOM 5463 C CA . PRO B 1 2 ? 4.726 -45.587 -40.943 1.000 21.710 2 PRO B CA 1
ATOM 5464 C C . PRO B 1 2 ? 6.209 -45.900 -41.097 1.000 24.870 2 PRO B C 1
ATOM 5465 O O . PRO B 1 2 ? 6.592 -46.622 -42.024 1.000 27.220 2 PRO B O 1
ATOM 5477 N N . THR B 1 3 ? 7.035 -45.355 -40.208 1.000 18.840 3 THR B N 1
ATOM 5478 C CA . THR B 1 3 ? 8.457 -45.650 -40.176 1.000 17.020 3 THR B CA 1
ATOM 5479 C C . THR B 1 3 ? 8.717 -46.688 -39.097 1.000 17.530 3 THR B C 1
ATOM 5480 O O . THR B 1 3 ? 8.060 -46.686 -38.049 1.000 16.240 3 THR B O 1
ATOM 5491 N N . VAL B 1 4 ? 9.657 -47.588 -39.365 1.000 15.810 4 VAL B N 1
ATOM 5492 C CA . VAL B 1 4 ? 10.058 -48.614 -38.409 1.000 15.850 4 VAL B CA 1
ATOM 5493 C C . VAL B 1 4 ? 11.574 -48.675 -38.376 1.000 18.200 4 VAL B C 1
ATOM 5494 O O . VAL B 1 4 ? 12.217 -48.826 -39.423 1.000 20.130 4 VAL B O 1
ATOM 5507 N N . SER B 1 5 ? 12.142 -48.565 -37.182 1.000 16.610 5 SER B N 1
ATOM 5508 C CA . SER B 1 5 ? 13.564 -48.762 -36.959 1.000 17.960 5 SER B CA 1
ATOM 5509 C C . SER B 1 5 ? 13.739 -49.926 -35.998 1.000 17.100 5 SER B C 1
ATOM 5510 O O . SER B 1 5 ? 13.145 -49.932 -34.913 1.000 16.810 5 SER B O 1
ATOM 5518 N N . GLN B 1 6 ? 14.542 -50.908 -36.389 1.000 16.230 6 GLN B N 1
ATOM 5519 C CA . GLN B 1 6 ? 14.887 -52.014 -35.500 1.000 17.250 6 GLN B CA 1
ATOM 5520 C C . GLN B 1 6 ? 16.046 -51.572 -34.616 1.000 19.570 6 GLN B C 1
ATOM 5521 O O . GLN B 1 6 ? 17.163 -51.363 -35.102 1.000 22.450 6 GLN B O 1
ATOM 5535 N N . LEU B 1 7 ? 15.786 -51.416 -33.318 1.000 17.080 7 LEU B N 1
ATOM 5536 C CA . LEU B 1 7 ? 16.802 -50.959 -32.378 1.000 17.660 7 LEU B CA 1
ATOM 5537 C C . LEU B 1 7 ? 17.606 -52.101 -31.777 1.000 16.310 7 LEU B C 1
ATOM 5538 O O . LEU B 1 7 ? 18.759 -51.893 -31.379 1.000 19.380 7 LEU B O 1
ATOM 5554 N N . GLN B 1 8 ? 17.027 -53.295 -31.693 1.000 15.630 8 GLN B N 1
ATOM 5555 C CA . GLN B 1 8 ? 17.687 -54.427 -31.061 1.000 14.060 8 GLN B CA 1
ATOM 5556 C C . GLN B 1 8 ? 17.041 -55.710 -31.564 1.000 13.410 8 GLN B C 1
ATOM 5557 O O . GLN B 1 8 ? 15.827 -55.751 -31.778 1.000 15.000 8 GLN B O 1
ATOM 5571 N N . ASP B 1 9 ? 17.847 -56.751 -31.742 1.000 15.300 9 ASP B N 1
ATOM 5572 C CA . ASP B 1 9 ? 17.359 -58.096 -32.031 1.000 15.870 9 ASP B CA 1
ATOM 5573 C C . ASP B 1 9 ? 17.920 -59.066 -30.986 1.000 16.570 9 ASP B C 1
ATOM 5574 O O . ASP B 1 9 ? 18.505 -58.655 -29.979 1.000 17.410 9 ASP B O 1
ATOM 5583 N N . GLY B 1 10 ? 17.726 -60.362 -31.226 1.000 16.820 10 GLY B N 1
ATOM 5584 C CA . GLY B 1 10 ? 18.285 -61.371 -30.343 1.000 17.170 10 GLY B CA 1
ATOM 5585 C C . GLY B 1 10 ? 17.672 -61.446 -28.962 1.000 17.180 10 GLY B C 1
ATOM 5586 O O . GLY B 1 10 ? 18.305 -61.969 -28.041 1.000 20.280 10 GLY B O 1
ATOM 5590 N N . LEU B 1 11 ? 16.458 -60.932 -28.780 1.000 14.810 11 LEU B N 1
ATOM 5591 C CA . LEU B 1 11 ? 15.777 -61.030 -27.497 1.000 14.770 11 LEU B CA 1
ATOM 5592 C C . LEU B 1 11 ? 14.917 -62.284 -27.514 1.000 14.990 11 LEU B C 1
ATOM 5593 O O . LEU B 1 11 ? 14.159 -62.503 -28.459 1.000 19.650 11 LEU B O 1
ATOM 5609 N N . GLU B 1 12 ? 15.026 -63.108 -26.476 1.000 13.470 12 GLU B N 1
ATOM 5610 C CA . GLU B 1 12 ? 14.309 -64.381 -26.445 1.000 13.140 12 GLU B CA 1
ATOM 5611 C C . GLU B 1 12 ? 12.936 -64.140 -25.829 1.000 12.550 12 GLU B C 1
ATOM 5612 O O . GLU B 1 12 ? 12.808 -63.978 -24.613 1.000 14.030 12 GLU B O 1
ATOM 5624 N N . HIS B 1 13 ? 11.909 -64.126 -26.672 1.000 12.510 13 HIS B N 1
ATOM 5625 C CA . HIS B 1 13 ? 10.534 -63.906 -26.244 1.000 13.320 13 HIS B CA 1
ATOM 5626 C C . HIS B 1 13 ? 10.428 -62.714 -25.284 1.000 11.970 13 HIS B C 1
ATOM 5627 O O . HIS B 1 13 ? 10.015 -62.867 -24.136 1.000 12.640 13 HIS B O 1
ATOM 5642 N N . PRO B 1 14 ? 10.826 -61.524 -25.729 1.000 11.430 14 PRO B N 1
ATOM 5643 C CA . PRO B 1 14 ? 10.668 -60.341 -24.882 1.000 11.650 14 PRO B CA 1
ATOM 5644 C C . PRO B 1 14 ? 9.195 -60.106 -24.598 1.000 11.200 14 PRO B C 1
ATOM 5645 O O . PRO B 1 14 ? 8.330 -60.388 -25.428 1.000 13.140 14 PRO B O 1
ATOM 5656 N N . TRP B 1 15 ? 8.910 -59.606 -23.399 1.000 10.940 15 TRP B N 1
ATOM 5657 C CA . TRP B 1 15 ? 7.532 -59.510 -22.930 1.000 10.410 15 TRP B CA 1
ATOM 5658 C C . TRP B 1 15 ? 7.109 -58.101 -22.559 1.000 8.800 15 TRP B C 1
ATOM 5659 O O . TRP B 1 15 ? 5.995 -57.702 -22.887 1.000 10.840 15 TRP B O 1
ATOM 5680 N N . SER B 1 16 ? 7.964 -57.329 -21.899 1.000 10.000 16 SER B N 1
ATOM 5681 C CA . SER B 1 16 ? 7.578 -56.015 -21.426 1.000 10.440 16 SER B CA 1
ATOM 5682 C C . SER B 1 16 ? 8.754 -55.072 -21.612 1.000 8.560 16 SER B C 1
ATOM 5683 O O . SER B 1 16 ? 9.915 -55.491 -21.591 1.000 9.760 16 SER B O 1
ATOM 5691 N N . LEU B 1 17 ? 8.446 -53.795 -21.813 1.000 9.190 17 LEU B N 1
ATOM 5692 C CA . LEU B 1 17 ? 9.475 -52.770 -21.798 1.000 10.740 17 LEU B CA 1
ATOM 5693 C C . LEU B 1 17 ? 8.991 -51.569 -20.995 1.000 9.300 17 LEU B C 1
ATOM 5694 O O . LEU B 1 17 ? 7.788 -51.307 -20.889 1.000 9.890 17 LEU B O 1
ATOM 5710 N N . ALA B 1 18 ? 9.955 -50.808 -20.473 1.000 10.440 18 ALA B N 1
ATOM 5711 C CA . ALA B 1 18 ? 9.632 -49.586 -19.755 1.000 10.520 18 ALA B CA 1
ATOM 5712 C C . ALA B 1 18 ? 10.781 -48.601 -19.863 1.000 11.570 18 ALA B C 1
ATOM 5713 O O . ALA B 1 18 ? 11.945 -48.977 -19.717 1.000 13.140 18 ALA B O 1
ATOM 5720 N N . PHE B 1 19 ? 10.447 -47.332 -20.051 1.000 12.960 19 PHE B N 1
ATOM 5721 C CA . PHE B 1 19 ? 11.463 -46.290 -20.098 1.000 12.460 19 PHE B CA 1
ATOM 5722 C C . PHE B 1 19 ? 11.928 -45.893 -18.707 1.000 15.070 19 PHE B C 1
ATOM 5723 O O . PHE B 1 19 ? 11.126 -45.772 -17.776 1.000 16.210 19 PHE B O 1
ATOM 5740 N N . LEU B 1 20 ? 13.240 -45.695 -18.574 1.000 13.840 20 LEU B N 1
ATOM 5741 C CA . LEU B 1 20 ? 13.832 -45.011 -17.440 1.000 14.800 20 LEU B CA 1
ATOM 5742 C C . LEU B 1 20 ? 13.921 -43.522 -17.762 1.000 15.420 20 LEU B C 1
ATOM 5743 O O . LEU B 1 20 ? 13.791 -43.126 -18.928 1.000 16.470 20 LEU B O 1
ATOM 5759 N N . PRO B 1 21 ? 14.114 -42.665 -16.757 1.000 16.170 21 PRO B N 1
ATOM 5760 C CA . PRO B 1 21 ? 14.111 -41.220 -17.012 1.000 18.170 21 PRO B CA 1
ATOM 5761 C C . PRO B 1 21 ? 15.294 -40.777 -17.857 1.000 17.260 21 PRO B C 1
ATOM 5762 O O . PRO B 1 21 ? 16.317 -41.456 -17.968 1.000 17.610 21 PRO B O 1
ATOM 5773 N N . ALA B 1 22 ? 15.124 -39.605 -18.466 1.000 18.880 22 ALA B N 1
ATOM 5774 C CA . ALA B 1 22 ? 16.220 -38.883 -19.130 1.000 21.800 22 ALA B CA 1
ATOM 5775 C C . ALA B 1 22 ? 16.797 -39.778 -20.224 1.000 19.980 22 ALA B C 1
ATOM 5776 O O . ALA B 1 22 ? 16.030 -40.319 -21.037 1.000 21.430 22 ALA B O 1
ATOM 5783 N N . GLU B 1 23 ? 18.112 -39.973 -20.287 1.000 21.790 23 GLU B N 1
ATOM 5784 C CA . GLU B 1 23 ? 18.725 -40.828 -21.295 1.000 21.450 23 GLU B CA 1
ATOM 5785 C C . GLU B 1 23 ? 19.209 -42.149 -20.713 1.000 21.700 23 GLU B C 1
ATOM 5786 O O . GLU B 1 23 ? 20.111 -42.777 -21.276 1.000 26.210 23 GLU B O 1
ATOM 5798 N N . GLN B 1 24 ? 18.621 -42.588 -19.597 1.000 20.050 24 GLN B N 1
ATOM 5799 C CA . GLN B 1 24 ? 19.107 -43.793 -18.934 1.000 20.090 24 GLN B CA 1
ATOM 5800 C C . GLN B 1 24 ? 18.820 -45.056 -19.733 1.000 20.480 24 GLN B C 1
ATOM 5801 O O . GLN B 1 24 ? 19.505 -46.065 -19.533 1.000 23.810 24 GLN B O 1
ATOM 5815 N N . GLY B 1 25 ? 17.827 -45.033 -20.611 1.000 19.110 25 GLY B N 1
ATOM 5816 C CA . GLY B 1 25 ? 17.517 -46.159 -21.461 1.000 19.320 25 GLY B CA 1
ATOM 5817 C C . GLY B 1 25 ? 16.181 -46.789 -21.126 1.000 17.240 25 GLY B C 1
ATOM 5818 O O . GLY B 1 25 ? 15.273 -46.161 -20.573 1.000 18.450 25 GLY B O 1
ATOM 5822 N N . LEU B 1 26 ? 16.055 -48.058 -21.487 1.000 14.310 26 LEU B N 1
ATOM 5823 C CA . LEU B 1 26 ? 14.812 -48.759 -21.205 1.000 13.720 26 LEU B CA 1
ATOM 5824 C C . LEU B 1 26 ? 15.089 -50.183 -20.752 1.000 16.080 26 LEU B C 1
ATOM 5825 O O . LEU B 1 26 ? 16.061 -50.821 -21.168 1.000 17.020 26 LEU B O 1
ATOM 5841 N N . LEU B 1 27 ? 14.230 -50.662 -19.862 1.000 11.220 27 LEU B N 1
ATOM 5842 C CA . LEU B 1 27 ? 14.307 -52.020 -19.362 1.000 11.520 27 LEU B CA 1
ATOM 5843 C C . LEU B 1 27 ? 13.414 -52.913 -20.204 1.000 10.630 27 LEU B C 1
ATOM 5844 O O . LEU B 1 27 ? 12.332 -52.497 -20.630 1.000 10.930 27 LEU B O 1
ATOM 5860 N N . ILE B 1 28 ? 13.870 -54.143 -20.427 1.000 11.090 28 ILE B N 1
ATOM 5861 C CA . ILE B 1 28 ? 13.171 -55.135 -21.236 1.000 11.190 28 ILE B CA 1
ATOM 5862 C C . ILE B 1 28 ? 13.200 -56.452 -20.481 1.000 10.100 28 ILE B C 1
ATOM 5863 O O . ILE B 1 28 ? 14.264 -56.879 -20.023 1.000 11.610 28 ILE B O 1
ATOM 5879 N N . THR B 1 29 ? 12.060 -57.126 -20.402 1.000 9.110 29 THR B N 1
ATOM 5880 C CA . THR B 1 29 ? 12.051 -58.484 -19.884 1.000 10.220 29 THR B CA 1
ATOM 5881 C C . THR B 1 29 ? 12.093 -59.480 -21.029 1.000 9.600 29 THR B C 1
ATOM 5882 O O . THR B 1 29 ? 11.483 -59.267 -22.083 1.000 10.680 29 THR B O 1
ATOM 5893 N N . GLU B 1 30 ? 12.831 -60.559 -20.821 1.000 10.840 30 GLU B N 1
ATOM 5894 C CA . GLU B 1 30 ? 12.757 -61.747 -21.662 1.000 11.010 30 GLU B CA 1
ATOM 5895 C C . GLU B 1 30 ? 12.034 -62.807 -20.848 1.000 10.810 30 GLU B C 1
ATOM 5896 O O . GLU B 1 30 ? 12.442 -63.112 -19.721 1.000 11.460 30 GLU B O 1
ATOM 5908 N N . ARG B 1 31 ? 10.943 -63.333 -21.400 1.000 11.600 31 ARG B N 1
ATOM 5909 C CA . ARG B 1 31 ? 10.087 -64.245 -20.646 1.000 12.270 31 ARG B CA 1
ATOM 5910 C C . ARG B 1 31 ? 10.830 -65.402 -19.980 1.000 12.230 31 ARG B C 1
ATOM 5911 O O . ARG B 1 31 ? 10.467 -65.753 -18.845 1.000 11.710 31 ARG B O 1
ATOM 5932 N N . PRO B 1 32 ? 11.855 -66.035 -20.594 1.000 12.890 32 PRO B N 1
ATOM 5933 C CA . PRO B 1 32 ? 12.573 -67.109 -19.887 1.000 14.120 32 PRO B CA 1
ATOM 5934 C C . PRO B 1 32 ? 13.130 -66.728 -18.520 1.000 15.080 32 PRO B C 1
ATOM 5935 O O . PRO B 1 32 ? 13.453 -67.622 -17.728 1.000 15.510 32 PRO B O 1
ATOM 5946 N N . GLY B 1 33 ? 13.259 -65.431 -18.220 1.000 12.040 33 GLY B N 1
ATOM 5947 C CA . GLY B 1 33 ? 13.583 -65.014 -16.866 1.000 13.010 33 GLY B CA 1
ATOM 5948 C C . GLY B 1 33 ? 14.663 -63.960 -16.703 1.000 12.810 33 GLY B C 1
ATOM 5949 O O . GLY B 1 33 ? 15.254 -63.864 -15.621 1.000 14.840 33 GLY B O 1
ATOM 5953 N N . ARG B 1 34 ? 14.921 -63.146 -17.725 1.000 12.120 34 ARG B N 1
ATOM 5954 C CA . ARG B 1 34 ? 16.009 -62.175 -17.687 1.000 11.370 34 ARG B CA 1
ATOM 5955 C C . ARG B 1 34 ? 15.490 -60.752 -17.837 1.000 10.960 34 ARG B C 1
ATOM 5956 O O . ARG B 1 34 ? 14.542 -60.499 -18.590 1.000 11.940 34 ARG B O 1
ATOM 5977 N N . LEU B 1 35 ? 16.129 -59.827 -17.126 1.000 11.890 35 LEU B N 1
ATOM 5978 C CA . LEU B 1 35 ? 15.881 -58.393 -17.235 1.000 10.420 35 LEU B CA 1
ATOM 5979 C C . LEU B 1 35 ? 17.114 -57.738 -17.849 1.000 12.350 35 LEU B C 1
ATOM 5980 O O . LEU B 1 35 ? 18.238 -57.998 -17.404 1.000 11.710 35 LEU B O 1
ATOM 5996 N N . ARG B 1 36 ? 16.912 -56.907 -18.873 1.000 11.410 36 ARG B N 1
ATOM 5997 C CA . ARG B 1 36 ? 18.007 -56.250 -19.577 1.000 11.180 36 ARG B CA 1
ATOM 5998 C C . ARG B 1 36 ? 17.764 -54.750 -19.630 1.000 11.230 36 ARG B C 1
ATOM 5999 O O . ARG B 1 36 ? 16.619 -54.292 -19.646 1.000 12.500 36 ARG B O 1
ATOM 6020 N N . LEU B 1 37 ? 18.845 -53.988 -19.711 1.000 12.620 37 LEU B N 1
ATOM 6021 C CA . LEU B 1 37 ? 18.789 -52.561 -19.989 1.000 13.080 37 LEU B CA 1
ATOM 6022 C C . LEU B 1 37 ? 19.304 -52.327 -21.403 1.000 14.720 37 LEU B C 1
ATOM 6023 O O . LEU B 1 37 ? 20.373 -52.832 -21.766 1.000 17.350 37 LEU B O 1
ATOM 6039 N N . TRP B 1 38 ? 18.538 -51.590 -22.203 1.000 13.890 38 TRP B N 1
ATOM 6040 C CA . TRP B 1 38 ? 18.966 -51.167 -23.529 1.000 13.680 38 TRP B CA 1
ATOM 6041 C C . TRP B 1 38 ? 19.128 -49.655 -23.536 1.000 14.720 38 TRP B C 1
ATOM 6042 O O . TRP B 1 38 ? 18.285 -48.925 -23.005 1.000 15.640 38 TRP B O 1
ATOM 6063 N N . GLN B 1 39 ? 20.230 -49.183 -24.123 1.000 18.110 39 GLN B N 1
ATOM 6064 C CA . GLN B 1 39 ? 20.453 -47.752 -24.281 1.000 22.340 39 GLN B CA 1
ATOM 6065 C C . GLN B 1 39 ? 21.045 -47.502 -25.658 1.000 23.140 39 GLN B C 1
ATOM 6066 O O . GLN B 1 39 ? 21.786 -48.335 -26.187 1.000 22.850 39 GLN B O 1
ATOM 6080 N N . GLN B 1 40 ? 20.701 -46.345 -26.235 1.000 23.310 40 GLN B N 1
ATOM 6081 C CA . GLN B 1 40 ? 21.023 -46.086 -27.638 1.000 29.100 40 GLN B CA 1
ATOM 6082 C C . GLN B 1 40 ? 22.521 -46.179 -27.904 1.000 33.290 40 GLN B C 1
ATOM 6083 O O . GLN B 1 40 ? 22.945 -46.742 -28.921 1.000 35.650 40 GLN B O 1
ATOM 6097 N N . ASP B 1 41 ? 23.340 -45.647 -26.996 1.000 29.660 41 ASP B N 1
ATOM 6098 C CA . ASP B 1 41 ? 24.784 -45.661 -27.204 1.000 33.710 41 ASP B CA 1
ATOM 6099 C C . ASP B 1 41 ? 25.412 -46.984 -26.781 1.000 36.440 41 ASP B C 1
ATOM 6100 O O . ASP B 1 41 ? 26.328 -47.478 -27.448 1.000 40.990 41 ASP B O 1
ATOM 6109 N N . LYS B 1 42 ? 24.932 -47.574 -25.686 1.000 34.930 42 LYS B N 1
ATOM 6110 C CA . LYS B 1 42 ? 25.582 -48.738 -25.099 1.000 29.690 42 LYS B CA 1
ATOM 6111 C C . LYS B 1 42 ? 25.071 -50.069 -25.637 1.000 29.220 42 LYS B C 1
ATOM 6112 O O . LYS B 1 42 ? 25.754 -51.087 -25.477 1.000 31.880 42 LYS B O 1
ATOM 6118 N N . GLY B 1 43 ? 23.898 -50.096 -26.263 1.000 26.300 43 GLY B N 1
ATOM 6119 C CA . GLY B 1 43 ? 23.324 -51.361 -26.675 1.000 23.280 43 GLY B CA 1
ATOM 6120 C C . GLY B 1 43 ? 22.659 -52.086 -25.513 1.000 17.890 43 GLY B C 1
ATOM 6121 O O . GLY B 1 43 ? 22.191 -51.473 -24.555 1.000 19.230 43 GLY B O 1
ATOM 6125 N N . LEU B 1 44 ? 22.637 -53.417 -25.606 1.000 16.430 44 LEU B N 1
ATOM 6126 C CA . LEU B 1 44 ? 21.943 -54.276 -24.651 1.000 17.730 44 LEU B CA 1
ATOM 6127 C C . LEU B 1 44 ? 22.895 -54.742 -23.554 1.000 19.260 44 LEU B C 1
ATOM 6128 O O . LEU B 1 44 ? 23.958 -55.304 -23.841 1.000 19.090 44 LEU B O 1
ATOM 6144 N N . SER B 1 45 ? 22.496 -54.537 -22.299 1.000 16.400 45 SER B N 1
ATOM 6145 C CA . SER B 1 45 ? 23.311 -54.899 -21.150 1.000 16.750 45 SER B CA 1
ATOM 6146 C C . SER B 1 45 ? 23.270 -56.404 -20.929 1.000 17.610 45 SER B C 1
ATOM 6147 O O . SER B 1 45 ? 22.375 -57.093 -21.423 1.000 16.550 45 SER B O 1
ATOM 6155 N N . PRO B 1 46 ? 24.221 -56.944 -20.174 1.000 17.350 46 PRO B N 1
ATOM 6156 C CA . PRO B 1 46 ? 24.088 -58.324 -19.698 1.000 15.550 46 PRO B CA 1
ATOM 6157 C C . PRO B 1 46 ? 22.884 -58.447 -18.782 1.000 15.460 46 PRO B C 1
ATOM 6158 O O . PRO B 1 46 ? 22.362 -57.431 -18.297 1.000 16.960 46 PRO B O 1
ATOM 6169 N N . PRO B 1 47 ? 22.418 -59.666 -18.512 1.000 14.290 47 PRO B N 1
ATOM 6170 C CA . PRO B 1 47 ? 21.265 -59.830 -17.616 1.000 14.190 47 PRO B CA 1
ATOM 6171 C C . PRO B 1 47 ? 21.521 -59.219 -16.244 1.000 13.050 47 PRO B C 1
ATOM 6172 O O . PRO B 1 47 ? 22.590 -59.398 -15.642 1.000 14.420 47 PRO B O 1
ATOM 6183 N N . ILE B 1 48 ? 20.532 -58.477 -15.763 1.000 13.070 48 ILE B N 1
ATOM 6184 C CA . ILE B 1 48 ? 20.602 -57.803 -14.471 1.000 11.720 48 ILE B CA 1
ATOM 6185 C C . ILE B 1 48 ? 20.400 -58.832 -13.365 1.000 12.960 48 ILE B C 1
ATOM 6186 O O . ILE B 1 48 ? 19.509 -59.685 -13.442 1.000 14.200 48 ILE B O 1
ATOM 6202 N N . ALA B 1 49 ? 21.244 -58.771 -12.337 1.000 12.400 49 ALA B N 1
ATOM 6203 C CA . ALA B 1 49 ? 21.174 -59.737 -11.248 1.000 13.510 49 ALA B CA 1
ATOM 6204 C C . ALA B 1 49 ? 20.002 -59.426 -10.312 1.000 13.010 49 ALA B C 1
ATOM 6205 O O . ALA B 1 49 ? 19.498 -58.303 -10.257 1.000 15.030 49 ALA B O 1
ATOM 6212 N N . GLY B 1 50 ? 19.567 -60.446 -9.573 1.000 13.110 50 GLY B N 1
ATOM 6213 C CA . GLY B 1 50 ? 18.569 -60.252 -8.536 1.000 13.360 50 GLY B CA 1
ATOM 6214 C C . GLY B 1 50 ? 17.128 -60.414 -8.965 1.000 13.520 50 GLY B C 1
ATOM 6215 O O . GLY B 1 50 ? 16.226 -60.091 -8.184 1.000 14.680 50 GLY B O 1
ATOM 6219 N N . VAL B 1 51 ? 16.883 -60.895 -10.177 1.000 13.060 51 VAL B N 1
ATOM 6220 C CA . VAL B 1 51 ? 15.535 -61.177 -10.669 1.000 13.560 51 VAL B CA 1
ATOM 6221 C C . VAL B 1 51 ? 15.081 -62.468 -10.003 1.000 15.640 51 VAL B C 1
ATOM 6222 O O . VAL B 1 51 ? 15.878 -63.409 -9.881 1.000 16.450 51 VAL B O 1
ATOM 6235 N N . PRO B 1 52 ? 13.824 -62.580 -9.589 1.000 14.260 52 PRO B N 1
ATOM 6236 C CA . PRO B 1 52 ? 13.365 -63.829 -8.976 1.000 14.950 52 PRO B CA 1
ATOM 6237 C C . PRO B 1 52 ? 13.371 -64.973 -9.978 1.000 13.320 52 PRO B C 1
ATOM 6238 O O . PRO B 1 52 ? 13.315 -64.776 -11.193 1.000 14.450 52 PRO B O 1
ATOM 6249 N N . GLN B 1 53 ? 13.455 -66.188 -9.447 1.000 14.750 53 GLN B N 1
ATOM 6250 C CA . GLN B 1 53 ? 13.227 -67.368 -10.266 1.000 14.320 53 GLN B CA 1
ATOM 6251 C C . GLN B 1 53 ? 11.783 -67.373 -10.756 1.000 14.290 53 GLN B C 1
ATOM 6252 O O . GLN B 1 53 ? 10.869 -66.931 -10.059 1.000 15.460 53 GLN B O 1
ATOM 6266 N N . VAL B 1 54 ? 11.577 -67.869 -11.974 1.000 11.800 54 VAL B N 1
ATOM 6267 C CA . VAL B 1 54 ? 10.255 -67.832 -12.583 1.000 11.940 54 VAL B CA 1
ATOM 6268 C C . VAL B 1 54 ? 9.832 -69.224 -13.033 1.000 13.700 54 VAL B C 1
ATOM 6269 O O . VAL B 1 54 ? 10.647 -70.133 -13.206 1.000 16.790 54 VAL B O 1
ATOM 6282 N N . TYR B 1 55 ? 8.526 -69.370 -13.215 1.000 14.570 55 TYR B N 1
ATOM 6283 C CA . TYR B 1 55 ? 7.923 -70.563 -13.800 1.000 13.620 55 TYR B CA 1
ATOM 6284 C C . TYR B 1 55 ? 7.912 -70.340 -15.307 1.000 16.000 55 TYR B C 1
ATOM 6285 O O . TYR B 1 55 ? 7.021 -69.680 -15.843 1.000 17.600 55 TYR B O 1
ATOM 6303 N N . ALA B 1 56 ? 8.911 -70.884 -15.993 1.000 18.210 56 ALA B N 1
ATOM 6304 C CA . ALA B 1 56 ? 9.128 -70.630 -17.417 1.000 21.620 56 ALA B CA 1
ATOM 6305 C C . ALA B 1 56 ? 8.559 -71.768 -18.260 1.000 22.770 56 ALA B C 1
ATOM 6306 O O . ALA B 1 56 ? 9.259 -72.430 -19.030 1.000 25.180 56 ALA B O 1
ATOM 6313 N N . GLU B 1 57 ? 7.265 -71.998 -18.087 1.000 22.150 57 GLU B N 1
ATOM 6314 C CA . GLU B 1 57 ? 6.544 -73.024 -18.823 1.000 25.280 57 GLU B CA 1
ATOM 6315 C C . GLU B 1 57 ? 5.327 -72.391 -19.476 1.000 21.070 57 GLU B C 1
ATOM 6316 O O . GLU B 1 57 ? 4.643 -71.565 -18.861 1.000 19.070 57 GLU B O 1
ATOM 6328 N N . GLY B 1 58 ? 5.063 -72.778 -20.722 1.000 22.510 58 GLY B N 1
ATOM 6329 C CA . GLY B 1 58 ? 3.884 -72.280 -21.411 1.000 22.040 58 GLY B CA 1
ATOM 6330 C C . GLY B 1 58 ? 3.972 -70.783 -21.636 1.000 18.220 58 GLY B C 1
ATOM 6331 O O . GLY B 1 58 ? 4.947 -70.269 -22.196 1.000 21.950 58 GLY B O 1
ATOM 6335 N N . GLN B 1 59 ? 2.931 -70.073 -21.202 1.000 18.620 59 GLN B N 1
ATOM 6336 C CA . GLN B 1 59 ? 2.887 -68.617 -21.244 1.000 16.930 59 GLN B CA 1
ATOM 6337 C C . GLN B 1 59 ? 3.613 -67.972 -20.067 1.000 16.540 59 GLN B C 1
ATOM 6338 O O . GLN B 1 59 ? 3.682 -66.743 -20.013 1.000 16.980 59 GLN B O 1
ATOM 6352 N N . GLY B 1 60 ? 4.143 -68.765 -19.122 1.000 14.720 60 GLY B N 1
ATOM 6353 C CA . GLY B 1 60 ? 4.706 -68.208 -17.912 1.000 15.030 60 GLY B CA 1
ATOM 6354 C C . GLY B 1 60 ? 6.168 -67.807 -18.040 1.000 13.850 60 GLY B C 1
ATOM 6355 O O . GLY B 1 60 ? 6.903 -68.267 -18.908 1.000 15.240 60 GLY B O 1
ATOM 6359 N N . GLY B 1 61 ? 6.588 -66.940 -17.131 1.000 12.930 61 GLY B N 1
ATOM 6360 C CA . GLY B 1 61 ? 7.991 -66.565 -17.003 1.000 12.860 61 GLY B CA 1
ATOM 6361 C C . GLY B 1 61 ? 8.083 -65.207 -16.327 1.000 10.390 61 GLY B C 1
ATOM 6362 O O . GLY B 1 61 ? 7.255 -64.869 -15.488 1.000 11.690 61 GLY B O 1
ATOM 6366 N N . LEU B 1 62 ? 9.096 -64.440 -16.715 1.000 11.410 62 LEU B N 1
ATOM 6367 C CA . LEU B 1 62 ? 9.194 -63.054 -16.281 1.000 10.790 62 LEU B CA 1
ATOM 6368 C C . LEU B 1 62 ? 8.323 -62.200 -17.192 1.000 10.620 62 LEU B C 1
ATOM 6369 O O . LEU B 1 62 ? 8.436 -62.282 -18.421 1.000 11.700 62 LEU B O 1
ATOM 6385 N N . LEU B 1 63 ? 7.438 -61.406 -16.590 1.000 10.160 63 LEU B N 1
ATOM 6386 C CA . LEU B 1 63 ? 6.397 -60.724 -17.344 1.000 10.800 63 LEU B CA 1
ATOM 6387 C C . LEU B 1 63 ? 6.644 -59.217 -17.359 1.000 9.270 63 LEU B C 1
ATOM 6388 O O . LEU B 1 63 ? 7.532 -58.750 -18.074 1.000 10.600 63 LEU B O 1
ATOM 6404 N N . GLU B 1 64 ? 5.888 -58.430 -16.595 1.000 9.110 64 GLU B N 1
ATOM 6405 C CA . GLU B 1 64 ? 5.955 -56.974 -16.709 1.000 9.040 64 GLU B CA 1
ATOM 6406 C C . GLU B 1 64 ? 7.147 -56.403 -15.947 1.000 8.930 64 GLU B C 1
ATOM 6407 O O . GLU B 1 64 ? 7.508 -56.882 -14.866 1.000 9.310 64 GLU B O 1
ATOM 6419 N N . VAL B 1 65 ? 7.727 -55.332 -16.496 1.000 9.170 65 VAL B N 1
ATOM 6420 C CA . VAL B 1 65 ? 8.634 -54.449 -15.765 1.000 10.010 65 VAL B CA 1
ATOM 6421 C C . VAL B 1 65 ? 8.021 -53.056 -15.734 1.000 9.810 65 VAL B C 1
ATOM 6422 O O . VAL B 1 65 ? 7.573 -52.548 -16.767 1.000 10.410 65 VAL B O 1
ATOM 6435 N N . LEU B 1 66 ? 7.997 -52.446 -14.550 1.000 9.830 66 LEU B N 1
ATOM 6436 C CA . LEU B 1 66 ? 7.393 -51.130 -14.378 1.000 10.940 66 LEU B CA 1
ATOM 6437 C C . LEU B 1 66 ? 8.159 -50.323 -13.331 1.000 10.340 66 LEU B C 1
ATOM 6438 O O . LEU B 1 66 ? 8.043 -50.594 -12.129 1.000 11.100 66 LEU B O 1
ATOM 6454 N N . PRO B 1 67 ? 8.943 -49.330 -13.737 1.000 10.830 67 PRO B N 1
ATOM 6455 C CA . PRO B 1 67 ? 9.581 -48.443 -12.756 1.000 11.900 67 PRO B CA 1
ATOM 6456 C C . PRO B 1 67 ? 8.532 -47.668 -11.979 1.000 11.760 67 PRO B C 1
ATOM 6457 O O . PRO B 1 67 ? 7.453 -47.352 -12.484 1.000 11.520 67 PRO B O 1
ATOM 6468 N N . ALA B 1 68 ? 8.863 -47.362 -10.728 1.000 11.560 68 ALA B N 1
ATOM 6469 C CA . ALA B 1 68 ? 7.990 -46.520 -9.930 1.000 12.090 68 ALA B CA 1
ATOM 6470 C C . ALA B 1 68 ? 7.893 -45.135 -10.568 1.000 12.580 68 ALA B C 1
ATOM 6471 O O . ALA B 1 68 ? 8.820 -44.693 -11.250 1.000 13.490 68 ALA B O 1
ATOM 6478 N N . PRO B 1 69 ? 6.787 -44.424 -10.347 1.000 14.630 69 PRO B N 1
ATOM 6479 C CA . PRO B 1 69 ? 6.695 -43.053 -10.865 1.000 17.230 69 PRO B CA 1
ATOM 6480 C C . PRO B 1 69 ? 7.810 -42.149 -10.374 1.000 17.120 69 PRO B C 1
ATOM 6481 O O . PRO B 1 69 ? 8.208 -41.224 -11.094 1.000 20.160 69 PRO B O 1
ATOM 6492 N N . ASP B 1 70 ? 8.346 -42.399 -9.178 1.000 16.350 70 ASP B N 1
ATOM 6493 C CA . ASP B 1 70 ? 9.455 -41.622 -8.633 1.000 16.270 70 ASP B CA 1
ATOM 6494 C C . ASP B 1 70 ? 10.806 -42.320 -8.790 1.000 15.690 70 ASP B C 1
ATOM 6495 O O . ASP B 1 70 ? 11.705 -42.114 -7.966 1.000 17.100 70 ASP B O 1
ATOM 6504 N N . PHE B 1 71 ? 10.975 -43.119 -9.852 1.000 16.090 71 PHE B N 1
ATOM 6505 C CA . PHE B 1 71 ? 12.213 -43.873 -10.046 1.000 15.250 71 PHE B CA 1
ATOM 6506 C C . PHE B 1 71 ? 13.444 -42.978 -9.979 1.000 17.410 71 PHE B C 1
ATOM 6507 O O . PHE B 1 71 ? 14.498 -43.405 -9.494 1.000 16.380 71 PHE B O 1
ATOM 6524 N N . ALA B 1 72 ? 13.341 -41.749 -10.499 1.000 18.760 72 ALA B N 1
ATOM 6525 C CA . ALA B 1 72 ? 14.485 -40.836 -10.495 1.000 19.450 72 ALA B CA 1
ATOM 6526 C C . ALA B 1 72 ? 15.093 -40.706 -9.103 1.000 22.690 72 ALA B C 1
ATOM 6527 O O . ALA B 1 72 ? 16.320 -40.652 -8.955 1.000 27.730 72 ALA B O 1
ATOM 6534 N N . ALA B 1 73 ? 14.253 -40.680 -8.069 1.000 20.170 73 ALA B N 1
ATOM 6535 C CA . ALA B 1 73 ? 14.717 -40.603 -6.688 1.000 21.110 73 ALA B CA 1
ATOM 6536 C C . ALA B 1 73 ? 14.854 -41.973 -6.031 1.000 22.990 73 ALA B C 1
ATOM 6537 O O . ALA B 1 73 ? 15.836 -42.226 -5.328 1.000 24.920 73 ALA B O 1
ATOM 6544 N N . SER B 1 74 ? 13.890 -42.869 -6.241 1.000 18.890 74 SER B N 1
ATOM 6545 C CA . SER B 1 74 ? 13.834 -44.126 -5.504 1.000 18.460 74 SER B CA 1
ATOM 6546 C C . SER B 1 74 ? 14.558 -45.280 -6.186 1.000 15.320 74 SER B C 1
ATOM 6547 O O . SER B 1 74 ? 15.007 -46.208 -5.501 1.000 16.160 74 SER B O 1
ATOM 6555 N N . ARG B 1 75 ? 14.682 -45.238 -7.509 1.000 14.570 75 ARG B N 1
ATOM 6556 C CA . ARG B 1 75 ? 15.196 -46.347 -8.309 1.000 13.970 75 ARG B CA 1
ATOM 6557 C C . ARG B 1 75 ? 14.410 -47.647 -8.105 1.000 13.520 75 ARG B C 1
ATOM 6558 O O . ARG B 1 75 ? 14.911 -48.740 -8.388 1.000 12.700 75 ARG B O 1
ATOM 6579 N N . ARG B 1 76 ? 13.162 -47.541 -7.659 1.000 12.310 76 ARG B N 1
ATOM 6580 C CA . ARG B 1 76 ? 12.327 -48.716 -7.444 1.000 12.600 76 ARG B CA 1
ATOM 6581 C C . ARG B 1 76 ? 11.801 -49.247 -8.775 1.000 10.460 76 ARG B C 1
ATOM 6582 O O . ARG B 1 76 ? 11.300 -48.483 -9.610 1.000 11.630 76 ARG B O 1
ATOM 6603 N N . VAL B 1 77 ? 11.918 -50.560 -8.972 1.000 10.040 77 VAL B N 1
ATOM 6604 C CA . VAL B 1 77 ? 11.418 -51.237 -10.167 1.000 10.330 77 VAL B CA 1
ATOM 6605 C C . VAL B 1 77 ? 10.497 -52.365 -9.731 1.000 10.220 77 VAL B C 1
ATOM 6606 O O . VAL B 1 77 ? 10.900 -53.226 -8.937 1.000 10.530 77 VAL B O 1
ATOM 6619 N N . TYR B 1 78 ? 9.270 -52.365 -10.256 1.000 8.710 78 TYR B N 1
ATOM 6620 C CA . TYR B 1 78 ? 8.320 -53.453 -10.058 1.000 8.760 78 TYR B CA 1
ATOM 6621 C C . TYR B 1 78 ? 8.463 -54.492 -11.165 1.000 8.450 78 TYR B C 1
ATOM 6622 O O . TYR B 1 78 ? 8.725 -54.157 -12.333 1.000 9.360 78 TYR B O 1
ATOM 6640 N N . LEU B 1 79 ? 8.265 -55.763 -10.801 1.000 9.500 79 LEU B N 1
ATOM 6641 C CA . LEU B 1 79 ? 8.202 -56.853 -11.770 1.000 9.630 79 LEU B CA 1
ATOM 6642 C C . LEU B 1 79 ? 6.987 -57.713 -11.479 1.000 9.310 79 LEU B C 1
ATOM 6643 O O . LEU B 1 79 ? 6.655 -57.955 -10.316 1.000 10.780 79 LEU B O 1
ATOM 6659 N N . SER B 1 80 ? 6.330 -58.184 -12.526 1.000 9.630 80 SER B N 1
ATOM 6660 C CA . SER B 1 80 ? 5.382 -59.278 -12.384 1.000 8.460 80 SER B CA 1
ATOM 6661 C C . SER B 1 80 ? 5.958 -60.532 -13.027 1.000 9.660 80 SER B C 1
ATOM 6662 O O . SER B 1 80 ? 6.791 -60.457 -13.931 1.000 10.000 80 SER B O 1
ATOM 6670 N N . PHE B 1 81 ? 5.521 -61.695 -12.546 1.000 9.690 81 PHE B N 1
ATOM 6671 C CA . PHE B 1 81 ? 6.101 -62.952 -13.011 1.000 9.270 81 PHE B CA 1
ATOM 6672 C C . PHE B 1 81 ? 5.216 -64.116 -12.611 1.000 9.830 81 PHE B C 1
ATOM 6673 O O . PHE B 1 81 ? 4.400 -64.012 -11.692 1.000 11.380 81 PHE B O 1
ATOM 6690 N N . ALA B 1 82 ? 5.399 -65.229 -13.310 1.000 10.570 82 ALA B N 1
ATOM 6691 C CA . ALA B 1 82 ? 4.783 -66.484 -12.908 1.000 11.040 82 ALA B CA 1
ATOM 6692 C C . ALA B 1 82 ? 5.672 -67.124 -11.854 1.000 12.420 82 ALA B C 1
ATOM 6693 O O . ALA B 1 82 ? 6.856 -67.369 -12.101 1.000 12.410 82 ALA B O 1
ATOM 6700 N N . GLU B 1 83 ? 5.115 -67.374 -10.678 1.000 12.340 83 GLU B N 1
ATOM 6701 C CA . GLU B 1 83 ? 5.877 -67.892 -9.556 1.000 13.530 83 GLU B CA 1
ATOM 6702 C C . GLU B 1 83 ? 5.471 -69.328 -9.280 1.000 13.030 83 GLU B C 1
ATOM 6703 O O . GLU B 1 83 ? 4.281 -69.607 -9.095 1.000 15.030 83 GLU B O 1
ATOM 6715 N N . PRO B 1 84 ? 6.430 -70.249 -9.212 1.000 16.030 84 PRO B N 1
ATOM 6716 C CA . PRO B 1 84 ? 6.094 -71.651 -8.948 1.000 18.970 84 PRO B CA 1
ATOM 6717 C C . PRO B 1 84 ? 5.475 -71.827 -7.574 1.000 19.200 84 PRO B C 1
ATOM 6718 O O . PRO B 1 84 ? 5.764 -71.084 -6.635 1.000 19.260 84 PRO B O 1
ATOM 6729 N N . GLY B 1 85 ? 4.605 -72.826 -7.471 1.000 20.900 85 GLY B N 1
ATOM 6730 C CA . GLY B 1 85 ? 4.064 -73.238 -6.193 1.000 24.610 85 GLY B CA 1
ATOM 6731 C C . GLY B 1 85 ? 4.339 -74.708 -5.961 1.000 33.620 85 GLY B C 1
ATOM 6732 O O . GLY B 1 85 ? 5.331 -75.242 -6.466 1.000 37.610 85 GLY B O 1
ATOM 6736 N N . GLU B 1 86 ? 3.472 -75.377 -5.213 1.000 41.000 86 GLU B N 1
ATOM 6737 C CA . GLU B 1 86 ? 3.625 -76.803 -4.982 1.000 37.150 86 GLU B CA 1
ATOM 6738 C C . GLU B 1 86 ? 2.847 -77.594 -6.029 1.000 40.460 86 GLU B C 1
ATOM 6739 O O . GLU B 1 86 ? 1.949 -77.076 -6.700 1.000 40.090 86 GLU B O 1
ATOM 6745 N N . GLY B 1 87 ? 3.216 -78.865 -6.170 1.000 36.070 87 GLY B N 1
ATOM 6746 C CA . GLY B 1 87 ? 2.521 -79.745 -7.091 1.000 36.210 87 GLY B CA 1
ATOM 6747 C C . GLY B 1 87 ? 2.633 -79.360 -8.546 1.000 37.110 87 GLY B C 1
ATOM 6748 O O . GLY B 1 87 ? 1.803 -79.781 -9.354 1.000 42.870 87 GLY B O 1
ATOM 6752 N N . GLY B 1 88 ? 3.638 -78.567 -8.909 1.000 32.190 88 GLY B N 1
ATOM 6753 C CA . GLY B 1 88 ? 3.821 -78.189 -10.294 1.000 33.560 88 GLY B CA 1
ATOM 6754 C C . GLY B 1 88 ? 2.925 -77.073 -10.777 1.000 27.270 88 GLY B C 1
ATOM 6755 O O . GLY B 1 88 ? 2.908 -76.792 -11.982 1.000 29.570 88 GLY B O 1
ATOM 6759 N N . LYS B 1 89 ? 2.176 -76.436 -9.884 1.000 27.400 89 LYS B N 1
ATOM 6760 C CA . LYS B 1 89 ? 1.315 -75.328 -10.261 1.000 26.070 89 LYS B CA 1
ATOM 6761 C C . LYS B 1 89 ? 2.051 -73.999 -10.090 1.000 24.790 89 LYS B C 1
ATOM 6762 O O . LYS B 1 89 ? 3.178 -73.938 -9.589 1.000 26.350 89 LYS B O 1
ATOM 6781 N N . ALA B 1 90 ? 1.400 -72.924 -10.531 1.000 17.270 90 ALA B N 1
ATOM 6782 C CA . ALA B 1 90 ? 1.995 -71.597 -10.488 1.000 16.570 90 ALA B CA 1
ATOM 6783 C C . ALA B 1 90 ? 0.890 -70.551 -10.437 1.000 14.300 90 ALA B C 1
ATOM 6784 O O . ALA B 1 90 ? -0.274 -70.830 -10.727 1.000 14.540 90 ALA B O 1
ATOM 6791 N N . GLY B 1 91 ? 1.273 -69.333 -10.054 1.000 13.650 91 GLY B N 1
ATOM 6792 C CA . GLY B 1 91 ? 0.369 -68.200 -10.090 1.000 14.880 91 GLY B CA 1
ATOM 6793 C C . GLY B 1 91 ? 1.177 -66.935 -10.264 1.000 11.830 91 GLY B C 1
ATOM 6794 O O . GLY B 1 91 ? 2.392 -66.922 -10.071 1.000 11.670 91 GLY B O 1
ATOM 6798 N N . THR B 1 92 ? 0.489 -65.857 -10.613 1.000 12.230 92 THR B N 1
ATOM 6799 C CA . THR B 1 92 ? 1.165 -64.587 -10.834 1.000 10.960 92 THR B CA 1
ATOM 6800 C C . THR B 1 92 ? 1.588 -63.972 -9.504 1.000 10.670 92 THR B C 1
ATOM 6801 O O . THR B 1 92 ? 0.912 -64.124 -8.481 1.000 11.980 92 THR B O 1
ATOM 6812 N N . ALA B 1 93 ? 2.736 -63.303 -9.519 1.000 10.540 93 ALA B N 1
ATOM 6813 C CA . ALA B 1 93 ? 3.236 -62.571 -8.363 1.000 10.140 93 ALA B CA 1
ATOM 6814 C C . ALA B 1 93 ? 3.785 -61.236 -8.843 1.000 9.660 93 ALA B C 1
ATOM 6815 O O . ALA B 1 93 ? 4.168 -61.079 -10.008 1.000 10.030 93 ALA B O 1
ATOM 6822 N N . VAL B 1 94 ? 3.811 -60.264 -7.939 1.000 10.140 94 VAL B N 1
ATOM 6823 C CA . VAL B 1 94 ? 4.315 -58.928 -8.222 1.000 9.810 94 VAL B CA 1
ATOM 6824 C C . VAL B 1 94 ? 5.208 -58.533 -7.067 1.000 9.190 94 VAL B C 1
ATOM 6825 O O . VAL B 1 94 ? 4.874 -58.790 -5.901 1.000 9.590 94 VAL B O 1
ATOM 6838 N N . GLY B 1 95 ? 6.346 -57.913 -7.372 1.000 9.430 95 GLY B N 1
ATOM 6839 C CA . GLY B 1 95 ? 7.206 -57.413 -6.320 1.000 9.550 95 GLY B CA 1
ATOM 6840 C C . GLY B 1 95 ? 7.996 -56.214 -6.801 1.000 9.090 95 GLY B C 1
ATOM 6841 O O . GLY B 1 95 ? 7.827 -55.758 -7.933 1.000 9.210 95 GLY B O 1
ATOM 6845 N N . TYR B 1 96 ? 8.871 -55.693 -5.938 1.000 10.770 96 TYR B N 1
ATOM 6846 C CA . TYR B 1 96 ? 9.754 -54.605 -6.342 1.000 10.550 96 TYR B CA 1
ATOM 6847 C C . TYR B 1 96 ? 11.118 -54.762 -5.694 1.000 9.730 96 TYR B C 1
ATOM 6848 O O . TYR B 1 96 ? 11.262 -55.378 -4.635 1.000 10.930 96 TYR B O 1
ATOM 6866 N N . GLY B 1 97 ? 12.115 -54.180 -6.361 1.000 10.040 97 GLY B N 1
ATOM 6867 C CA . GLY B 1 97 ? 13.447 -54.025 -5.815 1.000 10.700 97 GLY B CA 1
ATOM 6868 C C . GLY B 1 97 ? 13.997 -52.675 -6.228 1.000 11.510 97 GLY B C 1
ATOM 6869 O O . GLY B 1 97 ? 13.320 -51.892 -6.895 1.000 12.690 97 GLY B O 1
ATOM 6873 N N . ARG B 1 98 ? 15.240 -52.414 -5.833 1.000 11.680 98 ARG B N 1
ATOM 6874 C CA . ARG B 1 98 ? 15.899 -51.163 -6.183 1.000 12.300 98 ARG B CA 1
ATOM 6875 C C . ARG B 1 98 ? 16.984 -51.446 -7.209 1.000 13.320 98 ARG B C 1
ATOM 6876 O O . ARG B 1 98 ? 17.850 -52.295 -6.983 1.000 13.350 98 ARG B O 1
ATOM 6897 N N . LEU B 1 99 ? 16.936 -50.752 -8.345 1.000 13.330 99 LEU B N 1
ATOM 6898 C CA . LEU B 1 99 ? 17.990 -50.928 -9.332 1.000 14.570 99 LEU B CA 1
ATOM 6899 C C . LEU B 1 99 ? 19.254 -50.227 -8.849 1.000 15.310 99 LEU B C 1
ATOM 6900 O O . LEU B 1 99 ? 19.220 -49.048 -8.485 1.000 14.990 99 LEU B O 1
ATOM 6916 N N . SER B 1 100 ? 20.361 -50.963 -8.837 1.000 14.440 100 SER B N 1
ATOM 6917 C CA . SER B 1 100 ? 21.626 -50.427 -8.352 1.000 14.100 100 SER B CA 1
ATOM 6918 C C . SER B 1 100 ? 22.057 -49.238 -9.202 1.000 15.620 100 SER B C 1
ATOM 6919 O O . SER B 1 100 ? 21.662 -49.091 -10.364 1.000 15.620 100 SER B O 1
ATOM 6927 N N A ASP B 1 101 ? 22.907 -48.389 -8.620 0.280 18.570 101 ASP B N 1
ATOM 6928 N N B ASP B 1 101 ? 22.904 -48.392 -8.602 0.720 18.500 101 ASP B N 1
ATOM 6929 C CA A ASP B 1 101 ? 23.291 -47.158 -9.306 0.280 20.050 101 ASP B CA 1
ATOM 6930 C CA B ASP B 1 101 ? 23.342 -47.170 -9.268 0.720 20.080 101 ASP B CA 1
ATOM 6931 C C A ASP B 1 101 ? 24.109 -47.408 -10.568 0.280 19.770 101 ASP B C 1
ATOM 6932 C C B ASP B 1 101 ? 24.021 -47.459 -10.599 0.720 19.710 101 ASP B C 1
ATOM 6933 O O A ASP B 1 101 ? 24.170 -46.527 -11.430 0.280 22.120 101 ASP B O 1
ATOM 6934 O O B ASP B 1 101 ? 23.898 -46.667 -11.539 0.720 22.350 101 ASP B O 1
ATOM 6951 N N . ASP B 1 102 ? 24.735 -48.576 -10.701 1.000 18.780 102 ASP B N 1
ATOM 6952 C CA . ASP B 1 102 ? 25.427 -48.944 -11.931 1.000 20.270 102 ASP B CA 1
ATOM 6953 C C . ASP B 1 102 ? 24.552 -49.744 -12.896 1.000 21.110 102 ASP B C 1
ATOM 6954 O O . ASP B 1 102 ? 25.057 -50.213 -13.921 1.000 20.910 102 ASP B O 1
ATOM 6963 N N . ASP B 1 103 ? 23.265 -49.919 -12.578 1.000 16.520 103 ASP B N 1
ATOM 6964 C CA . ASP B 1 103 ? 22.256 -50.567 -13.419 1.000 15.360 103 ASP B CA 1
ATOM 6965 C C . ASP B 1 103 ? 22.406 -52.080 -13.513 1.000 16.650 103 ASP B C 1
ATOM 6966 O O . ASP B 1 103 ? 21.660 -52.718 -14.261 1.000 17.840 103 ASP B O 1
ATOM 6975 N N . ALA B 1 104 ? 23.333 -52.687 -12.771 1.000 14.720 104 ALA B N 1
ATOM 6976 C CA . ALA B 1 104 ? 23.647 -54.092 -12.997 1.000 14.920 104 ALA B CA 1
ATOM 6977 C C . ALA B 1 104 ? 22.909 -55.063 -12.080 1.000 12.740 104 ALA B C 1
ATOM 6978 O O . ALA B 1 104 ? 22.874 -56.262 -12.382 1.000 13.820 104 ALA B O 1
ATOM 6985 N N . ARG B 1 105 ? 22.332 -54.587 -10.974 1.000 13.470 105 ARG B N 1
ATOM 6986 C CA . ARG B 1 105 ? 21.757 -55.461 -9.962 1.000 14.960 105 ARG B CA 1
ATOM 6987 C C . ARG B 1 105 ? 20.437 -54.894 -9.460 1.000 13.840 105 ARG B C 1
ATOM 6988 O O . ARG B 1 105 ? 20.318 -53.694 -9.204 1.000 15.920 105 ARG B O 1
ATOM 7009 N N . LEU B 1 106 ? 19.444 -55.768 -9.323 1.000 13.030 106 LEU B N 1
ATOM 7010 C CA . LEU B 1 106 ? 18.198 -55.429 -8.647 1.000 14.650 106 LEU B CA 1
ATOM 7011 C C . LEU B 1 106 ? 18.338 -55.840 -7.184 1.000 13.350 106 LEU B C 1
ATOM 7012 O O . LEU B 1 106 ? 18.534 -57.022 -6.891 1.000 16.040 106 LEU B O 1
ATOM 7028 N N . GLU B 1 107 ? 18.256 -54.869 -6.277 1.000 11.840 107 GLU B N 1
ATOM 7029 C CA . GLU B 1 107 ? 18.580 -55.076 -4.866 1.000 15.100 107 GLU B CA 1
ATOM 7030 C C . GLU B 1 107 ? 17.340 -55.442 -4.057 1.000 12.550 107 GLU B C 1
ATOM 7031 O O . GLU B 1 107 ? 16.302 -54.783 -4.162 1.000 14.450 107 GLU B O 1
ATOM 7043 N N . ASN B 1 108 ? 17.467 -56.482 -3.232 1.000 13.240 108 ASN B N 1
ATOM 7044 C CA . ASN B 1 108 ? 16.472 -56.837 -2.214 1.000 13.220 108 ASN B CA 1
ATOM 7045 C C . ASN B 1 108 ? 15.059 -56.952 -2.782 1.000 11.300 108 ASN B C 1
ATOM 7046 O O . ASN B 1 108 ? 14.100 -56.399 -2.237 1.000 12.930 108 ASN B O 1
ATOM 7057 N N . PHE B 1 109 ? 14.923 -57.693 -3.878 1.000 11.290 109 PHE B N 1
ATOM 7058 C CA . PHE B 1 109 ? 13.594 -57.896 -4.438 1.000 9.720 109 PHE B CA 1
ATOM 7059 C C . PHE B 1 109 ? 12.659 -58.489 -3.388 1.000 11.520 109 PHE B C 1
ATOM 7060 O O . PHE B 1 109 ? 13.009 -59.447 -2.684 1.000 13.530 109 PHE B O 1
ATOM 7077 N N . LYS B 1 110 ? 11.455 -57.924 -3.305 1.000 10.540 110 LYS B N 1
ATOM 7078 C CA . LYS B 1 110 ? 10.463 -58.297 -2.305 1.000 12.090 110 LYS B CA 1
ATOM 7079 C C . LYS B 1 110 ? 9.121 -58.468 -3.004 1.000 11.420 110 LYS B C 1
ATOM 7080 O O . LYS B 1 110 ? 8.695 -57.574 -3.741 1.000 11.710 110 LYS B O 1
ATOM 7099 N N . VAL B 1 111 ? 8.470 -59.610 -2.786 1.000 10.970 111 VAL B N 1
ATOM 7100 C CA . VAL B 1 111 ? 7.136 -59.866 -3.329 1.000 10.790 111 VAL B CA 1
ATOM 7101 C C . VAL B 1 111 ? 6.109 -59.123 -2.486 1.000 11.000 111 VAL B C 1
ATOM 7102 O O . VAL B 1 111 ? 6.110 -59.231 -1.253 1.000 12.180 111 VAL B O 1
ATOM 7115 N N . ILE B 1 112 ? 5.226 -58.369 -3.144 1.000 10.640 112 ILE B N 1
ATOM 7116 C CA . ILE B 1 112 ? 4.178 -57.601 -2.474 1.000 11.300 112 ILE B CA 1
ATOM 7117 C C . ILE B 1 112 ? 2.781 -58.131 -2.746 1.000 10.630 112 ILE B C 1
ATOM 7118 O O . ILE B 1 112 ? 1.827 -57.694 -2.077 1.000 12.160 112 ILE B O 1
ATOM 7134 N N . PHE B 1 113 ? 2.618 -59.026 -3.715 1.000 9.830 113 PHE B N 1
ATOM 7135 C CA . PHE B 1 113 ? 1.307 -59.569 -4.022 1.000 9.870 113 PHE B CA 1
ATOM 7136 C C . PHE B 1 113 ? 1.487 -60.925 -4.669 1.000 9.240 113 PHE B C 1
ATOM 7137 O O . PHE B 1 113 ? 2.333 -61.079 -5.555 1.000 10.570 113 PHE B O 1
ATOM 7154 N N . ARG B 1 114 ? 0.660 -61.892 -4.265 1.000 11.050 114 ARG B N 1
ATOM 7155 C CA . ARG B 1 114 ? 0.624 -63.209 -4.882 1.000 11.190 114 ARG B CA 1
ATOM 7156 C C . ARG B 1 114 ? -0.807 -63.592 -5.207 1.000 11.760 114 ARG B C 1
ATOM 7157 O O . ARG B 1 114 ? -1.689 -63.531 -4.345 1.000 13.460 114 ARG B O 1
ATOM 7178 N N . GLN B 1 115 ? -1.029 -63.995 -6.446 1.000 10.580 115 GLN B N 1
ATOM 7179 C CA . GLN B 1 115 ? -2.291 -64.615 -6.807 1.000 11.410 115 GLN B CA 1
ATOM 7180 C C . GLN B 1 115 ? -2.460 -65.909 -6.019 1.000 14.590 115 GLN B C 1
ATOM 7181 O O . GLN B 1 115 ? -1.579 -66.774 -6.029 1.000 15.450 115 GLN B O 1
ATOM 7195 N N . GLN B 1 116 ? -3.593 -66.035 -5.327 1.000 14.750 116 GLN B N 1
ATOM 7196 C CA . GLN B 1 116 ? -3.908 -67.240 -4.574 1.000 15.470 116 GLN B CA 1
ATOM 7197 C C . GLN B 1 116 ? -5.351 -67.637 -4.851 1.000 16.250 116 GLN B C 1
ATOM 7198 O O . GLN B 1 116 ? -6.223 -66.768 -4.958 1.000 16.660 116 GLN B O 1
ATOM 7212 N N . PRO B 1 117 ? -5.633 -68.938 -5.011 1.000 15.680 117 PRO B N 1
ATOM 7213 C CA . PRO B 1 117 ? -4.658 -70.035 -5.027 1.000 16.810 117 PRO B CA 1
ATOM 7214 C C . PRO B 1 117 ? -3.804 -70.032 -6.294 1.000 17.140 117 PRO B C 1
ATOM 7215 O O . PRO B 1 117 ? -4.060 -69.242 -7.198 1.000 16.750 117 PRO B O 1
ATOM 7226 N N . LYS B 1 118 ? -2.789 -70.888 -6.358 1.000 16.440 118 LYS B N 1
ATOM 7227 C CA . LYS B 1 118 ? -1.973 -71.036 -7.559 1.000 14.940 118 LYS B CA 1
ATOM 7228 C C . LYS B 1 118 ? -2.539 -72.200 -8.362 1.000 15.780 118 LYS B C 1
ATOM 7229 O O . LYS B 1 118 ? -2.417 -73.359 -7.953 1.000 21.250 118 LYS B O 1
ATOM 7248 N N . LEU B 1 119 ? -3.161 -71.900 -9.503 1.000 15.140 119 LEU B N 1
ATOM 7249 C CA . LEU B 1 119 ? -3.873 -72.923 -10.262 1.000 16.720 119 LEU B CA 1
ATOM 7250 C C . LEU B 1 119 ? -3.344 -73.131 -11.671 1.000 15.850 119 LEU B C 1
ATOM 7251 O O . LEU B 1 119 ? -3.860 -73.993 -12.388 1.000 17.950 119 LEU B O 1
ATOM 7267 N N . SER B 1 120 ? -2.346 -72.365 -12.107 1.000 15.100 120 SER B N 1
ATOM 7268 C CA . SER B 1 120 ? -1.927 -72.465 -13.494 1.000 15.880 120 SER B CA 1
ATOM 7269 C C . SER B 1 120 ? -0.934 -73.607 -13.675 1.000 16.400 120 SER B C 1
ATOM 7270 O O . SER B 1 120 ? -0.104 -73.882 -12.799 1.000 18.700 120 SER B O 1
ATOM 7278 N N . VAL B 1 121 ? -1.030 -74.275 -14.818 1.000 16.130 121 VAL B N 1
ATOM 7279 C CA . VAL B 1 121 ? -0.012 -75.211 -15.272 1.000 18.180 121 VAL B CA 1
ATOM 7280 C C . VAL B 1 121 ? 0.698 -74.685 -16.517 1.000 21.480 121 VAL B C 1
ATOM 7281 O O . VAL B 1 121 ? 1.316 -75.451 -17.257 1.000 23.130 121 VAL B O 1
ATOM 7294 N N . GLY B 1 122 ? 0.599 -73.379 -16.762 1.000 18.820 122 GLY B N 1
ATOM 7295 C CA . GLY B 1 122 ? 1.293 -72.761 -17.869 1.000 17.390 122 GLY B CA 1
ATOM 7296 C C . GLY B 1 122 ? 0.534 -71.654 -18.575 1.000 15.800 122 GLY B C 1
ATOM 7297 O O . GLY B 1 122 ? 1.131 -70.891 -19.337 1.000 18.340 122 GLY B O 1
ATOM 7301 N N . ASN B 1 123 ? -0.773 -71.545 -18.345 1.000 16.520 123 ASN B N 1
ATOM 7302 C CA . ASN B 1 123 ? -1.596 -70.591 -19.078 1.000 17.280 123 ASN B CA 1
ATOM 7303 C C . ASN B 1 123 ? -2.262 -69.573 -18.155 1.000 14.950 123 ASN B C 1
ATOM 7304 O O . ASN B 1 123 ? -2.527 -69.841 -16.977 1.000 16.450 123 ASN B O 1
ATOM 7315 N N . HIS B 1 124 ? -2.540 -68.403 -18.736 1.000 14.220 124 HIS B N 1
ATOM 7316 C CA . HIS B 1 124 ? -3.436 -67.379 -18.197 1.000 11.200 124 HIS B CA 1
ATOM 7317 C C . HIS B 1 124 ? -2.981 -66.773 -16.879 1.000 11.950 124 HIS B C 1
ATOM 7318 O O . HIS B 1 124 ? -3.694 -66.825 -15.870 1.000 12.800 124 HIS B O 1
ATOM 7333 N N . PHE B 1 125 ? -1.798 -66.160 -16.904 1.000 11.240 125 PHE B N 1
ATOM 7334 C CA . PHE B 1 125 ? -1.289 -65.416 -15.768 1.000 10.960 125 PHE B CA 1
ATOM 7335 C C . PHE B 1 125 ? -1.732 -63.961 -15.784 1.000 10.760 125 PHE B C 1
ATOM 7336 O O . PHE B 1 125 ? -1.717 -63.308 -14.735 1.000 12.280 125 PHE B O 1
ATOM 7353 N N . GLY B 1 126 ? -2.163 -63.450 -16.935 1.000 10.810 126 GLY B N 1
ATOM 7354 C CA . GLY B 1 126 ? -2.296 -62.005 -17.067 1.000 11.230 126 GLY B CA 1
ATOM 7355 C C . GLY B 1 126 ? -0.915 -61.387 -16.961 1.000 12.240 126 GLY B C 1
ATOM 7356 O O . GLY B 1 126 ? 0.015 -61.769 -17.680 1.000 14.730 126 GLY B O 1
ATOM 7360 N N . GLY B 1 127 ? -0.752 -60.452 -16.035 1.000 11.830 127 GLY B N 1
ATOM 7361 C CA . GLY B 1 127 ? 0.563 -59.949 -15.674 1.000 12.900 127 GLY B CA 1
ATOM 7362 C C . GLY B 1 127 ? 0.790 -58.477 -15.936 1.000 11.910 127 GLY B C 1
ATOM 7363 O O . GLY B 1 127 ? 1.795 -57.935 -15.453 1.000 11.170 127 GLY B O 1
ATOM 7367 N N . LYS B 1 128 ? -0.055 -57.798 -16.705 1.000 10.510 128 LYS B N 1
ATOM 7368 C CA . LYS B 1 128 ? 0.163 -56.376 -16.938 1.000 9.380 128 LYS B CA 1
ATOM 7369 C C . LYS B 1 128 ? -0.087 -55.554 -15.672 1.000 9.820 128 LYS B C 1
ATOM 7370 O O . LYS B 1 128 ? -0.922 -55.900 -14.828 1.000 11.470 128 LYS B O 1
ATOM 7389 N N . LEU B 1 129 ? 0.654 -54.448 -15.560 1.000 9.520 129 LEU B N 1
ATOM 7390 C CA . LEU B 1 129 ? 0.618 -53.525 -14.433 1.000 8.740 129 LEU B CA 1
ATOM 7391 C C . LEU B 1 129 ? 0.421 -52.110 -14.958 1.000 9.240 129 LEU B C 1
ATOM 7392 O O . LEU B 1 129 ? 0.883 -51.777 -16.054 1.000 10.320 129 LEU B O 1
ATOM 7408 N N . ALA B 1 130 ? -0.268 -51.266 -14.183 1.000 9.620 130 ALA B N 1
ATOM 7409 C CA . ALA B 1 130 ? -0.381 -49.854 -14.542 1.000 10.010 130 ALA B CA 1
ATOM 7410 C C . ALA B 1 130 ? -0.716 -49.029 -13.312 1.000 9.460 130 ALA B C 1
ATOM 7411 O O . ALA B 1 130 ? -1.514 -49.455 -12.470 1.000 11.320 130 ALA B O 1
ATOM 7418 N N . PHE B 1 131 ? -0.124 -47.844 -13.220 1.000 8.650 131 PHE B N 1
ATOM 7419 C CA . PHE B 1 131 ? -0.515 -46.870 -12.207 1.000 9.450 131 PHE B CA 1
ATOM 7420 C C . PHE B 1 131 ? -1.620 -45.956 -12.738 1.000 10.970 131 PHE B C 1
ATOM 7421 O O . PHE B 1 131 ? -1.681 -45.654 -13.937 1.000 12.590 131 PHE B O 1
ATOM 7438 N N . ASP B 1 132 ? -2.493 -45.501 -11.841 1.000 10.560 132 ASP B N 1
ATOM 7439 C CA . ASP B 1 132 ? -3.491 -44.498 -12.198 1.000 11.710 132 ASP B CA 1
ATOM 7440 C C . ASP B 1 132 ? -2.977 -43.103 -11.833 1.000 9.790 132 ASP B C 1
ATOM 7441 O O . ASP B 1 132 ? -1.827 -42.936 -11.420 1.000 12.280 132 ASP B O 1
ATOM 7450 N N . ARG B 1 133 ? -3.833 -42.083 -11.992 1.000 11.330 133 ARG B N 1
ATOM 7451 C CA . ARG B 1 133 ? -3.406 -40.706 -11.732 1.000 13.190 133 ARG B CA 1
ATOM 7452 C C . ARG B 1 133 ? -3.021 -40.483 -10.275 1.000 14.560 133 ARG B C 1
ATOM 7453 O O . ARG B 1 133 ? -2.152 -39.649 -9.985 1.000 18.530 133 ARG B O 1
ATOM 7474 N N . GLN B 1 134 ? -3.656 -41.196 -9.350 1.000 13.340 134 GLN B N 1
ATOM 7475 C CA . GLN B 1 134 ? -3.393 -41.040 -7.927 1.000 15.030 134 GLN B CA 1
ATOM 7476 C C . GLN B 1 134 ? -2.295 -41.967 -7.442 1.000 17.080 134 GLN B C 1
ATOM 7477 O O . GLN B 1 134 ? -1.987 -41.968 -6.246 1.000 19.020 134 GLN B O 1
ATOM 7491 N N . GLY B 1 135 ? -1.707 -42.754 -8.333 1.000 14.570 135 GLY B N 1
ATOM 7492 C CA . GLY B 1 135 ? -0.592 -43.598 -7.987 1.000 14.040 135 GLY B CA 1
ATOM 7493 C C . GLY B 1 135 ? -0.958 -44.956 -7.439 1.000 12.410 135 GLY B C 1
ATOM 7494 O O . GLY B 1 135 ? -0.072 -45.647 -6.920 1.000 14.100 135 GLY B O 1
ATOM 7498 N N . TYR B 1 136 ? -2.221 -45.361 -7.518 1.000 10.980 136 TYR B N 1
ATOM 7499 C CA . TYR B 1 136 ? -2.553 -46.738 -7.184 1.000 10.090 136 TYR B CA 1
ATOM 7500 C C . TYR B 1 136 ? -2.017 -47.678 -8.256 1.000 10.550 136 TYR B C 1
ATOM 7501 O O . TYR B 1 136 ? -1.934 -47.325 -9.444 1.000 11.080 136 TYR B O 1
ATOM 7519 N N . LEU B 1 137 ? -1.682 -48.899 -7.833 1.000 10.070 137 LEU B N 1
ATOM 7520 C CA . LEU B 1 137 ? -1.164 -49.939 -8.710 1.000 9.910 137 LEU B CA 1
ATOM 7521 C C . LEU B 1 137 ? -2.285 -50.899 -9.092 1.000 9.770 137 LEU B C 1
ATOM 7522 O O . LEU B 1 137 ? -2.880 -51.556 -8.225 1.000 10.460 137 LEU B O 1
ATOM 7538 N N . PHE B 1 138 ? -2.554 -50.998 -10.390 1.000 8.510 138 PHE B N 1
ATOM 7539 C CA . PHE B 1 138 ? -3.501 -51.963 -10.933 1.000 9.950 138 PHE B CA 1
ATOM 7540 C C . PHE B 1 138 ? -2.755 -53.173 -11.484 1.000 8.850 138 PHE B C 1
ATOM 7541 O O . PHE B 1 138 ? -1.719 -53.036 -12.149 1.000 9.860 138 PHE B O 1
ATOM 7558 N N . ILE B 1 139 ? -3.269 -54.362 -11.171 1.000 9.120 139 ILE B N 1
ATOM 7559 C CA . ILE B 1 139 ? -2.642 -55.630 -11.524 1.000 9.500 139 ILE B CA 1
ATOM 7560 C C . ILE B 1 139 ? -3.702 -56.484 -12.201 1.000 10.370 139 ILE B C 1
ATOM 7561 O O . ILE B 1 139 ? -4.705 -56.834 -11.571 1.000 11.510 139 ILE B O 1
ATOM 7577 N N . ALA B 1 140 ? -3.484 -56.838 -13.467 1.000 10.470 140 ALA B N 1
ATOM 7578 C CA . ALA B 1 140 ? -4.475 -57.594 -14.231 1.000 10.680 140 ALA B CA 1
ATOM 7579 C C . ALA B 1 140 ? -4.099 -59.076 -14.217 1.000 12.090 140 ALA B C 1
ATOM 7580 O O . ALA B 1 140 ? -2.988 -59.442 -14.619 1.000 16.230 140 ALA B O 1
ATOM 7587 N N . LEU B 1 141 ? -5.017 -59.928 -13.755 1.000 10.180 141 LEU B N 1
ATOM 7588 C CA . LEU B 1 141 ? -4.750 -61.347 -13.537 1.000 11.450 141 LEU B CA 1
ATOM 7589 C C . LEU B 1 141 ? -5.654 -62.209 -14.403 1.000 12.970 141 LEU B C 1
ATOM 7590 O O . LEU B 1 141 ? -6.869 -61.983 -14.464 1.000 13.880 141 LEU B O 1
ATOM 7606 N N . GLY B 1 142 ? -5.055 -63.212 -15.008 1.000 11.410 142 GLY B N 1
ATOM 7607 C CA . GLY B 1 142 ? -5.765 -64.279 -15.737 1.000 11.450 142 GLY B CA 1
ATOM 7608 C C . GLY B 1 142 ? -6.400 -65.269 -14.770 1.000 12.650 142 GLY B C 1
ATOM 7609 O O . GLY B 1 142 ? -6.073 -65.240 -13.612 1.000 12.200 142 GLY B O 1
ATOM 7613 N N . GLU B 1 143 ? -7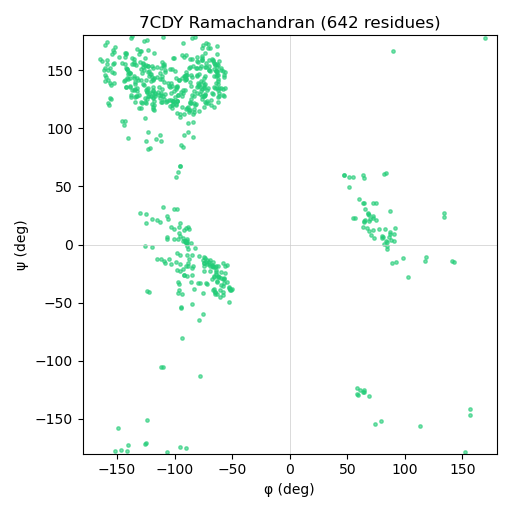.256 -66.143 -15.274 1.000 13.230 143 GLU B N 1
ATOM 7614 C CA . GLU B 1 143 ? -7.924 -67.129 -14.385 1.000 11.500 143 GLU B CA 1
ATOM 7615 C C . GLU B 1 143 ? -7.180 -68.462 -14.412 1.000 13.930 143 GLU B C 1
ATOM 7616 O O . GLU B 1 143 ? -7.770 -69.438 -14.085 1.000 12.980 143 GLU B O 1
ATOM 7628 N N . ASN B 1 144 ? -5.950 -68.490 -14.912 1.000 13.550 144 ASN B N 1
ATOM 7629 C CA . ASN B 1 144 ? -5.032 -69.666 -14.849 1.000 13.550 144 ASN B CA 1
ATOM 7630 C C . ASN B 1 144 ? -5.582 -70.849 -15.639 1.000 15.460 144 ASN B C 1
ATOM 7631 O O . ASN B 1 144 ? -5.146 -71.929 -15.398 1.000 15.660 144 ASN B O 1
ATOM 7642 N N . ASN B 1 145 ? -6.500 -70.569 -16.549 1.000 14.350 145 ASN B N 1
ATOM 7643 C CA . ASN B 1 145 ? -7.181 -71.603 -17.379 1.000 16.040 145 ASN B CA 1
ATOM 7644 C C . ASN B 1 145 ? -8.131 -72.474 -16.545 1.000 16.980 145 ASN B C 1
ATOM 7645 O O . ASN B 1 145 ? -8.438 -73.529 -17.002 1.000 21.950 145 ASN B O 1
ATOM 7656 N N . GLN B 1 146 ? -8.582 -71.996 -15.405 1.000 16.110 146 GLN B N 1
ATOM 7657 C CA . GLN B 1 146 ? -9.638 -72.632 -14.583 1.000 15.260 146 GLN B CA 1
ATOM 7658 C C . GLN B 1 146 ? -10.850 -71.693 -14.679 1.000 14.920 146 GLN B C 1
ATOM 7659 O O . GLN B 1 146 ? -11.053 -70.921 -13.820 1.000 16.140 146 GLN B O 1
ATOM 7673 N N A ARG B 1 147 ? -11.637 -71.804 -15.796 0.510 17.080 147 ARG B N 1
ATOM 7674 N N B ARG B 1 147 ? -11.582 -71.793 -15.790 0.490 17.090 147 ARG B N 1
ATOM 7675 C CA A ARG B 1 147 ? -12.638 -70.800 -16.164 0.510 19.300 147 ARG B CA 1
ATOM 7676 C CA B ARG B 1 147 ? -12.642 -70.826 -16.185 0.490 19.300 147 ARG B CA 1
ATOM 7677 C C A ARG B 1 147 ? -13.574 -70.376 -15.040 0.510 15.970 147 ARG B C 1
ATOM 7678 C C B ARG B 1 147 ? -13.556 -70.388 -15.045 0.490 16.000 147 ARG B C 1
ATOM 7679 O O A ARG B 1 147 ? -13.735 -69.163 -14.834 0.510 16.000 147 ARG B O 1
ATOM 7680 O O B ARG B 1 147 ? -13.746 -69.203 -14.900 0.490 15.990 147 ARG B O 1
ATOM 7721 N N . PRO B 1 148 ? -14.229 -71.280 -14.303 1.000 16.050 148 PRO B N 1
ATOM 7722 C CA . PRO B 1 148 ? -15.207 -70.818 -13.301 1.000 19.440 148 PRO B CA 1
ATOM 7723 C C . PRO B 1 148 ? -14.620 -69.938 -12.213 1.000 16.140 148 PRO B C 1
ATOM 7724 O O . PRO B 1 148 ? -15.361 -69.151 -11.609 1.000 18.000 148 PRO B O 1
ATOM 7735 N N . THR B 1 149 ? -13.312 -70.030 -11.951 1.000 14.160 149 THR B N 1
ATOM 7736 C CA . THR B 1 149 ? -12.733 -69.279 -10.839 1.000 14.070 149 THR B CA 1
ATOM 7737 C C . THR B 1 149 ? -12.764 -67.769 -11.058 1.000 12.690 149 THR B C 1
ATOM 7738 O O . THR B 1 149 ? -12.694 -67.018 -10.078 1.000 14.220 149 THR B O 1
ATOM 7749 N N . ALA B 1 150 ? -12.916 -67.307 -12.305 1.000 14.220 150 ALA B N 1
ATOM 7750 C CA . ALA B 1 150 ? -13.024 -65.869 -12.528 1.000 13.990 150 ALA B CA 1
ATOM 7751 C C . ALA B 1 150 ? -14.252 -65.290 -11.839 1.000 14.510 150 ALA B C 1
ATOM 7752 O O . ALA B 1 150 ? -14.243 -64.121 -11.437 1.000 14.270 150 ALA B O 1
ATOM 7759 N N . GLN B 1 151 ? -15.304 -66.101 -11.660 1.000 15.290 151 GLN B N 1
ATOM 7760 C CA . GLN B 1 151 ? -16.527 -65.663 -10.998 1.000 14.070 151 GLN B CA 1
ATOM 7761 C C . GLN B 1 151 ? -16.493 -65.842 -9.490 1.000 15.850 151 GLN B C 1
ATOM 7762 O O . GLN B 1 151 ? -17.329 -65.254 -8.792 1.000 19.650 151 GLN B O 1
ATOM 7776 N N . GLU B 1 152 ? -15.562 -66.635 -8.970 1.000 15.050 152 GLU B N 1
ATOM 7777 C CA . GLU B 1 152 ? -15.498 -66.903 -7.541 1.000 16.070 152 GLU B CA 1
ATOM 7778 C C . GLU B 1 152 ? -14.838 -65.725 -6.832 1.000 13.150 152 GLU B C 1
ATOM 7779 O O . GLU B 1 152 ? -13.650 -65.440 -7.045 1.000 14.830 152 GLU B O 1
ATOM 7791 N N . THR B 1 153 ? -15.600 -65.043 -5.982 1.000 14.020 153 THR B N 1
ATOM 7792 C CA . THR B 1 153 ? -15.143 -63.799 -5.382 1.000 15.180 153 THR B CA 1
ATOM 7793 C C . THR B 1 153 ? -14.096 -64.009 -4.294 1.000 15.000 153 THR B C 1
ATOM 7794 O O . THR B 1 153 ? -13.481 -63.030 -3.861 1.000 16.030 153 THR B O 1
ATOM 7805 N N . ASP B 1 154 ? -13.872 -65.252 -3.863 1.000 14.350 154 ASP B N 1
ATOM 7806 C CA . ASP B 1 154 ? -12.853 -65.584 -2.877 1.000 14.170 154 ASP B CA 1
ATOM 7807 C C . ASP B 1 154 ? -11.546 -66.065 -3.508 1.000 15.660 154 ASP B C 1
ATOM 7808 O O . ASP B 1 154 ? -10.627 -66.452 -2.779 1.000 17.050 154 ASP B O 1
ATOM 7817 N N . LYS B 1 155 ? -11.433 -66.034 -4.837 1.000 14.800 155 LYS B N 1
ATOM 7818 C CA . LYS B 1 155 ? -10.225 -66.446 -5.544 1.000 15.260 155 LYS B CA 1
ATOM 7819 C C . LYS B 1 155 ? -9.694 -65.290 -6.386 1.000 13.520 155 LYS B C 1
ATOM 7820 O O . LYS B 1 155 ? -10.465 -64.487 -6.917 1.000 15.470 155 LYS B O 1
ATOM 7839 N N . LEU B 1 156 ? -8.368 -65.217 -6.527 1.000 12.130 156 LEU B N 1
ATOM 7840 C CA . LEU B 1 156 ? -7.736 -64.124 -7.267 1.000 12.910 156 LEU B CA 1
ATOM 7841 C C . LEU B 1 156 ? -7.548 -64.426 -8.757 1.000 13.260 156 LEU B C 1
ATOM 7842 O O . LEU B 1 156 ? -6.835 -63.691 -9.455 1.000 16.260 156 LEU B O 1
ATOM 7858 N N . GLN B 1 157 ? -8.210 -65.456 -9.267 1.000 13.370 157 GLN B N 1
ATOM 7859 C CA . GLN B 1 157 ? -8.224 -65.757 -10.690 1.000 13.140 157 GLN B CA 1
ATOM 7860 C C . GLN B 1 157 ? -9.191 -64.838 -11.425 1.000 14.230 157 GLN B C 1
ATOM 7861 O O . GLN B 1 157 ? -10.311 -64.594 -10.964 1.000 14.060 157 GLN B O 1
ATOM 7875 N N . GLY B 1 158 ? -8.763 -64.348 -12.587 1.000 12.050 158 GLY B N 1
ATOM 7876 C CA . GLY B 1 158 ? -9.653 -63.559 -13.429 1.000 14.000 158 GLY B CA 1
ATOM 7877 C C . GLY B 1 158 ? -10.099 -62.260 -12.798 1.000 12.350 158 GLY B C 1
ATOM 7878 O O . GLY B 1 158 ? -11.245 -61.829 -12.994 1.000 12.050 158 GLY B O 1
ATOM 7882 N N . LYS B 1 159 ? -9.219 -61.627 -12.037 1.000 11.950 159 LYS B N 1
ATOM 7883 C CA . LYS B 1 159 ? -9.512 -60.404 -11.317 1.000 11.970 159 LYS B CA 1
ATOM 7884 C C . LYS B 1 159 ? -8.569 -59.310 -11.791 1.000 11.330 159 LYS B C 1
ATOM 7885 O O . LYS B 1 159 ? -7.408 -59.568 -12.127 1.000 13.430 159 LYS B O 1
ATOM 7904 N N . LEU B 1 160 ? -9.062 -58.082 -11.797 1.000 10.720 160 LEU B N 1
ATOM 7905 C CA . LEU B 1 160 ? -8.211 -56.906 -11.790 1.000 10.140 160 LEU B CA 1
ATOM 7906 C C . LEU B 1 160 ? -8.115 -56.459 -10.337 1.000 10.140 160 LEU B C 1
ATOM 7907 O O . LEU B 1 160 ? -9.143 -56.318 -9.663 1.000 12.590 160 LEU B O 1
ATOM 7923 N N . VAL B 1 161 ? -6.891 -56.266 -9.853 1.000 10.400 161 VAL B N 1
ATOM 7924 C CA . VAL B 1 161 ? -6.618 -55.945 -8.457 1.000 9.630 161 VAL B CA 1
ATOM 7925 C C . VAL B 1 161 ? -6.116 -54.509 -8.392 1.000 9.690 161 VAL B C 1
ATOM 7926 O O . VAL B 1 161 ? -5.436 -54.036 -9.313 1.000 10.810 161 VAL B O 1
ATOM 7939 N N . ARG B 1 162 ? -6.475 -53.797 -7.323 1.000 9.630 162 ARG B N 1
ATOM 7940 C CA . ARG B 1 162 ? -5.946 -52.464 -7.059 1.000 10.100 162 ARG B CA 1
ATOM 7941 C C . ARG B 1 162 ? -5.325 -52.452 -5.674 1.000 9.930 162 ARG B C 1
ATOM 7942 O O . ARG B 1 162 ? -5.999 -52.754 -4.678 1.000 11.040 162 ARG B O 1
ATOM 7963 N N . LEU B 1 163 ? -4.044 -52.113 -5.610 1.000 9.860 163 LEU B N 1
ATOM 7964 C CA . LEU B 1 163 ? -3.320 -51.936 -4.356 1.000 9.470 163 LEU B CA 1
ATOM 7965 C C . LEU B 1 163 ? -2.729 -50.535 -4.333 1.000 9.690 163 LEU B C 1
ATOM 7966 O O . LEU B 1 163 ? -2.686 -49.840 -5.354 1.000 11.120 163 LEU B O 1
ATOM 7982 N N . THR B 1 164 ? -2.263 -50.098 -3.163 1.000 11.100 164 THR B N 1
ATOM 7983 C CA . THR B 1 164 ? -1.386 -48.939 -3.163 1.000 11.010 164 THR B CA 1
ATOM 7984 C C . THR B 1 164 ? -0.029 -49.325 -3.750 1.000 11.170 164 THR B C 1
ATOM 7985 O O . THR B 1 164 ? 0.282 -50.502 -3.950 1.000 11.140 164 THR B O 1
ATOM 7996 N N . ALA B 1 165 ? 0.794 -48.304 -4.009 1.000 11.240 165 ALA B N 1
ATOM 7997 C CA . ALA B 1 165 ? 2.142 -48.546 -4.512 1.000 13.230 165 ALA B CA 1
ATOM 7998 C C . ALA B 1 165 ? 2.983 -49.387 -3.556 1.000 12.670 165 ALA B C 1
ATOM 7999 O O . ALA B 1 165 ? 3.944 -50.037 -3.991 1.000 11.870 165 ALA B O 1
ATOM 8006 N N . GLU B 1 166 ? 2.654 -49.391 -2.267 1.000 11.770 166 GLU B N 1
ATOM 8007 C CA . GLU B 1 166 ? 3.381 -50.206 -1.298 1.000 12.070 166 GLU B CA 1
ATOM 8008 C C . GLU B 1 166 ? 2.814 -51.611 -1.169 1.000 13.180 166 GLU B C 1
ATOM 8009 O O . GLU B 1 166 ? 3.372 -52.426 -0.423 1.000 15.190 166 GLU B O 1
ATOM 8021 N N . GLY B 1 167 ? 1.721 -51.915 -1.863 1.000 10.410 167 GLY B N 1
ATOM 8022 C CA . GLY B 1 167 ? 1.094 -53.214 -1.759 1.000 11.820 167 GLY B CA 1
ATOM 8023 C C . GLY B 1 167 ? 0.009 -53.317 -0.706 1.000 10.400 167 GLY B C 1
ATOM 8024 O O . GLY B 1 167 ? -0.378 -54.437 -0.353 1.000 13.890 167 GLY B O 1
ATOM 8028 N N . ALA B 1 168 ? -0.477 -52.196 -0.190 1.000 10.780 168 ALA B N 1
ATOM 8029 C CA . ALA B 1 168 ? -1.565 -52.226 0.778 1.000 10.410 168 ALA B CA 1
ATOM 8030 C C . ALA B 1 168 ? -2.913 -52.311 0.072 1.000 11.460 168 ALA B C 1
ATOM 8031 O O . ALA B 1 168 ? -3.068 -51.881 -1.078 1.000 10.790 168 ALA B O 1
ATOM 8038 N N . VAL B 1 169 ? -3.897 -52.871 0.764 1.000 12.290 169 VAL B N 1
ATOM 8039 C CA . VAL B 1 169 ? -5.272 -52.853 0.264 1.000 12.760 169 VAL B CA 1
ATOM 8040 C C . VAL B 1 169 ? -5.907 -51.517 0.630 1.000 14.040 169 VAL B C 1
ATOM 8041 O O . VAL B 1 169 ? -6.048 -51.214 1.825 1.000 14.810 169 VAL B O 1
ATOM 8054 N N . PRO B 1 170 ? -6.296 -50.688 -0.337 1.000 12.440 170 PRO B N 1
ATOM 8055 C CA . PRO B 1 170 ? -6.928 -49.402 -0.004 1.000 13.930 170 PRO B CA 1
ATOM 8056 C C . PRO B 1 170 ? -8.229 -49.614 0.748 1.000 15.350 170 PRO B C 1
ATOM 8057 O O . PRO B 1 170 ? -8.993 -50.539 0.441 1.000 14.900 170 PRO B O 1
ATOM 8068 N N . PRO B 1 171 ? -8.514 -48.779 1.753 1.000 15.800 171 PRO B N 1
ATOM 8069 C CA . PRO B 1 171 ? -9.734 -48.991 2.553 1.000 17.340 171 PRO B CA 1
ATOM 8070 C C . PRO B 1 171 ? -11.022 -48.766 1.786 1.000 19.230 171 PRO B C 1
ATOM 8071 O O . PRO B 1 171 ? -12.078 -49.233 2.237 1.000 20.180 171 PRO B O 1
ATOM 8082 N N . ASP B 1 172 ? -10.977 -48.086 0.642 1.000 16.120 172 ASP B N 1
ATOM 8083 C CA . ASP B 1 172 ? -12.163 -47.878 -0.178 1.000 17.450 172 ASP B CA 1
ATOM 8084 C C . ASP B 1 172 ? -12.215 -48.792 -1.397 1.000 16.010 172 ASP B C 1
ATOM 8085 O O . ASP B 1 172 ? -13.005 -48.538 -2.312 1.000 17.220 172 ASP B O 1
ATOM 8094 N N . ASN B 1 173 ? -11.401 -49.844 -1.436 1.000 14.500 173 ASN B N 1
ATOM 8095 C CA . ASN B 1 173 ? -11.606 -50.869 -2.445 1.000 13.900 173 ASN B CA 1
ATOM 8096 C C . ASN B 1 173 ? -13.034 -51.408 -2.323 1.000 17.440 173 ASN B C 1
ATOM 8097 O O . ASN B 1 173 ? -13.598 -51.453 -1.222 1.000 15.800 173 ASN B O 1
ATOM 8108 N N . PRO B 1 174 ? -13.640 -51.817 -3.439 1.000 13.870 174 PRO B N 1
ATOM 8109 C CA . PRO B 1 174 ? -15.103 -52.025 -3.462 1.000 13.050 174 PRO B CA 1
ATOM 8110 C C . PRO B 1 174 ? -15.613 -53.132 -2.562 1.000 16.880 174 PRO B C 1
ATOM 8111 O O . PRO B 1 174 ? -16.788 -53.097 -2.168 1.000 17.510 174 PRO B O 1
ATOM 8122 N N . TRP B 1 175 ? -14.794 -54.126 -2.246 1.000 15.920 175 TRP B N 1
ATOM 8123 C CA . TRP B 1 175 ? -15.245 -55.287 -1.493 1.000 15.230 175 TRP B CA 1
ATOM 8124 C C . TRP B 1 175 ? -14.747 -55.304 -0.055 1.000 18.580 175 TRP B C 1
ATOM 8125 O O . TRP B 1 175 ? -14.995 -56.289 0.652 1.000 17.370 175 TRP B O 1
ATOM 8146 N N . VAL B 1 176 ? -14.055 -54.253 0.395 1.000 15.140 176 VAL B N 1
ATOM 8147 C CA . VAL B 1 176 ? -13.517 -54.238 1.753 1.000 17.450 176 VAL B CA 1
ATOM 8148 C C . VAL B 1 176 ? -14.643 -54.423 2.759 1.000 19.430 176 VAL B C 1
ATOM 8149 O O . VAL B 1 176 ? -15.668 -53.729 2.710 1.000 19.520 176 VAL B O 1
ATOM 8162 N N . GLY B 1 177 ? -14.466 -55.382 3.663 1.000 17.930 177 GLY B N 1
ATOM 8163 C CA . GLY B 1 177 ? -15.422 -55.626 4.721 1.000 19.640 177 GLY B CA 1
ATOM 8164 C C . GLY B 1 177 ? -16.588 -56.514 4.356 1.000 25.070 177 GLY B C 1
ATOM 8165 O O . GLY B 1 177 ? -17.463 -56.730 5.203 1.000 26.030 177 GLY B O 1
ATOM 8169 N N . GLN B 1 178 ? -16.637 -57.035 3.132 1.000 19.780 178 GLN B N 1
ATOM 8170 C CA . GLN B 1 178 ? -17.733 -57.883 2.680 1.000 18.890 178 GLN B CA 1
ATOM 8171 C C . GLN B 1 178 ? -17.323 -59.346 2.734 1.000 19.410 178 GLN B C 1
ATOM 8172 O O . GLN B 1 178 ? -16.258 -59.717 2.231 1.000 20.060 178 GLN B O 1
ATOM 8186 N N . ALA B 1 179 ? -18.187 -60.177 3.316 1.000 18.910 179 ALA B N 1
ATOM 8187 C CA . ALA B 1 179 ? -17.863 -61.582 3.526 1.000 24.230 179 ALA B CA 1
ATOM 8188 C C . ALA B 1 179 ? -17.684 -62.321 2.205 1.000 19.110 179 ALA B C 1
ATOM 8189 O O . ALA B 1 179 ? -18.430 -62.109 1.245 1.000 19.910 179 ALA B O 1
ATOM 8196 N N . GLY B 1 180 ? -16.674 -63.193 2.162 1.000 20.610 180 GLY B N 1
ATOM 8197 C CA . GLY B 1 180 ? -16.459 -64.061 1.021 1.000 17.630 180 GLY B CA 1
ATOM 8198 C C . GLY B 1 180 ? -15.935 -63.389 -0.229 1.000 15.560 180 GLY B C 1
ATOM 8199 O O . GLY B 1 180 ? -15.965 -64.002 -1.300 1.000 16.740 180 GLY B O 1
ATOM 8203 N N . LYS B 1 181 ? -15.480 -62.143 -0.126 1.000 14.560 181 LYS B N 1
ATOM 8204 C CA . LYS B 1 181 ? -14.976 -61.375 -1.258 1.000 15.270 181 LYS B CA 1
ATOM 8205 C C . LYS B 1 181 ? -13.556 -60.915 -0.956 1.000 14.380 181 LYS B C 1
ATOM 8206 O O . LYS B 1 181 ? -13.294 -60.374 0.122 1.000 16.830 181 LYS B O 1
ATOM 8225 N N . ARG B 1 182 ? -12.647 -61.127 -1.908 1.000 14.480 182 ARG B N 1
ATOM 8226 C CA . ARG B 1 182 ? -11.245 -60.728 -1.730 1.000 13.660 182 ARG B CA 1
ATOM 8227 C C . ARG B 1 182 ? -11.129 -59.208 -1.703 1.000 14.980 182 ARG B C 1
ATOM 8228 O O . ARG B 1 182 ? -11.544 -58.548 -2.669 1.000 14.780 182 ARG B O 1
ATOM 8249 N N . PRO B 1 183 ? -10.542 -58.612 -0.663 1.000 13.980 183 PRO B N 1
ATOM 8250 C CA . PRO B 1 183 ? -10.480 -57.146 -0.606 1.000 13.230 183 PRO B CA 1
ATOM 8251 C C . PRO B 1 183 ? -9.553 -56.526 -1.641 1.000 13.070 183 PRO B C 1
ATOM 8252 O O . PRO B 1 183 ? -9.679 -55.325 -1.906 1.000 12.260 183 PRO B O 1
ATOM 8263 N N . GLU B 1 184 ? -8.629 -57.298 -2.219 1.000 12.940 184 GLU B N 1
ATOM 8264 C CA . GLU B 1 184 ? -7.722 -56.751 -3.226 1.000 12.410 184 GLU B CA 1
ATOM 8265 C C . GLU B 1 184 ? -8.419 -56.413 -4.537 1.000 11.670 184 GLU B C 1
ATOM 8266 O O . GLU B 1 184 ? -7.846 -55.680 -5.355 1.000 12.030 184 GLU B O 1
ATOM 8278 N N . VAL B 1 185 ? -9.617 -56.931 -4.763 1.000 11.010 185 VAL B N 1
ATOM 8279 C CA . VAL B 1 185 ? -10.211 -56.969 -6.097 1.000 10.570 185 VAL B CA 1
ATOM 8280 C C . VAL B 1 185 ? -10.827 -55.625 -6.458 1.000 11.560 185 VAL B C 1
ATOM 8281 O O . VAL B 1 185 ? -11.520 -54.987 -5.652 1.000 12.910 185 VAL B O 1
ATOM 8294 N N . TRP B 1 186 ? -10.570 -55.192 -7.691 1.000 10.960 186 TRP B N 1
ATOM 8295 C CA . TRP B 1 186 ? -11.250 -54.064 -8.312 1.000 12.180 186 TRP B CA 1
ATOM 8296 C C . TRP B 1 186 ? -12.436 -54.541 -9.141 1.000 11.530 186 TRP B C 1
ATOM 8297 O O . TRP B 1 186 ? -13.566 -54.084 -8.943 1.000 13.050 186 TRP B O 1
ATOM 8318 N N . SER B 1 187 ? -12.200 -55.471 -10.060 1.000 10.140 187 SER B N 1
ATOM 8319 C CA . SER B 1 187 ? -13.256 -56.036 -10.885 1.000 10.910 187 SER B CA 1
ATOM 8320 C C . SER B 1 187 ? -12.980 -57.512 -11.110 1.000 10.720 187 SER B C 1
ATOM 8321 O O . SER B 1 187 ? -11.860 -57.993 -10.895 1.000 10.950 187 SER B O 1
ATOM 8329 N N . TYR B 1 188 ? -14.005 -58.232 -11.571 1.000 12.050 188 TYR B N 1
ATOM 8330 C CA . TYR B 1 188 ? -13.914 -59.679 -11.712 1.000 10.830 188 TYR B CA 1
ATOM 8331 C C . TYR B 1 188 ? -14.554 -60.131 -13.019 1.000 11.400 188 TYR B C 1
ATOM 8332 O O . TYR B 1 188 ? -15.081 -59.328 -13.797 1.000 12.220 188 TYR B O 1
ATOM 8350 N N . GLY B 1 189 ? -14.489 -61.434 -13.263 1.000 11.950 189 GLY B N 1
ATOM 8351 C CA . GLY B 1 189 ? -15.025 -61.971 -14.494 1.000 14.300 189 GLY B CA 1
ATOM 8352 C C . GLY B 1 189 ? -14.182 -61.710 -15.721 1.000 12.430 189 GLY B C 1
ATOM 8353 O O . GLY B 1 189 ? -14.735 -61.500 -16.811 1.000 12.900 189 GLY B O 1
ATOM 8357 N N . HIS B 1 190 ? -12.856 -61.735 -15.561 1.000 11.810 190 HIS B N 1
ATOM 8358 C CA . HIS B 1 190 ? -11.905 -61.542 -16.687 1.000 12.300 190 HIS B CA 1
ATOM 8359 C C . HIS B 1 190 ? -11.264 -62.881 -17.065 1.000 12.190 190 HIS B C 1
ATOM 8360 O O . HIS B 1 190 ? -11.198 -63.749 -16.217 1.000 13.870 190 HIS B O 1
ATOM 8375 N N A ARG B 1 191 ? -10.947 -63.072 -18.341 0.500 12.180 191 ARG B N 1
ATOM 8376 N N B ARG B 1 191 ? -10.944 -63.066 -18.336 0.500 12.180 191 ARG B N 1
ATOM 8377 C CA A ARG B 1 191 ? -10.315 -64.334 -18.796 0.500 12.510 191 ARG B CA 1
ATOM 8378 C CA B ARG B 1 191 ? -10.313 -64.327 -18.785 0.500 12.510 191 ARG B CA 1
ATOM 8379 C C A ARG B 1 191 ? -8.787 -64.210 -18.698 0.500 14.680 191 ARG B C 1
ATOM 8380 C C B ARG B 1 191 ? -8.785 -64.204 -18.692 0.500 14.680 191 ARG B C 1
ATOM 8381 O O A ARG B 1 191 ? -8.223 -64.801 -17.786 0.500 14.190 191 ARG B O 1
ATOM 8382 O O B ARG B 1 191 ? -8.220 -64.801 -17.786 0.500 14.190 191 ARG B O 1
ATOM 8423 N N . ASN B 1 192 ? -8.147 -63.645 -19.724 1.000 12.650 192 ASN B N 1
ATOM 8424 C CA . ASN B 1 192 ? -6.698 -63.437 -19.681 1.000 11.800 192 ASN B CA 1
ATOM 8425 C C . ASN B 1 192 ? -6.339 -62.057 -20.205 1.000 11.780 192 ASN B C 1
ATOM 8426 O O . ASN B 1 192 ? -6.160 -61.861 -21.415 1.000 12.070 192 ASN B O 1
ATOM 8437 N N . 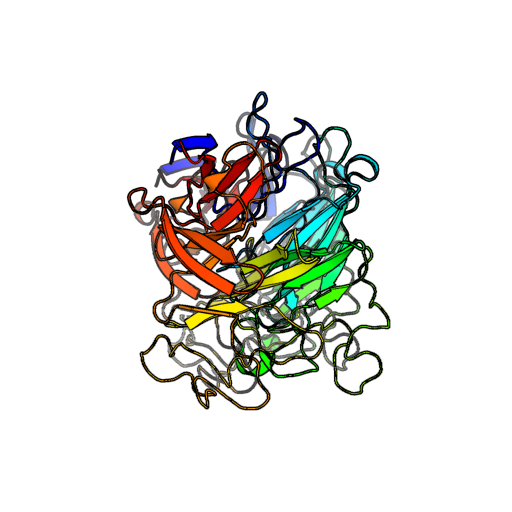PRO B 1 193 ? -6.206 -61.077 -19.313 1.000 11.680 193 PRO B N 1
ATOM 8438 C CA . PRO B 1 193 ? -5.871 -59.710 -19.745 1.000 12.260 193 PRO B CA 1
ATOM 8439 C C . PRO B 1 193 ? -4.401 -59.591 -20.112 1.000 11.990 193 PRO B C 1
ATOM 8440 O O . PRO B 1 193 ? -3.520 -59.950 -19.326 1.000 16.010 193 PRO B O 1
ATOM 8451 N N . GLN B 1 194 ? -4.131 -59.060 -21.307 1.000 10.710 194 GLN B N 1
ATOM 8452 C CA . GLN B 1 194 ? -2.762 -58.748 -21.709 1.000 12.540 194 GLN B CA 1
ATOM 8453 C C . GLN B 1 194 ? -2.604 -57.293 -22.123 1.000 9.360 194 GLN B C 1
ATOM 8454 O O . GLN B 1 194 ? -1.615 -56.937 -22.777 1.000 10.870 194 GLN B O 1
ATOM 8468 N N . GLY B 1 195 ? -3.550 -56.444 -21.725 1.000 9.180 195 GLY B N 1
ATOM 8469 C CA . GLY B 1 195 ? -3.422 -55.014 -21.924 1.000 9.860 195 GLY B CA 1
ATOM 8470 C C . GLY B 1 195 ? -3.988 -54.257 -20.743 1.000 9.400 195 GLY B C 1
ATOM 8471 O O . GLY B 1 195 ? -5.061 -54.611 -20.251 1.000 10.050 195 GLY B O 1
ATOM 8475 N N . LEU B 1 196 ? -3.277 -53.236 -20.264 1.000 9.310 196 LEU B N 1
ATOM 8476 C CA . LEU B 1 196 ? -3.756 -52.445 -19.133 1.000 9.290 196 LEU B CA 1
ATOM 8477 C C . LEU B 1 196 ? -3.080 -51.089 -19.197 1.000 8.950 196 LEU B C 1
ATOM 8478 O O . LEU B 1 196 ? -1.852 -51.017 -19.167 1.000 9.770 196 LEU B O 1
ATOM 8494 N N . ALA B 1 197 ? -3.859 -50.018 -19.302 1.000 9.060 197 ALA B N 1
ATOM 8495 C CA . ALA B 1 197 ? -3.246 -48.714 -19.507 1.000 9.280 197 ALA B CA 1
ATOM 8496 C C . ALA B 1 197 ? -4.177 -47.610 -19.033 1.000 9.660 197 ALA B C 1
ATOM 8497 O O . ALA B 1 197 ? -5.403 -47.746 -19.069 1.000 10.400 197 ALA B O 1
ATOM 8504 N N . LEU B 1 198 ? -3.572 -46.501 -18.616 1.000 9.530 198 LEU B N 1
ATOM 8505 C CA . LEU B 1 198 ? -4.289 -45.333 -18.130 1.000 10.130 198 LEU B CA 1
ATOM 8506 C C . LEU B 1 198 ? -4.650 -44.434 -19.311 1.000 9.850 198 LEU B C 1
ATOM 8507 O O . LEU B 1 198 ? -3.762 -43.975 -20.037 1.000 10.240 198 LEU B O 1
ATOM 8523 N N . ASN B 1 199 ? -5.942 -44.158 -19.489 1.000 9.280 199 ASN B N 1
ATOM 8524 C CA . ASN B 1 199 ? -6.363 -43.246 -20.552 1.000 9.430 199 ASN B CA 1
ATOM 8525 C C . ASN B 1 199 ? -5.876 -41.846 -20.192 1.000 8.920 199 ASN B C 1
ATOM 8526 O O . ASN B 1 199 ? -6.240 -41.330 -19.126 1.000 9.970 199 ASN B O 1
ATOM 8537 N N . PRO B 1 200 ? -5.038 -41.208 -21.018 1.000 10.110 200 PRO B N 1
ATOM 8538 C CA . PRO B 1 200 ? -4.450 -39.922 -20.616 1.000 9.940 200 PRO B CA 1
ATOM 8539 C C . PRO B 1 200 ? -5.437 -38.771 -20.606 1.000 10.560 200 PRO B C 1
ATOM 8540 O O . PRO B 1 200 ? -5.144 -37.729 -20.002 1.000 12.180 200 PRO B O 1
ATOM 8551 N N . TRP B 1 201 ? -6.588 -38.921 -21.253 1.000 10.110 201 TRP B N 1
ATOM 8552 C CA . TRP B 1 201 ? -7.580 -37.859 -21.373 1.000 10.770 201 TRP B CA 1
ATOM 8553 C C . TRP B 1 201 ? -8.682 -37.977 -20.337 1.000 11.590 201 TRP B C 1
ATOM 8554 O O . TRP B 1 201 ? -9.066 -36.967 -19.744 1.000 12.660 201 TRP B O 1
ATOM 8575 N N . SER B 1 202 ? -9.173 -39.186 -20.072 1.000 11.130 202 SER B N 1
ATOM 8576 C CA . SER B 1 202 ? -10.257 -39.366 -19.117 1.000 10.420 202 SER B CA 1
ATOM 8577 C C . SER B 1 202 ? -9.782 -39.717 -17.716 1.000 11.500 202 SER B C 1
ATOM 8578 O O . SER B 1 202 ? -10.533 -39.498 -16.756 1.000 13.580 202 SER B O 1
ATOM 8586 N N . GLY B 1 203 ? -8.581 -40.268 -17.568 1.000 10.250 203 GLY B N 1
ATOM 8587 C CA . GLY B 1 203 ? -8.107 -40.731 -16.278 1.000 11.260 203 GLY B CA 1
ATOM 8588 C C . GLY B 1 203 ? -8.559 -42.119 -15.885 1.000 11.310 203 GLY B C 1
ATOM 8589 O O . GLY B 1 203 ? -8.250 -42.562 -14.768 1.000 13.260 203 GLY B O 1
ATOM 8593 N N . ALA B 1 204 ? -9.287 -42.823 -16.748 1.000 10.650 204 ALA B N 1
ATOM 8594 C CA . ALA B 1 204 ? -9.770 -44.163 -16.447 1.000 11.120 204 ALA B CA 1
ATOM 8595 C C . ALA B 1 204 ? -8.757 -45.210 -16.887 1.000 10.810 204 ALA B C 1
ATOM 8596 O O . ALA B 1 204 ? -8.124 -45.078 -17.937 1.000 10.350 204 ALA B O 1
ATOM 8603 N N . ILE B 1 205 ? -8.632 -46.267 -16.089 1.000 10.500 205 ILE B N 1
ATOM 8604 C CA . ILE B 1 205 ? -7.889 -47.451 -16.503 1.000 9.950 205 ILE B CA 1
ATOM 8605 C C . ILE B 1 205 ? -8.711 -48.212 -17.532 1.000 10.220 205 ILE B C 1
ATOM 8606 O O . ILE B 1 205 ? -9.891 -48.500 -17.308 1.000 12.100 205 ILE B O 1
ATOM 8622 N N . TRP B 1 206 ? -8.092 -48.542 -18.665 1.000 9.150 206 TRP B N 1
ATOM 8623 C CA . TRP B 1 206 ? -8.669 -49.425 -19.673 1.000 9.210 206 TRP B CA 1
ATOM 8624 C C . TRP B 1 206 ? -7.920 -50.753 -19.678 1.000 9.250 206 TRP B C 1
ATOM 8625 O O . TRP B 1 206 ? -6.753 -50.830 -19.290 1.000 10.390 206 TRP B O 1
ATOM 8646 N N . GLU B 1 207 ? -8.595 -51.800 -20.136 1.000 10.260 207 GLU B N 1
ATOM 8647 C CA . GLU B 1 207 ? -8.061 -53.151 -20.111 1.000 10.380 207 GLU B CA 1
ATOM 8648 C C . GLU B 1 207 ? -8.474 -53.861 -21.392 1.000 11.630 207 GLU B C 1
ATOM 8649 O O . GLU B 1 207 ? -9.512 -53.548 -21.978 1.000 11.370 207 GLU B O 1
ATOM 8661 N N . HIS B 1 208 ? -7.655 -54.809 -21.844 1.000 9.130 208 HIS B N 1
ATOM 8662 C CA . HIS B 1 208 ? -8.111 -55.724 -22.879 1.000 9.730 208 HIS B CA 1
ATOM 8663 C C . HIS B 1 208 ? -7.723 -57.153 -22.529 1.000 9.840 208 HIS B C 1
ATOM 8664 O O . HIS B 1 208 ? -6.832 -57.398 -21.707 1.000 10.980 208 HIS B O 1
ATOM 8679 N N . GLU B 1 209 ? -8.429 -58.100 -23.141 1.000 9.930 209 GLU B N 1
ATOM 8680 C CA . GLU B 1 209 ? -8.226 -59.490 -22.774 1.000 11.030 209 GLU B CA 1
ATOM 8681 C C . GLU B 1 209 ? -8.556 -60.422 -23.924 1.000 10.650 209 GLU B C 1
ATOM 8682 O O . GLU B 1 209 ? -9.356 -60.111 -24.815 1.000 12.000 209 GLU B O 1
ATOM 8694 N N . HIS B 1 210 ? -7.940 -61.569 -23.829 1.000 12.800 210 HIS B N 1
ATOM 8695 C CA . HIS B 1 210 ? -8.230 -62.667 -24.753 1.000 13.740 210 HIS B CA 1
ATOM 8696 C C . HIS B 1 210 ? -9.554 -63.300 -24.345 1.000 14.230 210 HIS B C 1
ATOM 8697 O O . HIS B 1 210 ? -9.809 -63.496 -23.173 1.000 14.680 210 HIS B O 1
ATOM 8712 N N A GLY B 1 211 ? -10.458 -63.476 -25.443 0.470 17.560 211 GLY B N 1
ATOM 8713 N N B GLY B 1 211 ? -10.414 -63.493 -25.317 0.530 17.910 211 GLY B N 1
ATOM 8714 C CA A GLY B 1 211 ? -11.858 -63.840 -25.290 0.470 21.660 211 GLY B CA 1
ATOM 8715 C CA B GLY B 1 211 ? -11.487 -64.439 -25.100 0.530 22.110 211 GLY B CA 1
ATOM 8716 C C A GLY B 1 211 ? -12.183 -65.320 -25.195 0.470 16.550 211 GLY B C 1
ATOM 8717 C C B GLY B 1 211 ? -11.063 -65.738 -25.754 0.530 19.460 211 GLY B C 1
ATOM 8718 O O A GLY B 1 211 ? -12.953 -65.737 -24.330 0.470 31.680 211 GLY B O 1
ATOM 8719 O O B GLY B 1 211 ? -9.885 -65.901 -26.095 0.530 18.370 211 GLY B O 1
ATOM 8726 N N A GLY B 1 214 ? -12.091 -66.813 -30.367 0.470 14.480 214 GLY B N 1
ATOM 8727 N N B GLY B 1 214 ? -11.678 -67.814 -29.744 0.530 26.770 214 GLY B N 1
ATOM 8728 C CA A GLY B 1 214 ? -12.679 -65.518 -30.657 0.470 16.100 214 GLY B CA 1
ATOM 8729 C CA B GLY B 1 214 ? -12.765 -67.121 -30.404 0.530 14.020 214 GLY B CA 1
ATOM 8730 C C A GLY B 1 214 ? -13.160 -64.761 -29.431 0.470 14.690 214 GLY B C 1
ATOM 8731 C C B GLY B 1 214 ? -12.448 -65.658 -30.648 0.530 16.290 214 GLY B C 1
ATOM 8732 O O A GLY B 1 214 ? -13.108 -65.271 -28.309 0.470 10.480 214 GLY B O 1
ATOM 8733 O O B GLY B 1 214 ? -11.851 -65.315 -31.670 0.530 16.250 214 GLY B O 1
ATOM 8740 N N A GLY B 1 215 ? -13.624 -63.534 -29.642 0.470 13.280 215 GLY B N 1
ATOM 8741 N N B GLY B 1 215 ? -12.825 -64.797 -29.700 0.530 15.160 215 GLY B N 1
ATOM 8742 C CA A GLY B 1 215 ? -14.179 -62.739 -28.567 0.470 14.160 215 GLY B CA 1
ATOM 8743 C CA B GLY B 1 215 ? -12.676 -63.367 -29.840 0.530 11.680 215 GLY B CA 1
ATOM 8744 C C A GLY B 1 215 ? -13.192 -61.912 -27.775 0.470 12.830 215 GLY B C 1
ATOM 8745 C C B GLY B 1 215 ? -11.896 -62.726 -28.702 0.530 12.360 215 GLY B C 1
ATOM 8746 O O A GLY B 1 215 ? -13.485 -61.586 -26.617 0.470 14.110 215 GLY B O 1
ATOM 8747 O O B GLY B 1 215 ? -11.441 -63.395 -27.777 0.530 15.480 215 GLY B O 1
ATOM 8754 N N A ASP B 1 216 ? -12.026 -61.581 -28.345 0.470 12.890 216 ASP B N 1
ATOM 8755 N N B ASP B 1 216 ? -11.743 -61.402 -28.800 0.530 13.120 216 ASP B N 1
ATOM 8756 C CA A ASP B 1 216 ? -11.122 -60.624 -27.712 0.470 12.750 216 ASP B CA 1
ATOM 8757 C CA B ASP B 1 216 ? -11.062 -60.596 -27.786 0.530 12.690 216 ASP B CA 1
ATOM 8758 C C A ASP B 1 216 ? -11.886 -59.344 -27.423 0.470 13.720 216 ASP B C 1
ATOM 8759 C C B ASP B 1 216 ? -11.942 -59.407 -27.394 0.530 13.750 216 ASP B C 1
ATOM 8760 O O A ASP B 1 216 ? -12.701 -58.895 -28.234 0.470 12.520 216 ASP B O 1
ATOM 8761 O O B ASP B 1 216 ? -12.898 -59.073 -28.100 0.530 12.470 216 ASP B O 1
ATOM 8778 N N . GLU B 1 217 ? -11.613 -58.757 -26.262 1.000 12.750 217 GLU B N 1
ATOM 8779 C CA . GLU B 1 217 ? -12.435 -57.684 -25.701 1.000 14.770 217 GLU B CA 1
ATOM 8780 C C . GLU B 1 217 ? -11.588 -56.523 -25.211 1.000 12.000 217 GLU B C 1
ATOM 8781 O O . GLU B 1 217 ? -10.501 -56.717 -24.667 1.000 11.630 217 GLU B O 1
ATOM 8793 N N . LEU B 1 218 ? -12.160 -55.326 -25.297 1.000 10.600 218 LEU B N 1
ATOM 8794 C CA . LEU B 1 218 ? -11.667 -54.125 -24.630 1.000 11.040 218 LEU B CA 1
ATOM 8795 C C . LEU B 1 218 ? -12.711 -53.699 -23.601 1.000 12.830 218 LEU B C 1
ATOM 8796 O O . LEU B 1 218 ? -13.906 -53.644 -23.918 1.000 13.210 218 LEU B O 1
ATOM 8812 N N . ASN B 1 219 ? -12.278 -53.429 -22.368 1.000 10.150 219 ASN B N 1
ATOM 8813 C CA . ASN B 1 219 ? -13.166 -53.044 -21.276 1.000 12.390 219 ASN B CA 1
ATOM 8814 C C . ASN B 1 219 ? -12.648 -51.792 -20.580 1.000 10.580 219 ASN B C 1
ATOM 8815 O O . ASN B 1 219 ? -11.451 -51.504 -20.595 1.000 10.770 219 ASN B O 1
ATOM 8826 N N . ILE B 1 220 ? -13.553 -51.081 -19.914 1.000 11.220 220 ILE B N 1
ATOM 8827 C CA . ILE B 1 220 ? -13.194 -50.001 -18.994 1.000 11.940 220 ILE B CA 1
ATOM 8828 C C . ILE B 1 220 ? -13.664 -50.426 -17.605 1.000 11.710 220 ILE B C 1
ATOM 8829 O O . ILE B 1 220 ? -14.824 -50.168 -17.240 1.000 13.020 220 ILE B O 1
ATOM 8845 N N . PRO B 1 221 ? -12.834 -51.102 -16.813 1.000 10.800 221 PRO B N 1
ATOM 8846 C CA . PRO B 1 221 ? -13.358 -51.793 -15.616 1.000 11.690 221 PRO B CA 1
ATOM 8847 C C . PRO B 1 221 ? -13.710 -50.844 -14.480 1.000 11.690 221 PRO B C 1
ATOM 8848 O O . PRO B 1 221 ? -12.896 -50.021 -14.054 1.000 13.130 221 PRO B O 1
ATOM 8859 N N . LEU B 1 222 ? -14.929 -50.984 -13.981 1.000 11.910 222 LEU B N 1
ATOM 8860 C CA . LEU B 1 222 ? -15.461 -50.210 -12.873 1.000 12.340 222 LEU B CA 1
ATOM 8861 C C . LEU B 1 222 ? -15.436 -51.040 -11.594 1.000 11.580 222 LEU B C 1
ATOM 8862 O O . LEU B 1 222 ? -15.536 -52.270 -11.645 1.000 12.830 222 LEU B O 1
ATOM 8878 N N . PRO B 1 223 ? -15.311 -50.385 -10.438 1.000 13.210 223 PRO B N 1
ATOM 8879 C CA . PRO B 1 223 ? -15.087 -51.127 -9.186 1.000 13.620 223 PRO B CA 1
ATOM 8880 C C . PRO B 1 223 ? -16.301 -51.950 -8.784 1.000 12.440 223 PRO B C 1
ATOM 8881 O O . PRO B 1 223 ? -17.433 -51.454 -8.757 1.000 15.470 223 PRO B O 1
ATOM 8892 N N . GLY B 1 224 ? -16.052 -53.219 -8.473 1.000 13.640 224 GLY B N 1
ATOM 8893 C CA . GLY B 1 224 ? -17.088 -54.141 -8.075 1.000 16.680 224 GLY B CA 1
ATOM 8894 C C . GLY B 1 224 ? -17.827 -54.808 -9.208 1.000 15.210 224 GLY B C 1
ATOM 8895 O O . GLY B 1 224 ? -18.689 -55.655 -8.946 1.000 15.780 224 GLY B O 1
ATOM 8899 N N . LYS B 1 225 ? -17.536 -54.457 -10.448 1.000 13.890 225 LYS B N 1
ATOM 8900 C CA . LYS B 1 225 ? -18.306 -54.983 -11.598 1.000 13.400 225 LYS B CA 1
ATOM 8901 C C . LYS B 1 225 ? -17.775 -56.311 -12.112 1.000 12.880 225 LYS B C 1
ATOM 8902 O O . LYS B 1 225 ? -16.617 -56.608 -12.006 1.000 13.150 225 LYS B O 1
ATOM 8921 N N . ASN B 1 226 ? -18.701 -57.043 -12.682 1.000 12.490 226 ASN B N 1
ATOM 8922 C CA . ASN B 1 226 ? -18.491 -58.380 -13.250 1.000 12.370 226 ASN B CA 1
ATOM 8923 C C . ASN B 1 226 ? -18.402 -58.253 -14.773 1.000 13.880 226 ASN B C 1
ATOM 8924 O O . ASN B 1 226 ? -19.385 -57.938 -15.348 1.000 14.060 226 ASN B O 1
ATOM 8935 N N . TYR B 1 227 ? -17.275 -58.650 -15.355 1.000 12.520 227 TYR B N 1
ATOM 8936 C CA . TYR B 1 227 ? -17.043 -58.612 -16.822 1.000 12.720 227 TYR B CA 1
ATOM 8937 C C . TYR B 1 227 ? -17.497 -59.907 -17.515 1.000 11.710 227 TYR B C 1
ATOM 8938 O O . TYR B 1 227 ? -17.304 -60.089 -18.672 1.000 13.840 227 TYR B O 1
ATOM 8956 N N . GLY B 1 228 ? -18.072 -60.800 -16.714 1.000 12.560 228 GLY B N 1
ATOM 8957 C CA . GLY B 1 228 ? -18.871 -61.913 -17.261 1.000 14.790 228 GLY B CA 1
ATOM 8958 C C . GLY B 1 228 ? -18.218 -63.235 -17.549 1.000 15.390 228 GLY B C 1
ATOM 8959 O O . GLY B 1 228 ? -18.957 -64.158 -17.699 1.000 17.730 228 GLY B O 1
ATOM 8963 N N . TRP B 1 229 ? -16.904 -63.335 -17.607 1.000 13.310 229 TRP B N 1
ATOM 8964 C CA . TRP B 1 229 ? -16.284 -64.616 -17.956 1.000 14.130 229 TRP B CA 1
ATOM 8965 C C . TRP B 1 229 ? -16.427 -65.597 -16.796 1.000 13.560 229 TRP B C 1
ATOM 8966 O O . TRP B 1 229 ? -16.111 -65.242 -15.659 1.000 14.190 229 TRP B O 1
ATOM 8987 N N . PRO B 1 230 ? -16.854 -66.852 -17.038 1.000 14.050 230 PRO B N 1
ATOM 8988 C CA . PRO B 1 230 ? -17.203 -67.470 -18.319 1.000 12.970 230 PRO B CA 1
ATOM 8989 C C . PRO B 1 230 ? -18.709 -67.641 -18.509 1.000 18.010 230 PRO B C 1
ATOM 8990 O O . PRO B 1 230 ? -19.112 -68.495 -19.292 1.000 25.550 230 PRO B O 1
ATOM 9001 N N . LEU B 1 231 ? -19.514 -66.865 -17.789 1.000 14.990 231 LEU B N 1
ATOM 9002 C CA . LEU B 1 231 ? -20.957 -66.890 -18.018 1.000 19.450 231 LEU B CA 1
ATOM 9003 C C . LEU B 1 231 ? -21.317 -66.137 -19.288 1.000 30.150 231 LEU B C 1
ATOM 9004 O O . LEU B 1 231 ? -22.168 -66.587 -20.061 1.000 31.380 231 LEU B O 1
ATOM 9020 N N . ALA B 1 232 ? -20.681 -64.988 -19.509 1.000 26.900 232 ALA B N 1
ATOM 9021 C CA . ALA B 1 232 ? -20.919 -64.150 -20.676 1.000 27.580 232 ALA B CA 1
ATOM 9022 C C . ALA B 1 232 ? -19.636 -64.063 -21.487 1.000 28.900 232 ALA B C 1
ATOM 9023 O O . ALA B 1 232 ? -18.569 -63.764 -20.939 1.000 25.880 232 ALA B O 1
ATOM 9030 N N . THR B 1 233 ? -19.738 -64.328 -22.787 1.000 26.160 233 THR B N 1
ATOM 9031 C CA . THR B 1 233 ? -18.586 -64.222 -23.672 1.000 28.530 233 THR B CA 1
ATOM 9032 C C . THR B 1 233 ? -19.084 -64.062 -25.100 1.000 30.390 233 THR B C 1
ATOM 9033 O O . THR B 1 233 ? -20.225 -64.407 -25.420 1.000 27.900 233 THR B O 1
ATOM 9044 N N . TYR B 1 234 ? -18.215 -63.515 -25.952 1.000 25.840 234 TYR B N 1
ATOM 9045 C CA . TYR B 1 234 ? -18.472 -63.427 -27.385 1.000 27.710 234 TYR B CA 1
ATOM 9046 C C . TYR B 1 234 ? -17.639 -64.417 -28.185 1.000 30.110 234 TYR B C 1
ATOM 9047 O O . TYR B 1 234 ? -17.639 -64.361 -29.419 1.000 33.260 234 TYR B O 1
ATOM 9065 N N . GLY B 1 235 ? -16.910 -65.307 -27.514 1.000 27.340 235 GLY B N 1
ATOM 9066 C CA . GLY B 1 235 ? -16.205 -66.382 -28.167 1.000 26.550 235 GLY B CA 1
ATOM 9067 C C . GLY B 1 235 ? -16.894 -67.717 -27.934 1.000 33.240 235 GLY B C 1
ATOM 9068 O O . GLY B 1 235 ? -17.937 -67.818 -27.292 1.000 34.970 235 GLY B O 1
ATOM 9072 N N . ILE B 1 236 ? -16.278 -68.754 -28.490 1.000 28.500 236 ILE B N 1
ATOM 9073 C CA . ILE B 1 236 ? -16.695 -70.127 -28.232 1.000 39.230 236 ILE B CA 1
ATOM 9074 C C . ILE B 1 236 ? -15.488 -70.889 -27.707 1.000 40.550 236 ILE B C 1
ATOM 9075 O O . ILE B 1 236 ? -14.382 -70.341 -27.627 1.000 37.570 236 ILE B O 1
ATOM 9091 N N . ASN B 1 237 ? -15.684 -72.149 -27.337 1.000 37.420 237 ASN B N 1
ATOM 9092 C CA . ASN B 1 237 ? -14.540 -72.965 -26.975 1.000 43.540 237 ASN B CA 1
ATOM 9093 C C . ASN B 1 237 ? -13.746 -73.321 -28.228 1.000 45.190 237 ASN B C 1
ATOM 9094 O O . ASN B 1 237 ? -14.266 -73.315 -29.348 1.000 41.230 237 ASN B O 1
ATOM 9105 N N . TYR B 1 238 ? -12.459 -73.625 -28.030 1.000 43.340 238 TYR B N 1
ATOM 9106 C CA . TYR B 1 238 ? -11.621 -74.045 -29.148 1.000 44.930 238 TYR B CA 1
ATOM 9107 C C . TYR B 1 238 ? -12.174 -75.285 -29.839 1.000 48.630 238 TYR B C 1
ATOM 9108 O O . TYR B 1 238 ? -11.769 -75.592 -30.965 1.000 47.310 238 TYR B O 1
ATOM 9114 N N . SER B 1 239 ? -13.093 -75.995 -29.186 1.000 48.580 239 SER B N 1
ATOM 9115 C CA . SER B 1 239 ? -13.742 -77.147 -29.794 1.000 51.690 239 SER B CA 1
ATOM 9116 C C . SER B 1 239 ? -14.640 -76.749 -30.956 1.000 49.230 239 SER B C 1
ATOM 9117 O O . SER B 1 239 ? -14.829 -77.537 -31.891 1.000 51.640 239 SER B O 1
ATOM 9125 N N . GLY B 1 240 ? -15.202 -75.541 -30.918 1.000 49.010 240 GLY B N 1
ATOM 9126 C CA . GLY B 1 240 ? -16.328 -75.170 -31.733 1.000 48.590 240 GLY B CA 1
ATOM 9127 C C . GLY B 1 240 ? -17.635 -75.166 -30.964 1.000 52.080 240 GLY B C 1
ATOM 9128 O O . GLY B 1 240 ? -18.556 -74.420 -31.319 1.000 54.980 240 GLY B O 1
ATOM 9132 N N . GLN B 1 241 ? -17.731 -75.986 -29.919 1.000 48.720 241 GLN B N 1
ATOM 9133 C CA . GLN B 1 241 ? -18.864 -75.947 -29.018 1.000 51.950 241 GLN B CA 1
ATOM 9134 C C . GLN B 1 241 ? -18.807 -74.669 -28.187 1.000 51.510 241 GLN B C 1
ATOM 9135 O O . GLN B 1 241 ? -17.744 -74.058 -28.041 1.000 47.210 241 GLN B O 1
ATOM 9149 N N . PRO B 1 242 ? -19.937 -74.239 -27.632 1.000 50.180 242 PRO B N 1
ATOM 9150 C CA . PRO B 1 242 ? -19.914 -73.083 -26.732 1.000 48.170 242 PRO B CA 1
ATOM 9151 C C . PRO B 1 242 ? -19.152 -73.401 -25.455 1.000 47.220 242 PRO B C 1
ATOM 9152 O O . PRO B 1 242 ? -18.957 -74.561 -25.083 1.000 43.570 242 PRO B O 1
ATOM 9163 N N . ILE B 1 243 ? -18.700 -72.341 -24.793 1.000 39.610 243 ILE B N 1
ATOM 9164 C CA . ILE B 1 243 ? -18.074 -72.517 -23.477 1.000 40.500 243 ILE B CA 1
ATOM 9165 C C . ILE B 1 243 ? -19.104 -73.115 -22.526 1.000 40.400 243 ILE B C 1
ATOM 9166 O O . ILE B 1 243 ? -20.225 -72.580 -22.416 1.000 41.110 243 ILE B O 1
ATOM 9182 N N . PRO B 1 244 ? -18.795 -74.217 -21.831 1.000 40.190 244 PRO B N 1
ATOM 9183 C CA . PRO B 1 244 ? -19.844 -74.906 -21.051 1.000 38.850 244 PRO B CA 1
ATOM 9184 C C . PRO B 1 244 ? -20.523 -74.038 -20.005 1.000 41.290 244 PRO B C 1
ATOM 9185 O O . PRO B 1 244 ? -21.732 -74.183 -19.784 1.000 42.010 244 PRO B O 1
ATOM 9196 N N . GLU B 1 245 ? -19.788 -73.132 -19.359 1.000 43.390 245 GLU B N 1
ATOM 9197 C CA . GLU B 1 245 ? -20.383 -72.266 -18.349 1.000 37.840 245 GLU B CA 1
ATOM 9198 C C . GLU B 1 245 ? -21.166 -71.100 -18.938 1.000 35.740 245 GLU B C 1
ATOM 9199 O O . GLU B 1 245 ? -21.868 -70.411 -18.189 1.000 35.300 245 GLU B O 1
ATOM 9211 N N . ALA B 1 246 ? -21.073 -70.869 -20.247 1.000 35.460 246 ALA B N 1
ATOM 9212 C CA . ALA B 1 246 ? -21.623 -69.654 -20.836 1.000 36.870 246 ALA B CA 1
ATOM 9213 C C . ALA B 1 246 ? -23.147 -69.676 -20.837 1.000 38.280 246 ALA B C 1
ATOM 9214 O O . ALA B 1 246 ? -23.771 -70.682 -21.192 1.000 37.530 246 ALA B O 1
ATOM 9221 N N . LYS B 1 247 ? -23.744 -68.555 -20.437 1.000 39.050 247 LYS B N 1
ATOM 9222 C CA . LYS B 1 247 ? -25.186 -68.365 -20.517 1.000 38.800 247 LYS B CA 1
ATOM 9223 C C . LYS B 1 247 ? -25.606 -67.570 -21.744 1.000 43.270 247 LYS B C 1
ATOM 9224 O O . LYS B 1 247 ? -26.793 -67.572 -22.091 1.000 44.130 247 LYS B O 1
ATOM 9243 N N . GLY B 1 248 ? -24.669 -66.908 -22.399 1.000 45.240 248 GLY B N 1
ATOM 9244 C CA . GLY B 1 248 ? -24.961 -66.136 -23.590 1.000 43.520 248 GLY B CA 1
ATOM 9245 C C . GLY B 1 248 ? -23.965 -65.005 -23.728 1.000 39.550 248 GLY B C 1
ATOM 9246 O O . GLY B 1 248 ? -23.043 -64.856 -22.931 1.000 36.000 248 GLY B O 1
ATOM 9250 N N . GLU B 1 249 ? -24.169 -64.207 -24.776 1.000 42.140 249 GLU B N 1
ATOM 9251 C CA . GLU B 1 249 ? -23.366 -63.001 -24.943 1.000 39.740 249 GLU B CA 1
ATOM 9252 C C . GLU B 1 249 ? -23.789 -61.892 -23.988 1.000 41.940 249 GLU B C 1
ATOM 9253 O O . GLU B 1 249 ? -23.042 -60.919 -23.819 1.000 41.650 249 GLU B O 1
ATOM 9265 N N . ARG B 1 250 ? -24.957 -62.025 -23.351 1.000 42.590 250 ARG B N 1
ATOM 9266 C CA . ARG B 1 250 ? -25.593 -60.943 -22.598 1.000 38.100 250 ARG B CA 1
ATOM 9267 C C . ARG B 1 250 ? -26.253 -61.573 -21.379 1.000 37.480 250 ARG B C 1
ATOM 9268 O O . ARG B 1 250 ? -27.288 -62.218 -21.503 1.000 37.910 250 ARG B O 1
ATOM 9289 N N . VAL B 1 251 ? -25.660 -61.377 -20.208 1.000 26.760 251 VAL B N 1
ATOM 9290 C CA . VAL B 1 251 ? -26.045 -62.068 -18.985 1.000 21.490 251 VAL B CA 1
ATOM 9291 C C . VAL B 1 251 ? -26.382 -61.020 -17.930 1.000 20.220 251 VAL B C 1
ATOM 9292 O O . VAL B 1 251 ? -25.637 -60.047 -17.777 1.000 18.850 251 VAL B O 1
ATOM 9305 N N . PRO B 1 252 ? -27.496 -61.161 -17.205 1.000 18.300 252 PRO B N 1
ATOM 9306 C CA . PRO B 1 252 ? -27.833 -60.176 -16.172 1.000 17.580 252 PRO B CA 1
ATOM 9307 C C . PRO B 1 252 ? -26.715 -60.053 -15.149 1.000 15.730 252 PRO B C 1
ATOM 9308 O O . PRO B 1 252 ? -26.050 -61.035 -14.807 1.000 18.510 252 PRO B O 1
ATOM 9319 N N . GLY B 1 253 ? -26.510 -58.833 -14.669 1.000 16.790 253 GLY B N 1
ATOM 9320 C CA . GLY B 1 253 ? -25.512 -58.592 -13.656 1.000 17.700 253 GLY B CA 1
ATOM 9321 C C . GLY B 1 253 ? -24.092 -58.496 -14.164 1.000 16.880 253 GLY B C 1
ATOM 9322 O O . GLY B 1 253 ? -23.168 -58.409 -13.345 1.000 17.340 253 GLY B O 1
ATOM 9326 N N . THR B 1 254 ? -23.879 -58.528 -15.476 1.000 15.440 254 THR B N 1
ATOM 9327 C CA . THR B 1 254 ? -22.544 -58.453 -16.049 1.000 14.890 254 THR B CA 1
ATOM 9328 C C . THR B 1 254 ? -22.448 -57.289 -17.025 1.000 18.320 254 THR B C 1
ATOM 9329 O O . THR B 1 254 ? -23.446 -56.857 -17.615 1.000 17.780 254 THR B O 1
ATOM 9340 N N . GLU B 1 255 ? -21.231 -56.780 -17.189 1.000 15.090 255 GLU B N 1
ATOM 9341 C CA . GLU B 1 255 ? -20.978 -55.607 -18.010 1.000 16.920 255 GLU B CA 1
ATOM 9342 C C . GLU B 1 255 ? -20.493 -56.025 -19.390 1.000 17.350 255 GLU B C 1
ATOM 9343 O O . GLU B 1 255 ? -19.648 -56.920 -19.527 1.000 16.130 255 GLU B O 1
ATOM 9355 N N . GLN B 1 256 ? -21.025 -55.365 -20.408 1.000 18.170 256 GLN B N 1
ATOM 9356 C CA . GLN B 1 256 ? -20.615 -55.637 -21.772 1.000 19.730 256 GLN B CA 1
ATOM 9357 C C . GLN B 1 256 ? -19.265 -54.985 -22.056 1.000 17.850 256 GLN B C 1
ATOM 9358 O O . GLN B 1 256 ? -18.890 -53.998 -21.417 1.000 18.290 256 GLN B O 1
ATOM 9372 N N . PRO B 1 257 ? -18.499 -55.539 -22.991 1.000 17.830 257 PRO B N 1
ATOM 9373 C CA . PRO B 1 257 ? -17.250 -54.886 -23.385 1.000 17.850 257 PRO B CA 1
ATOM 9374 C C . PRO B 1 257 ? -17.510 -53.547 -24.053 1.000 14.990 257 PRO B C 1
ATOM 9375 O O . PRO B 1 257 ? -18.582 -53.295 -24.613 1.000 17.990 257 PRO B O 1
ATOM 9386 N N . LEU B 1 258 ? -16.507 -52.676 -23.971 1.000 15.070 258 LEU B N 1
ATOM 9387 C CA . LEU B 1 258 ? -16.530 -51.441 -24.745 1.000 15.590 258 LEU B CA 1
ATOM 9388 C C . LEU B 1 258 ? -16.509 -51.744 -26.235 1.000 16.090 258 LEU B C 1
ATOM 9389 O O . LEU B 1 258 ? -17.248 -51.134 -27.021 1.000 17.060 258 LEU B O 1
ATOM 9405 N N . HIS B 1 259 ? -15.674 -52.695 -26.639 1.000 12.260 259 HIS B N 1
ATOM 9406 C CA . HIS B 1 259 ? -15.462 -53.044 -28.032 1.000 12.440 259 HIS B CA 1
ATOM 9407 C C . HIS B 1 259 ? -15.000 -54.490 -28.060 1.000 14.730 259 HIS B C 1
ATOM 9408 O O . HIS B 1 259 ? -14.337 -54.943 -27.128 1.000 13.470 259 HIS B O 1
ATOM 9423 N N . TYR B 1 260 ? -15.350 -55.222 -29.117 1.000 13.620 260 TYR B N 1
ATOM 9424 C CA . TYR B 1 260 ? -14.919 -56.614 -29.177 1.000 14.850 260 TYR B CA 1
ATOM 9425 C C . TYR B 1 260 ? -14.695 -57.051 -30.615 1.000 11.860 260 TYR B C 1
ATOM 9426 O O . TYR B 1 260 ? -15.160 -56.418 -31.568 1.000 13.960 260 TYR B O 1
ATOM 9444 N N . TRP B 1 261 ? -13.945 -58.140 -30.746 1.000 10.900 261 TRP B N 1
ATOM 9445 C CA . TRP B 1 261 ? -13.578 -58.748 -32.020 1.000 12.750 261 TRP B CA 1
ATOM 9446 C C . TRP B 1 261 ? -14.073 -60.185 -31.982 1.000 13.490 261 TRP B C 1
ATOM 9447 O O . TRP B 1 261 ? -13.661 -60.957 -31.110 1.000 13.930 261 TRP B O 1
ATOM 9468 N N A ARG B 1 262 ? -14.951 -60.550 -32.921 0.560 12.680 262 ARG B N 1
ATOM 9469 N N B ARG B 1 262 ? -14.945 -60.552 -32.924 0.440 12.700 262 ARG B N 1
ATOM 9470 C CA A ARG B 1 262 ? -15.445 -61.924 -32.943 0.560 13.500 262 ARG B CA 1
ATOM 9471 C CA B ARG B 1 262 ? -15.444 -61.924 -32.936 0.440 13.540 262 ARG B CA 1
ATOM 9472 C C A ARG B 1 262 ? -14.358 -62.916 -33.337 0.560 14.180 262 ARG B C 1
ATOM 9473 C C B ARG B 1 262 ? -14.368 -62.921 -33.350 0.440 14.190 262 ARG B C 1
ATOM 9474 O O A ARG B 1 262 ? -14.412 -64.080 -32.931 0.560 16.090 262 ARG B O 1
ATOM 9475 O O B ARG B 1 262 ? -14.436 -64.093 -32.965 0.440 16.110 262 ARG B O 1
ATOM 9516 N N . VAL B 1 263 ? -13.378 -62.488 -34.127 1.000 11.680 263 VAL B N 1
ATOM 9517 C CA . VAL B 1 263 ? -12.221 -63.310 -34.470 1.000 11.120 263 VAL B CA 1
ATOM 9518 C C . VAL B 1 263 ? -11.007 -62.670 -33.807 1.000 16.060 263 VAL B C 1
ATOM 9519 O O . VAL B 1 263 ? -10.647 -61.530 -34.123 1.000 16.140 263 VAL B O 1
ATOM 9532 N N . SER B 1 264 ? -10.395 -63.387 -32.883 1.000 12.820 264 SER B N 1
ATOM 9533 C CA . SER B 1 264 ? -9.345 -62.824 -32.033 1.000 13.890 264 SER B CA 1
ATOM 9534 C C . SER B 1 264 ? -8.142 -62.382 -32.853 1.000 12.950 264 SER B C 1
ATOM 9535 O O . SER B 1 264 ? -7.517 -63.223 -33.514 1.000 13.190 264 SER B O 1
ATOM 9543 N N . PRO B 1 265 ? -7.733 -61.109 -32.788 1.000 11.640 265 PRO B N 1
ATOM 9544 C CA . PRO B 1 265 ? -6.400 -60.762 -33.303 1.000 12.040 265 PRO B CA 1
ATOM 9545 C C . PRO B 1 265 ? -5.280 -61.246 -32.399 1.000 12.220 265 PRO B C 1
ATOM 9546 O O . PRO B 1 265 ? -4.128 -61.285 -32.843 1.000 13.110 265 PRO B O 1
ATOM 9557 N N . GLY B 1 266 ? -5.588 -61.622 -31.157 1.000 12.100 266 GLY B N 1
ATOM 9558 C CA . GLY B 1 266 ? -4.582 -61.951 -30.161 1.000 12.860 266 GLY B CA 1
ATOM 9559 C C . GLY B 1 266 ? -4.026 -60.702 -29.505 1.000 11.450 266 GLY B C 1
ATOM 9560 O O . GLY B 1 266 ? -2.823 -60.433 -29.586 1.000 11.710 266 GLY B O 1
ATOM 9564 N N . LEU B 1 267 ? -4.894 -59.933 -28.850 1.000 12.010 267 LEU B N 1
ATOM 9565 C CA . LEU B 1 267 ? -4.497 -58.622 -28.332 1.000 12.240 267 LEU B CA 1
ATOM 9566 C C . LEU B 1 267 ? -3.410 -58.759 -27.273 1.000 10.210 267 LEU B C 1
ATOM 9567 O O . LEU B 1 267 ? -3.514 -59.587 -26.360 1.000 12.330 267 LEU B O 1
ATOM 9583 N N . SER B 1 268 ? -2.380 -57.919 -27.387 1.000 9.490 268 SER B N 1
ATOM 9584 C CA . SER B 1 268 ? -1.272 -57.950 -26.437 1.000 9.860 268 SER B CA 1
ATOM 9585 C C . SER B 1 268 ? -0.597 -56.591 -26.440 1.000 10.630 268 SER B C 1
ATOM 9586 O O . SER B 1 268 ? -0.192 -56.102 -27.500 1.000 10.060 268 SER B O 1
ATOM 9594 N N . GLY B 1 269 ? -0.466 -55.990 -25.257 1.000 10.150 269 GLY B N 1
ATOM 9595 C CA . GLY B 1 269 ? 0.134 -54.672 -25.188 1.000 10.250 269 GLY B CA 1
ATOM 9596 C C . GLY B 1 269 ? -0.884 -53.589 -25.471 1.000 10.550 269 GLY B C 1
ATOM 9597 O O . GLY B 1 269 ? -1.836 -53.798 -26.232 1.000 10.220 269 GLY B O 1
ATOM 9601 N N A MET B 1 270 ? -0.668 -52.411 -24.897 0.810 10.290 270 MET B N 1
ATOM 9602 N N B MET B 1 270 ? -0.711 -52.419 -24.860 0.190 10.300 270 MET B N 1
ATOM 9603 C CA A MET B 1 270 ? -1.675 -51.365 -24.933 0.810 11.480 270 MET B CA 1
ATOM 9604 C CA B MET B 1 270 ? -1.706 -51.362 -24.991 0.190 11.540 270 MET B CA 1
ATOM 9605 C C A MET B 1 270 ? -0.989 -50.049 -24.621 0.810 10.930 270 MET B C 1
ATOM 9606 C C B MET B 1 270 ? -1.080 -50.035 -24.595 0.190 10.850 270 MET B C 1
ATOM 9607 O O A MET B 1 270 ? -0.313 -49.948 -23.595 0.810 11.070 270 MET B O 1
ATOM 9608 O O B MET B 1 270 ? -0.541 -49.911 -23.492 0.190 10.440 270 MET B O 1
ATOM 9635 N N . ALA B 1 271 ? -1.166 -49.047 -25.485 1.000 9.540 271 ALA B N 1
ATOM 9636 C CA . ALA B 1 271 ? -0.633 -47.719 -25.208 1.000 10.300 271 ALA B CA 1
ATOM 9637 C C . ALA B 1 271 ? -1.497 -46.676 -25.891 1.000 10.410 271 ALA B C 1
ATOM 9638 O O . ALA B 1 271 ? -1.790 -46.800 -27.082 1.000 11.000 271 ALA B O 1
ATOM 9645 N N . PHE B 1 272 ? -1.881 -45.649 -25.147 1.000 9.760 272 PHE B N 1
ATOM 9646 C CA . PHE B 1 272 ? -2.545 -44.477 -25.708 1.000 9.830 272 PHE B CA 1
ATOM 9647 C C . PHE B 1 272 ? -1.492 -43.486 -26.178 1.000 10.760 272 PHE B C 1
ATOM 9648 O O . PHE B 1 272 ? -0.472 -43.294 -25.515 1.000 12.870 272 PHE B O 1
ATOM 9665 N N . TYR B 1 273 ? -1.734 -42.852 -27.323 1.000 10.470 273 TYR B N 1
ATOM 9666 C CA . TYR B 1 273 ? -0.775 -41.902 -27.876 1.000 10.710 273 TYR B CA 1
ATOM 9667 C C . TYR B 1 273 ? -1.229 -40.474 -27.605 1.000 11.710 273 TYR B C 1
ATOM 9668 O O . TYR B 1 273 ? -2.279 -40.054 -28.085 1.000 12.530 273 TYR B O 1
ATOM 9686 N N . ASP B 1 274 ? -0.427 -39.734 -26.834 1.000 13.670 274 ASP B N 1
ATOM 9687 C CA . ASP B 1 274 ? -0.707 -38.344 -26.488 1.000 13.790 274 ASP B CA 1
ATOM 9688 C C . ASP B 1 274 ? 0.508 -37.463 -26.764 1.000 17.450 274 ASP B C 1
ATOM 9689 O O . ASP B 1 274 ? 0.698 -36.433 -26.114 1.000 20.830 274 ASP B O 1
ATOM 9698 N N . GLY B 1 275 ? 1.346 -37.862 -27.714 1.000 14.030 275 GLY B N 1
ATOM 9699 C CA . GLY B 1 275 ? 2.564 -37.130 -27.986 1.000 15.880 275 GLY B CA 1
ATOM 9700 C C . GLY B 1 275 ? 2.370 -35.963 -28.932 1.000 17.180 275 GLY B C 1
ATOM 9701 O O . GLY B 1 275 ? 1.403 -35.891 -29.679 1.000 18.470 275 GLY B O 1
ATOM 9705 N N . GLN B 1 276 ? 3.322 -35.028 -28.885 1.000 18.920 276 GLN B N 1
ATOM 9706 C CA . GLN B 1 276 ? 3.293 -33.898 -29.803 1.000 21.340 276 GLN B CA 1
ATOM 9707 C C . GLN B 1 276 ? 3.914 -34.213 -31.158 1.000 21.950 276 GLN B C 1
ATOM 9708 O O . GLN B 1 276 ? 3.646 -33.490 -32.122 1.000 23.080 276 GLN B O 1
ATOM 9722 N N . ARG B 1 277 ? 4.727 -35.270 -31.260 1.000 18.080 277 ARG B N 1
ATOM 9723 C CA . ARG B 1 277 ? 5.471 -35.515 -32.494 1.000 18.030 277 ARG B CA 1
ATOM 9724 C C . ARG B 1 277 ? 4.549 -35.835 -33.661 1.000 17.420 277 ARG B C 1
ATOM 9725 O O . ARG B 1 277 ? 4.770 -35.358 -34.783 1.000 18.380 277 ARG B O 1
ATOM 9746 N N . PHE B 1 278 ? 3.524 -36.656 -33.433 1.000 18.300 278 PHE B N 1
ATOM 9747 C CA . PHE B 1 278 ? 2.642 -37.135 -34.494 1.000 18.290 278 PHE B CA 1
ATOM 9748 C C . PHE B 1 278 ? 1.207 -36.756 -34.140 1.000 20.670 278 PHE B C 1
ATOM 9749 O O . PHE B 1 278 ? 0.445 -37.582 -33.613 1.000 19.110 278 PHE B O 1
ATOM 9766 N N . PRO B 1 279 ? 0.800 -35.513 -34.421 1.000 21.960 279 PRO B N 1
ATOM 9767 C CA . PRO B 1 279 ? -0.569 -35.093 -34.070 1.000 21.330 279 PRO B CA 1
ATOM 9768 C C . PRO B 1 279 ? -1.660 -35.962 -34.677 1.000 23.040 279 PRO B C 1
ATOM 9769 O O . PRO B 1 279 ? -2.730 -36.101 -34.072 1.000 24.820 279 PRO B O 1
ATOM 9780 N N . ALA B 1 280 ? -1.414 -36.571 -35.841 1.000 22.070 280 ALA B N 1
ATOM 9781 C CA . ALA B 1 280 ? -2.408 -37.448 -36.453 1.000 25.990 280 ALA B CA 1
ATOM 9782 C C . ALA B 1 280 ? -2.695 -38.684 -35.612 1.000 24.350 280 ALA B C 1
ATOM 9783 O O . ALA B 1 280 ? -3.713 -39.352 -35.832 1.000 26.120 280 ALA B O 1
ATOM 9790 N N . TRP B 1 281 ? -1.809 -39.019 -34.694 1.000 18.870 281 TRP B N 1
ATOM 9791 C CA . TRP B 1 281 ? -2.006 -40.206 -33.831 1.000 16.700 281 TRP B CA 1
ATOM 9792 C C . TRP B 1 281 ? -2.579 -39.833 -32.456 1.000 17.260 281 TRP B C 1
ATOM 9793 O O . TRP B 1 281 ? -2.875 -40.685 -31.734 1.000 15.060 281 TRP B O 1
ATOM 9814 N N . ARG B 1 282 ? -2.714 -38.559 -32.086 1.000 18.430 282 ARG B N 1
ATOM 9815 C CA . ARG B 1 282 ? -3.298 -38.271 -30.746 1.000 18.570 282 ARG B CA 1
ATOM 9816 C C . ARG B 1 282 ? -4.768 -38.728 -30.721 1.000 15.790 282 ARG B C 1
ATOM 9817 O O . ARG B 1 282 ? -5.419 -38.664 -31.706 1.000 17.450 282 ARG B O 1
ATOM 9838 N N . HIS B 1 283 ? -5.194 -39.209 -29.577 1.000 15.710 283 HIS B N 1
ATOM 9839 C CA . HIS B 1 283 ? -6.528 -39.819 -29.387 1.000 14.270 283 HIS B CA 1
ATOM 9840 C C . HIS B 1 283 ? -6.578 -41.204 -30.060 1.000 13.360 283 HIS B C 1
ATOM 9841 O O . HIS B 1 283 ? -7.639 -41.619 -30.319 1.000 13.940 283 HIS B O 1
ATOM 9856 N N . SER B 1 284 ? -5.431 -41.851 -30.230 1.000 13.510 284 SER B N 1
ATOM 9857 C CA . SER B 1 284 ? -5.368 -43.252 -30.710 1.000 15.050 284 SER B CA 1
ATOM 9858 C C . SER B 1 284 ? -4.945 -44.152 -29.555 1.000 11.490 284 SER B C 1
ATOM 9859 O O . SER B 1 284 ? -4.229 -43.732 -28.695 1.000 12.650 284 SER B O 1
ATOM 9867 N N . LEU B 1 285 ? -5.421 -45.377 -29.640 1.000 11.340 285 LEU B N 1
ATOM 9868 C CA . LEU B 1 285 ? -5.045 -46.460 -28.714 1.000 10.970 285 LEU B CA 1
ATOM 9869 C C . LEU B 1 285 ? -4.402 -47.548 -29.575 1.000 9.640 285 LEU B C 1
ATOM 9870 O O . LEU B 1 285 ? -4.997 -48.005 -30.507 1.000 10.680 285 LEU B O 1
ATOM 9886 N N . PHE B 1 286 ? -3.168 -47.859 -29.263 1.000 9.000 286 PHE B N 1
ATOM 9887 C CA . PHE B 1 286 ? -2.418 -48.857 -30.007 1.000 8.770 286 PHE B CA 1
ATOM 9888 C C . PHE B 1 286 ? -2.379 -50.164 -29.229 1.000 9.380 286 PHE B C 1
ATOM 9889 O O . PHE B 1 286 ? -2.137 -50.169 -28.013 1.000 10.350 286 PHE B O 1
ATOM 9906 N N . ILE B 1 287 ? -2.594 -51.276 -29.936 1.000 9.830 287 ILE B N 1
ATOM 9907 C CA . ILE B 1 287 ? -2.668 -52.614 -29.352 1.000 9.040 287 ILE B CA 1
ATOM 9908 C C . ILE B 1 287 ? -1.924 -53.578 -30.265 1.000 9.820 287 ILE B C 1
ATOM 9909 O O . ILE B 1 287 ? -2.090 -53.536 -31.487 1.000 11.290 287 ILE B O 1
ATOM 9925 N N . GLY B 1 288 ? -1.106 -54.455 -29.693 1.000 9.900 288 GLY B N 1
ATOM 9926 C CA . GLY B 1 288 ? -0.438 -55.450 -30.509 1.000 9.490 288 GLY B CA 1
ATOM 9927 C C . GLY B 1 288 ? -1.359 -56.614 -30.818 1.000 9.560 288 GLY B C 1
ATOM 9928 O O . GLY B 1 288 ? -2.279 -56.935 -30.065 1.000 10.620 288 GLY B O 1
ATOM 9932 N N . ALA B 1 289 ? -1.107 -57.245 -31.966 1.000 10.590 289 ALA B N 1
ATOM 9933 C CA . ALA B 1 289 ? -1.778 -58.480 -32.344 1.000 11.250 289 ALA B CA 1
ATOM 9934 C C . ALA B 1 289 ? -0.738 -59.582 -32.483 1.000 10.500 289 ALA B C 1
ATOM 9935 O O . ALA B 1 289 ? 0.195 -59.469 -33.290 1.000 11.970 289 ALA B O 1
ATOM 9942 N N . LEU B 1 290 ? -0.893 -60.628 -31.674 1.000 11.270 290 LEU B N 1
ATOM 9943 C CA . LEU B 1 290 ? -0.028 -61.799 -31.760 1.000 11.980 290 LEU B CA 1
ATOM 9944 C C . LEU B 1 290 ? -0.451 -62.699 -32.919 1.000 14.310 290 LEU B C 1
ATOM 9945 O O . LEU B 1 290 ? 0.287 -62.853 -33.894 1.000 16.510 290 LEU B O 1
ATOM 9961 N N . ALA B 1 291 ? -1.655 -63.273 -32.842 1.000 14.470 291 ALA B N 1
ATOM 9962 C CA . ALA B 1 291 ? -2.135 -64.167 -33.897 1.000 15.500 291 ALA B CA 1
ATOM 9963 C C . ALA B 1 291 ? -2.166 -63.480 -35.255 1.000 14.350 291 ALA B C 1
ATOM 9964 O O . ALA B 1 291 ? -1.781 -64.079 -36.268 1.000 17.550 291 ALA B O 1
ATOM 9971 N N . GLN B 1 292 ? -2.639 -62.240 -35.313 1.000 12.330 292 GLN B N 1
ATOM 9972 C CA . GLN B 1 292 ? -2.736 -61.553 -36.594 1.000 13.240 292 GLN B CA 1
ATOM 9973 C C . GLN B 1 292 ? -1.490 -60.756 -36.944 1.000 13.410 292 GLN B C 1
ATOM 9974 O O . GLN B 1 292 ? -1.482 -60.082 -37.977 1.000 13.500 292 GLN B O 1
ATOM 9988 N N . LYS B 1 293 ? -0.449 -60.812 -36.116 1.000 12.400 293 LYS B N 1
ATOM 9989 C CA . LYS B 1 293 ? 0.887 -60.341 -36.480 1.000 10.730 293 LYS B CA 1
ATOM 9990 C C . LYS B 1 293 ? 0.873 -58.915 -37.032 1.000 11.070 293 LYS B C 1
ATOM 9991 O O . LYS B 1 293 ? 1.323 -58.643 -38.146 1.000 13.090 293 LYS B O 1
ATOM 10010 N N . ALA B 1 294 ? 0.360 -57.990 -36.227 1.000 11.740 294 ALA B N 1
ATOM 10011 C CA . ALA B 1 294 ? 0.195 -56.622 -36.691 1.000 12.470 294 ALA B CA 1
ATOM 10012 C C . ALA B 1 294 ? 0.064 -55.694 -35.497 1.000 11.820 294 ALA B C 1
ATOM 10013 O O . ALA B 1 294 ? -0.067 -56.134 -34.353 1.000 13.100 294 ALA B O 1
ATOM 10020 N N . LEU B 1 295 ? 0.086 -54.395 -35.796 1.000 11.160 295 LEU B N 1
ATOM 10021 C CA . LEU B 1 295 ? -0.179 -53.332 -34.833 1.000 11.550 295 LEU B CA 1
ATOM 10022 C C . LEU B 1 295 ? -1.545 -52.726 -35.145 1.000 10.790 295 LEU B C 1
ATOM 10023 O O . LEU B 1 295 ? -1.780 -52.260 -36.271 1.000 12.810 295 LEU B O 1
ATOM 10039 N N . ILE B 1 296 ? -2.443 -52.743 -34.166 1.000 10.210 296 ILE B N 1
ATOM 10040 C CA . ILE B 1 296 ? -3.788 -52.182 -34.289 1.000 9.910 296 ILE B CA 1
ATOM 10041 C C . ILE B 1 296 ? -3.783 -50.754 -33.755 1.000 11.200 296 ILE B C 1
ATOM 10042 O O . ILE B 1 296 ? -3.284 -50.499 -32.649 1.000 11.140 296 ILE B O 1
ATOM 10058 N N . ARG B 1 297 ? -4.347 -49.818 -34.515 1.000 10.460 297 ARG B N 1
ATOM 10059 C CA . ARG B 1 297 ? -4.535 -48.445 -34.051 1.000 11.600 297 ARG B CA 1
ATOM 10060 C C . ARG B 1 297 ? -6.028 -48.149 -34.027 1.000 11.210 297 ARG B C 1
ATOM 10061 O O . ARG B 1 297 ? -6.672 -48.129 -35.079 1.000 11.630 297 ARG B O 1
ATOM 10082 N N . LEU B 1 298 ? -6.578 -47.903 -32.841 1.000 11.140 298 LEU B N 1
ATOM 10083 C CA . LEU B 1 298 ? -7.979 -47.530 -32.684 1.000 10.560 298 LEU B CA 1
ATOM 10084 C C . LEU B 1 298 ? -8.080 -46.022 -32.501 1.000 12.420 298 LEU B C 1
ATOM 10085 O O . LEU B 1 298 ? -7.434 -45.460 -31.611 1.000 13.370 298 LEU B O 1
ATOM 10101 N N . THR B 1 299 ? -8.902 -45.375 -33.318 1.000 10.940 299 THR B N 1
ATOM 10102 C CA . THR B 1 299 ? -9.191 -43.960 -33.143 1.000 11.990 299 THR B CA 1
ATOM 10103 C C . THR B 1 299 ? -10.322 -43.837 -32.135 1.000 12.670 299 THR B C 1
ATOM 10104 O O . THR B 1 299 ? -11.354 -44.504 -32.266 1.000 12.690 299 THR B O 1
ATOM 10115 N N . LEU B 1 300 ? -10.121 -42.999 -31.119 1.000 11.800 300 LEU B N 1
ATOM 10116 C CA . LEU B 1 300 ? -11.081 -42.841 -30.035 1.000 11.280 300 LEU B CA 1
ATOM 10117 C C . LEU B 1 300 ? -11.736 -41.470 -30.081 1.000 12.270 300 LEU B C 1
ATOM 10118 O O . LEU B 1 300 ? -11.082 -40.466 -30.376 1.000 14.480 300 LEU B O 1
ATOM 10134 N N . GLU B 1 301 ? -13.021 -41.437 -29.754 1.000 12.640 301 GLU B N 1
ATOM 10135 C CA . GLU B 1 301 ? -13.738 -40.201 -29.448 1.000 14.640 301 GLU B CA 1
ATOM 10136 C C . GLU B 1 301 ? -14.342 -40.441 -28.075 1.000 13.840 301 GLU B C 1
ATOM 10137 O O . GLU B 1 301 ? -15.457 -40.949 -27.950 1.000 15.450 301 GLU B O 1
ATOM 10149 N N . GLY B 1 302 ? -13.577 -40.109 -27.040 1.000 13.590 302 GLY B N 1
ATOM 10150 C CA . GLY B 1 302 ? -14.010 -40.445 -25.693 1.000 14.870 302 GLY B CA 1
ATOM 10151 C C . GLY B 1 302 ? -13.972 -41.947 -25.491 1.000 14.110 302 GLY B C 1
ATOM 10152 O O . GLY B 1 302 ? -12.974 -42.613 -25.796 1.000 14.090 302 GLY B O 1
ATOM 10156 N N . ASP B 1 303 ? -15.064 -42.507 -24.987 1.000 13.560 303 ASP B N 1
ATOM 10157 C CA . ASP B 1 303 ? -15.129 -43.948 -24.797 1.000 16.490 303 ASP B CA 1
ATOM 10158 C C . ASP B 1 303 ? -15.617 -44.688 -26.044 1.000 20.980 303 ASP B C 1
ATOM 10159 O O . ASP B 1 303 ? -15.930 -45.877 -25.963 1.000 28.630 303 ASP B O 1
ATOM 10168 N N . LYS B 1 304 ? -15.657 -44.024 -27.191 1.000 17.400 304 LYS B N 1
ATOM 10169 C CA . LYS B 1 304 ? -16.136 -44.620 -28.430 1.000 18.940 304 LYS B CA 1
ATOM 10170 C C . LYS B 1 304 ? -14.953 -44.973 -29.321 1.000 17.470 304 LYS B C 1
ATOM 10171 O O . LYS B 1 304 ? -14.066 -44.142 -29.541 1.000 16.770 304 LYS B O 1
ATOM 10190 N N . VAL B 1 305 ? -14.933 -46.205 -29.822 1.000 15.910 305 VAL B N 1
ATOM 10191 C CA . VAL B 1 305 ? -13.976 -46.608 -30.849 1.000 14.470 305 VAL B CA 1
ATOM 10192 C C . VAL B 1 305 ? -14.610 -46.272 -32.192 1.000 15.420 305 VAL B C 1
ATOM 10193 O O . VAL B 1 305 ? -15.644 -46.843 -32.555 1.000 16.930 305 VAL B O 1
ATOM 10206 N N . VAL B 1 306 ? -14.018 -45.328 -32.922 1.000 13.490 306 VAL B N 1
ATOM 10207 C CA . VAL B 1 306 ? -14.610 -44.893 -34.183 1.000 16.280 306 VAL B CA 1
ATOM 10208 C C . VAL B 1 306 ? -13.930 -45.452 -35.431 1.000 14.910 306 VAL B C 1
ATOM 10209 O O . VAL B 1 306 ? -14.527 -45.394 -36.518 1.000 17.370 306 VAL B O 1
ATOM 10222 N N . ALA B 1 307 ? -12.714 -45.979 -35.321 1.000 13.310 307 ALA B N 1
ATOM 10223 C CA . ALA B 1 307 ? -12.052 -46.577 -36.476 1.000 12.500 307 ALA B CA 1
ATOM 10224 C C . ALA B 1 307 ? -10.972 -47.524 -35.978 1.000 13.070 307 ALA B C 1
ATOM 10225 O O . ALA B 1 307 ? -10.451 -47.368 -34.869 1.000 12.670 307 ALA B O 1
ATOM 10232 N N . GLU B 1 308 ? -10.628 -48.500 -36.820 1.000 12.390 308 GLU B N 1
ATOM 10233 C CA . GLU B 1 308 ? -9.562 -49.460 -36.554 1.000 13.320 308 GLU B CA 1
ATOM 10234 C C . GLU B 1 308 ? -8.666 -49.534 -37.780 1.000 11.950 308 GLU B C 1
ATOM 10235 O O . GLU B 1 308 ? -9.132 -49.913 -38.858 1.000 12.600 308 GLU B O 1
ATOM 10247 N N . GLU B 1 309 ? -7.395 -49.162 -37.628 1.000 11.290 309 GLU B N 1
ATOM 10248 C CA . GLU B 1 309 ? -6.394 -49.256 -38.683 1.000 12.130 309 GLU B CA 1
ATOM 10249 C C . GLU B 1 309 ? -5.424 -50.383 -38.357 1.000 10.900 309 GLU B C 1
ATOM 10250 O O . GLU B 1 309 ? -5.159 -50.669 -37.182 1.000 12.540 309 GLU B O 1
ATOM 10262 N N . ARG B 1 310 ? -4.898 -51.034 -39.394 1.000 11.100 310 ARG B N 1
ATOM 10263 C CA . ARG B 1 310 ? -3.881 -52.070 -39.241 1.000 12.460 310 ARG B CA 1
ATOM 10264 C C . ARG B 1 310 ? -2.555 -51.577 -39.802 1.000 12.060 310 ARG B C 1
ATOM 10265 O O . ARG B 1 310 ? -2.492 -51.123 -40.953 1.000 13.670 310 ARG B O 1
ATOM 10286 N N . LEU B 1 311 ? -1.490 -51.694 -39.009 1.000 12.220 311 LEU B N 1
ATOM 10287 C CA . LEU B 1 311 ? -0.153 -51.258 -39.380 1.000 13.230 311 LEU B CA 1
ATOM 10288 C C . LEU B 1 311 ? 0.835 -52.405 -39.209 1.000 11.990 311 LEU B C 1
ATOM 10289 O O . LEU B 1 311 ? 0.635 -53.302 -38.387 1.000 12.780 311 LEU B O 1
ATOM 10305 N N . LEU B 1 312 ? 1.917 -52.361 -39.987 1.000 13.630 312 LEU B N 1
ATOM 10306 C CA . LEU B 1 312 ? 3.077 -53.245 -39.862 1.000 13.420 312 LEU B CA 1
ATOM 10307 C C . LEU B 1 312 ? 2.804 -54.696 -40.243 1.000 13.220 312 LEU B C 1
ATOM 10308 O O . LEU B 1 312 ? 3.646 -55.570 -39.978 1.000 14.260 312 LEU B O 1
ATOM 10324 N N . GLY B 1 313 ? 1.658 -54.990 -40.861 1.000 15.330 313 GLY B N 1
ATOM 10325 C CA . GLY B 1 313 ? 1.373 -56.361 -41.253 1.000 18.000 313 GLY B CA 1
ATOM 10326 C C . GLY B 1 313 ? 2.394 -56.946 -42.209 1.000 15.220 313 GLY B C 1
ATOM 10327 O O . GLY B 1 313 ? 2.653 -58.152 -42.180 1.000 16.780 313 GLY B O 1
ATOM 10331 N N . ASP B 1 314 ? 3.028 -56.103 -43.026 1.000 15.750 314 ASP B N 1
ATOM 10332 C CA . ASP B 1 314 ? 4.032 -56.605 -43.964 1.000 16.400 314 ASP B CA 1
ATOM 10333 C C . ASP B 1 314 ? 5.238 -57.219 -43.264 1.000 17.550 314 ASP B C 1
ATOM 10334 O O . ASP B 1 314 ? 5.936 -58.050 -43.857 1.000 17.570 314 ASP B O 1
ATOM 10343 N N . ARG B 1 315 ? 5.502 -56.837 -42.014 1.000 15.160 315 ARG B N 1
ATOM 10344 C CA . ARG B 1 315 ? 6.644 -57.396 -41.301 1.000 17.150 315 ARG B CA 1
ATOM 10345 C C . ARG B 1 315 ? 6.408 -58.827 -40.836 1.000 14.410 315 ARG B C 1
ATOM 10346 O O . ARG B 1 315 ? 7.377 -59.552 -40.593 1.000 18.350 315 ARG B O 1
ATOM 10367 N N . GLY B 1 316 ? 5.154 -59.245 -40.694 1.000 14.050 316 GLY B N 1
ATOM 10368 C CA . GLY B 1 316 ? 4.855 -60.605 -40.281 1.000 16.190 316 GLY B CA 1
ATOM 10369 C C . GLY B 1 316 ? 5.299 -60.984 -38.881 1.000 15.450 316 GLY B C 1
ATOM 10370 O O . GLY B 1 316 ? 5.584 -62.162 -38.631 1.000 16.860 316 GLY B O 1
ATOM 10374 N N . GLU B 1 317 ? 5.335 -60.027 -37.951 1.000 14.030 317 GLU B N 1
ATOM 10375 C CA . GLU B 1 317 ? 5.812 -60.258 -36.591 1.000 13.620 317 GLU B CA 1
ATOM 10376 C C . GLU B 1 317 ? 4.666 -60.223 -35.584 1.000 13.290 317 GLU B C 1
ATOM 10377 O O . GLU B 1 317 ? 3.761 -59.389 -35.677 1.000 13.360 317 GLU B O 1
ATOM 10389 N N . ARG B 1 318 ? 4.720 -61.134 -34.617 1.000 14.320 318 ARG B N 1
ATOM 10390 C CA . ARG B 1 318 ? 3.804 -61.119 -33.481 1.000 12.740 318 ARG B CA 1
ATOM 10391 C C . ARG B 1 318 ? 4.147 -59.942 -32.572 1.000 11.770 318 ARG B C 1
ATOM 10392 O O . ARG B 1 318 ? 5.274 -59.852 -32.076 1.000 14.930 318 ARG B O 1
ATOM 10413 N N . ILE B 1 319 ? 3.192 -59.046 -32.335 1.000 11.180 319 ILE B N 1
ATOM 10414 C CA . ILE B 1 319 ? 3.436 -57.844 -31.532 1.000 12.330 319 ILE B CA 1
ATOM 10415 C C . ILE B 1 319 ? 2.953 -58.095 -30.109 1.000 11.080 319 ILE B C 1
ATOM 10416 O O . ILE B 1 319 ? 1.753 -58.239 -29.862 1.000 11.440 319 ILE B O 1
ATOM 10432 N N . ARG B 1 320 ? 3.904 -58.146 -29.178 1.000 10.430 320 ARG B N 1
ATOM 10433 C CA . ARG B 1 320 ? 3.663 -58.500 -27.785 1.000 10.040 320 ARG B CA 1
ATOM 10434 C C . ARG B 1 320 ? 3.497 -57.291 -26.874 1.000 10.510 320 ARG B C 1
ATOM 10435 O O . ARG B 1 320 ? 2.743 -57.354 -25.900 1.000 10.560 320 ARG B O 1
ATOM 10456 N N . GLU B 1 321 ? 4.203 -56.203 -27.144 1.000 9.160 321 GLU B N 1
ATOM 10457 C CA . GLU B 1 321 ? 4.263 -55.083 -26.220 1.000 9.310 321 GLU B CA 1
ATOM 10458 C C . GLU B 1 321 ? 4.217 -53.795 -27.020 1.000 11.380 321 GLU B C 1
ATOM 10459 O O . GLU B 1 321 ? 4.794 -53.718 -28.108 1.000 10.510 321 GLU B O 1
ATOM 10471 N N . VAL B 1 322 ? 3.522 -52.795 -26.476 1.000 10.350 322 VAL B N 1
ATOM 10472 C CA . VAL B 1 322 ? 3.429 -51.462 -27.068 1.000 10.990 322 VAL B CA 1
ATOM 10473 C C . VAL B 1 322 ? 3.548 -50.427 -25.95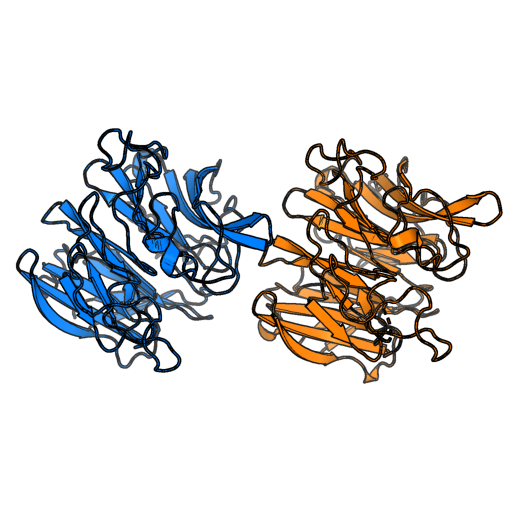6 1.000 10.370 322 VAL B C 1
ATOM 10474 O O . VAL B 1 322 ? 2.801 -50.487 -24.973 1.000 11.200 322 VAL B O 1
ATOM 10487 N N . ARG B 1 323 ? 4.448 -49.456 -26.125 1.000 9.750 323 ARG B N 1
ATOM 10488 C CA . ARG B 1 323 ? 4.556 -48.339 -25.192 1.000 10.210 323 ARG B CA 1
ATOM 10489 C C . ARG B 1 323 ? 4.695 -47.040 -25.967 1.000 10.790 323 ARG B C 1
ATOM 10490 O O . ARG B 1 323 ? 5.341 -46.998 -27.019 1.000 12.410 323 ARG B O 1
ATOM 10511 N N . SER B 1 324 ? 4.076 -45.985 -25.450 1.000 10.840 324 SER B N 1
ATOM 10512 C CA . SER B 1 324 ? 4.244 -44.642 -25.992 1.000 12.470 324 SER B CA 1
ATOM 10513 C C . SER B 1 324 ? 5.462 -44.007 -25.333 1.000 13.870 324 SER B C 1
ATOM 10514 O O . SER B 1 324 ? 5.464 -43.781 -24.118 1.000 15.490 324 SER B O 1
ATOM 10522 N N . GLY B 1 325 ? 6.491 -43.721 -26.125 1.000 13.690 325 GLY B N 1
ATOM 10523 C CA . GLY B 1 325 ? 7.742 -43.236 -25.597 1.000 14.740 325 GLY B CA 1
ATOM 10524 C C . GLY B 1 325 ? 7.707 -41.758 -25.270 1.000 17.300 325 GLY B C 1
ATOM 10525 O O . GLY B 1 325 ? 6.910 -40.990 -25.815 1.000 16.430 325 GLY B O 1
ATOM 10529 N N . PRO B 1 326 ? 8.597 -41.328 -24.370 1.000 19.910 326 PRO B N 1
ATOM 10530 C CA . PRO B 1 326 ? 8.663 -39.903 -24.017 1.000 19.580 326 PRO B CA 1
ATOM 10531 C C . PRO B 1 326 ? 9.139 -39.021 -25.157 1.000 23.440 326 PRO B C 1
ATOM 10532 O O . PRO B 1 326 ? 8.968 -37.797 -25.083 1.000 26.140 326 PRO B O 1
ATOM 10543 N N . ASP B 1 327 ? 9.717 -39.603 -26.201 1.000 17.170 327 ASP B N 1
ATOM 10544 C CA . ASP B 1 327 ? 10.178 -38.877 -27.377 1.000 17.320 327 ASP B CA 1
ATOM 10545 C C . ASP B 1 327 ? 9.122 -38.773 -28.468 1.000 16.410 327 ASP B C 1
ATOM 10546 O O . ASP B 1 327 ? 9.415 -38.247 -29.551 1.000 17.640 327 ASP B O 1
ATOM 10555 N N . GLY B 1 328 ? 7.915 -39.281 -28.235 1.000 15.850 328 GLY B N 1
ATOM 10556 C CA . GLY B 1 328 ? 6.859 -39.201 -29.222 1.000 14.080 328 GLY B CA 1
ATOM 10557 C C . GLY B 1 328 ? 6.805 -40.338 -30.222 1.000 13.050 328 GLY B C 1
ATOM 10558 O O . GLY B 1 328 ? 5.980 -40.292 -31.136 1.000 13.390 328 GLY B O 1
ATOM 10562 N N . TYR B 1 329 ? 7.658 -41.346 -30.093 1.000 14.200 329 TYR B N 1
ATOM 10563 C CA . TYR B 1 329 ? 7.568 -42.543 -30.915 1.000 13.280 329 TYR B CA 1
ATOM 10564 C C . TYR B 1 329 ? 6.903 -43.666 -30.121 1.000 11.110 329 TYR B C 1
ATOM 10565 O O . TYR B 1 329 ? 6.851 -43.632 -28.892 1.000 13.580 329 TYR B O 1
ATOM 10583 N N . LEU B 1 330 ? 6.394 -44.663 -30.839 1.000 11.240 330 LEU B N 1
ATOM 10584 C CA . LEU B 1 330 ? 5.926 -45.899 -30.227 1.000 11.300 330 LEU B CA 1
ATOM 10585 C C . LEU B 1 330 ? 7.072 -46.896 -30.185 1.000 13.050 330 LEU B C 1
ATOM 10586 O O . LEU B 1 330 ? 7.893 -46.949 -31.104 1.000 15.560 330 LEU B O 1
ATOM 10602 N N . TYR B 1 331 ? 7.113 -47.703 -29.131 1.000 12.010 331 TYR B N 1
ATOM 10603 C CA . TYR B 1 331 ? 8.108 -48.756 -28.983 1.000 12.590 331 TYR B CA 1
ATOM 10604 C C . TYR B 1 331 ? 7.389 -50.088 -28.836 1.000 11.640 331 TYR B C 1
ATOM 10605 O O . TYR B 1 331 ? 6.443 -50.204 -28.048 1.000 12.590 331 TYR B O 1
ATOM 10623 N N . LEU B 1 332 ? 7.823 -51.082 -29.610 1.000 10.870 332 LEU B N 1
ATOM 10624 C CA . LEU B 1 332 ? 7.205 -52.399 -29.637 1.000 10.270 332 LEU B CA 1
ATOM 10625 C C . LEU B 1 332 ? 8.235 -53.474 -29.339 1.000 10.420 332 LEU B C 1
ATOM 10626 O O . LEU B 1 332 ? 9.432 -53.300 -29.595 1.000 11.140 332 LEU B O 1
ATOM 10642 N N . LEU B 1 333 ? 7.748 -54.601 -28.823 1.000 9.730 333 LEU B N 1
ATOM 10643 C CA . LEU B 1 333 ? 8.511 -55.840 -28.752 1.000 10.000 333 LEU B CA 1
ATOM 10644 C C . LEU B 1 333 ? 7.788 -56.905 -29.560 1.000 10.670 333 LEU B C 1
ATOM 10645 O O . LEU B 1 333 ? 6.554 -56.976 -29.536 1.000 11.160 333 LEU B O 1
ATOM 10661 N N . THR B 1 334 ? 8.558 -57.733 -30.265 1.000 12.540 334 THR B N 1
ATOM 10662 C CA . THR B 1 334 ? 8.001 -58.834 -31.044 1.000 12.700 334 THR B CA 1
ATOM 10663 C C . THR B 1 334 ? 8.203 -60.154 -30.307 1.000 13.180 334 THR B C 1
ATOM 10664 O O . THR B 1 334 ? 9.265 -60.401 -29.725 1.000 14.840 334 THR B O 1
ATOM 10675 N N . ASP B 1 335 ? 7.179 -61.008 -30.327 1.000 14.870 335 ASP B N 1
ATOM 10676 C CA . ASP B 1 335 ? 7.230 -62.265 -29.574 1.000 15.350 335 ASP B CA 1
ATOM 10677 C C . ASP B 1 335 ? 7.765 -63.371 -30.472 1.000 19.340 335 ASP B C 1
ATOM 10678 O O . ASP B 1 335 ? 7.024 -64.157 -31.068 1.000 17.020 335 ASP B O 1
ATOM 10687 N N . GLU B 1 336 ? 9.089 -63.432 -30.552 1.000 18.380 336 GLU B N 1
ATOM 10688 C CA . GLU B 1 336 ? 9.792 -64.406 -31.371 1.000 20.540 336 GLU B CA 1
ATOM 10689 C C . GLU B 1 336 ? 11.039 -64.841 -30.618 1.000 19.480 336 GLU B C 1
ATOM 10690 O O . GLU B 1 336 ? 11.460 -64.193 -29.656 1.000 17.640 336 GLU B O 1
ATOM 10702 N N . ARG B 1 337 ? 11.633 -65.954 -31.058 1.000 22.290 337 ARG B N 1
ATOM 10703 C CA . ARG B 1 337 ? 12.911 -66.358 -30.478 1.000 22.480 337 ARG B CA 1
ATOM 10704 C C . ARG B 1 337 ? 14.000 -65.335 -30.789 1.000 20.560 337 ARG B C 1
ATOM 10705 O O . ARG B 1 337 ? 14.833 -65.022 -29.928 1.000 20.910 337 ARG B O 1
ATOM 10726 N N . ASP B 1 338 ? 14.014 -64.812 -32.013 1.000 18.990 338 ASP B N 1
ATOM 10727 C CA . ASP B 1 338 ? 14.830 -63.645 -32.359 1.000 19.900 338 ASP B CA 1
ATOM 10728 C C . ASP B 1 338 ? 13.967 -62.387 -32.247 1.000 19.990 338 ASP B C 1
ATOM 10729 O O . ASP B 1 338 ? 13.644 -61.709 -33.226 1.000 18.530 338 ASP B O 1
ATOM 10738 N N . GLY B 1 339 ? 13.591 -62.086 -31.007 1.000 16.970 339 GLY B N 1
ATOM 10739 C CA . GLY B 1 339 ? 12.687 -60.978 -30.758 1.000 13.360 339 GLY B CA 1
ATOM 10740 C C . GLY B 1 339 ? 13.360 -59.631 -30.936 1.000 12.350 339 GLY B C 1
ATOM 10741 O O . GLY B 1 339 ? 14.565 -59.468 -30.746 1.000 13.530 339 GLY B O 1
ATOM 10745 N N . LYS B 1 340 ? 12.552 -58.632 -31.278 1.000 12.750 340 LYS B N 1
ATOM 10746 C CA . LYS B 1 340 ? 13.073 -57.326 -31.637 1.000 13.530 340 LYS B CA 1
ATOM 10747 C C . LYS B 1 340 ? 12.426 -56.216 -30.822 1.000 13.010 340 LYS B C 1
ATOM 10748 O O . LYS B 1 340 ? 11.268 -56.308 -30.400 1.000 13.580 340 LYS B O 1
ATOM 10767 N N . LEU B 1 341 ? 13.201 -55.160 -30.616 1.000 12.060 341 LEU B N 1
ATOM 10768 C CA . LEU B 1 341 ? 12.710 -53.878 -30.140 1.000 12.980 341 LEU B CA 1
ATOM 10769 C C . LEU B 1 341 ? 12.612 -52.963 -31.355 1.000 12.730 341 LEU B C 1
ATOM 10770 O O . LEU B 1 341 ? 13.609 -52.763 -32.061 1.000 13.830 341 LEU B O 1
ATOM 10786 N N . LEU B 1 342 ? 11.422 -52.415 -31.599 1.000 11.500 342 LEU B N 1
ATOM 10787 C CA . LEU B 1 342 ? 11.141 -51.586 -32.766 1.000 12.790 342 LEU B CA 1
ATOM 10788 C C . LEU B 1 342 ? 10.679 -50.205 -32.322 1.000 12.990 342 LEU B C 1
ATOM 10789 O O . LEU B 1 342 ? 9.913 -50.071 -31.360 1.000 12.690 342 LEU B O 1
ATOM 10805 N N . LYS B 1 343 ? 11.133 -49.183 -33.040 1.000 13.030 343 LYS B N 1
ATOM 10806 C CA . LYS B 1 343 ? 10.727 -47.800 -32.837 1.000 12.760 343 LYS B CA 1
ATOM 10807 C C . LYS B 1 343 ? 9.890 -47.385 -34.042 1.000 12.520 343 LYS B C 1
ATOM 10808 O O . LYS B 1 343 ? 10.356 -47.479 -35.185 1.000 14.400 343 LYS B O 1
ATOM 10827 N N . VAL B 1 344 ? 8.660 -46.945 -33.798 1.000 12.170 344 VAL B N 1
ATOM 10828 C CA . VAL B 1 344 ? 7.658 -46.777 -34.846 1.000 12.750 344 VAL B CA 1
ATOM 10829 C C . VAL B 1 344 ? 7.142 -45.344 -34.826 1.000 13.760 344 VAL B C 1
ATOM 10830 O O . VAL B 1 344 ? 6.777 -44.823 -33.764 1.000 13.330 344 VAL B O 1
ATOM 10843 N N . GLY B 1 345 ? 7.104 -44.709 -36.006 1.000 13.730 345 GLY B N 1
ATOM 10844 C CA . GLY B 1 345 ? 6.561 -43.374 -36.139 1.000 13.800 345 GLY B CA 1
ATOM 10845 C C . GLY B 1 345 ? 5.547 -43.304 -37.268 1.000 16.030 345 GLY B C 1
ATOM 10846 O O . GLY B 1 345 ? 5.430 -44.219 -38.083 1.000 16.300 345 GLY B O 1
ATOM 10850 N N . ALA B 1 346 ? 4.797 -42.200 -37.290 1.000 17.790 346 ALA B N 1
ATOM 10851 C CA . ALA B 1 346 ? 3.715 -42.068 -38.262 1.000 21.460 346 ALA B CA 1
ATOM 10852 C C . ALA B 1 346 ? 4.213 -41.673 -39.646 1.000 27.920 346 ALA B C 1
ATOM 10853 O O . ALA B 1 346 ? 3.636 -42.108 -40.650 1.000 34.960 346 ALA B O 1
ATOM 10860 N N . SER B 1 347 ? 5.277 -40.878 -39.714 1.000 26.540 347 SER B N 1
ATOM 10861 C CA . SER B 1 347 ? 5.694 -40.199 -40.949 1.000 34.620 347 SER B CA 1
ATOM 10862 C C . SER B 1 347 ? 4.522 -39.549 -41.687 1.000 33.940 347 SER B C 1
ATOM 10863 O O . SER B 1 347 ? 3.821 -38.705 -41.132 1.000 41.830 347 SER B O 1
#

InterPro domains:
  IPR012938 Glucose/Sorbosone dehydrogenase [PF07995] (11-343)

Radius of gyration: 28.0 Å; Cα contacts (8 Å, |Δi|>4): 2130; chains: 2; bounding box: 70×86×49 Å

Solvent-accessible surface area: 26232 Å² total; per-residue (Å²): 87,68,46,53,96,43,37,65,49,0,26,51,0,4,0,0,9,52,4,48,98,77,76,7,7,0,0,0,3,37,48,20,54,0,35,8,17,19,147,131,134,27,43,28,102,76,10,59,46,27,24,115,7,16,14,6,62,64,2,0,0,1,1,1,36,13,8,98,83,5,84,88,34,33,58,0,2,0,0,4,0,24,39,31,94,45,37,83,0,0,0,0,0,0,25,3,88,0,11,109,109,44,57,31,5,61,138,42,109,40,28,14,102,0,68,46,31,48,0,90,2,55,12,4,2,0,4,2,10,24,24,143,139,23,67,0,6,0,0,0,0,0,2,77,87,61,63,10,0,37,55,41,83,59,0,0,0,0,2,0,17,0,37,41,91,17,56,53,1,119,107,3,33,13,50,89,79,104,55,74,71,44,23,0,42,0,38,0,2,9,4,2,10,0,2,12,47,4,47,80,63,22,35,12,0,2,0,6,30,7,8,123,9,2,1,15,0,1,36,6,82,60,26,85,14,10,0,9,1,60,9,12,17,9,70,37,138,89,31,118,92,4,90,38,32,163,28,73,174,23,132,73,18,69,61,18,59,48,78,16,128,115,26,0,6,0,2,0,4,7,14,0,65,17,132,124,26,92,86,13,67,78,1,0,0,0,0,0,13,69,65,91,4,0,0,43,0,40,10,118,62,75,47,30,69,52,71,74,108,13,12,59,132,87,49,23,81,1,12,0,0,47,42,7,106,52,6,47,0,12,0,0,0,7,56,146,68,0,26,0,0,58,0,0,29,124,86,64,49,50,91,44,38,64,53,0,65,54,0,6,0,0,9,58,5,47,101,168,55,14,3,0,0,0,2,38,49,20,73,0,37,5,22,46,156,147,78,24,44,28,103,71,8,55,43,27,28,157,23,29,56,103,62,66,2,0,0,1,1,1,36,14,8,103,82,4,83,92,38,26,50,0,1,0,0,2,0,22,63,33,94,82,50,81,0,0,0,0,0,0,27,3,90,0,1,111,89,34,46,111,7,69,140,42,107,41,30,14,104,0,89,47,37,34,0,107,3,56,25,5,2,0,4,3,10,26,22,48,137,26,58,0,6,0,1,0,0,0,2,68,85,42,63,11,0,35,62,32,81,48,4,0,0,1,2,0,17,3,39,27,105,20,53,57,2,122,103,5,34,11,62,82,88,102,54,70,86,48,21,0,38,0,36,0,2,35,2,2,11,0,2,11,52,0,45,10,11,19,28,12,0,1,0,4,38,10,44,0,1,11,0,0,33,8,55,56,27,80,12,12,0,6,1,53,8,12,23,12,99,36,114,84,45,126,86,3,102,52,26,152,31,79,188,20,128,69,18,62,54,20,60,52,74,22,130,115,32,0,7,0,2,0,4,7,14,0,68,17,120,121,26,58,80,13,37,61,1,0,0,0,0,0,15,69,70,96,5,0,0,41,0,41,6,118,18,69,146,32,72,53,71,70,104,14,13,44,140,83,38,21,72,3,12,0,0,49,44,8,109,54,6,48,0,12,0,0,0,8,51,182,58,0,36,0,0,60,0,0,24,118